Protein 2IG8 (pdb70)

B-factor: mean 27.74, std 10.47, range [8.01, 201.14]

Radius of gyration: 20.28 Å; Cα contacts (8 Å, |Δi|>4): 996; chains: 3; bounding box: 53×56×55 Å

InterPro domains:
  IPR006175 YjgF/YER057c/UK114 family [PF01042] (16-133)
  IPR006175 YjgF/YER057c/UK114 family [PTHR11803] (13-133)
  IPR035959 RutC-like superfamily [G3DSA:3.30.1330.40] (1-144)
  IPR035959 RutC-like superfamily [SSF55298] (16-134)

Solvent-accessible surface area: 16513 Å² total; per-residue (Å²): 203,30,82,21,137,39,7,111,5,111,82,26,96,21,120,135,110,16,3,98,1,16,0,0,19,9,31,93,40,0,0,0,3,12,12,18,0,36,89,42,2,80,115,15,38,137,205,70,70,74,42,88,4,43,32,2,0,60,48,0,0,33,31,0,82,22,0,0,90,46,10,70,13,84,25,3,1,0,13,0,1,7,1,9,0,38,120,41,88,15,56,85,10,0,9,129,0,5,83,94,37,3,77,82,31,65,14,36,1,0,9,4,12,1,27,3,55,10,9,34,54,124,44,5,20,0,7,0,1,1,10,0,56,42,25,2,28,1,64,88,30,116,198,23,54,3,100,41,5,152,8,107,82,18,76,26,103,137,117,14,3,92,0,16,0,0,14,8,36,81,30,0,2,0,2,12,12,18,0,40,90,35,1,84,113,12,39,142,182,72,62,79,45,88,3,42,33,2,0,62,48,0,0,34,32,0,79,29,0,0,94,44,8,71,13,84,32,2,0,0,16,0,0,9,1,8,0,38,120,42,90,16,58,83,21,0,15,142,0,6,76,97,39,3,86,80,22,50,2,17,1,0,9,6,14,1,25,2,51,10,10,36,56,120,46,6,26,0,7,0,1,1,12,0,63,45,19,6,44,0,37,106,13,66,169,166,26,70,3,108,39,5,153,8,111,85,20,71,34,104,128,116,16,1,92,0,15,0,0,16,2,34,85,28,0,1,0,3,12,15,13,0,46,86,44,1,75,110,20,32,136,189,72,68,75,36,88,2,44,33,2,0,62,48,0,0,33,28,1,82,36,0,0,94,44,7,68,11,82,24,2,1,0,17,0,1,9,0,8,0,36,121,42,84,17,53,85,12,0,15,134,0,7,74,93,38,3,75,83,27,72,15,24,1,0,10,3,15,1,28,3,52,12,8,34,56,125,46,4,22,0,8,0,2,1,11,0,54,46,24,5,38,1,58,108,33,118

Sequence (427 aa):
MTAVRRIRAAALPDLPDASWSNALLVGEELVMSGMTAHPATRQAAERGAALDAHAQALVVLGKVKALLEAAGGHVGNLYKLNVYVTRIADKDAIGRARQEFFAGQGTFPASTLVEVSGLVFPELLVEIDAWARLDIDLANCDMTAVRRIRAAALPDLPDASWSNALLVGEELVMSGMTAHPATRQAAERGAALDAHAQALVVLGKVKALLEAAGGHVGNLYKLNVYVTRIADKDAIGRARQEFFAGQGTFPASTLVEVSGLVFPELLVEIDAWARLDIDLANCDEMTAVRRIRAAALPDLPDASWSNALLVGEELVMSGMTAHPATRQAAERGAALDAHAQALVVLGKVKALLEAAGGHVGNLYKLNVYVTRIADKDAIGRARQEFFAGQGTFPASTLVEVSGLVFPELLVEIDAWARLDIDLANCD

Structure (mmCIF, N/CA/C/O backbone):
data_2IG8
#
_entry.id   2IG8
#
_cell.length_a   100.191
_cell.length_b   100.191
_cell.length_c   131.682
_cell.angle_alpha   90.00
_cell.angle_beta   90.00
_cell.angle_gamma   90.00
#
_symmetry.space_group_name_H-M   'P 41 2 2'
#
loop_
_entity.id
_entity.type
_entity.pdbx_description
1 polymer 'Hypothetical protein PA3499'
2 water water
#
loop_
_atom_site.group_PDB
_atom_site.id
_atom_site.type_symbol
_atom_site.label_atom_id
_atom_site.label_alt_id
_atom_site.label_comp_id
_atom_site.label_asym_id
_atom_site.label_entity_id
_atom_site.label_seq_id
_atom_site.pdbx_PDB_ins_code
_atom_site.Cartn_x
_atom_site.Cartn_y
_atom_site.Cartn_z
_atom_site.occupancy
_atom_site.B_iso_or_equiv
_atom_site.auth_seq_id
_atom_site.auth_comp_id
_atom_site.auth_asym_id
_atom_site.auth_atom_id
_atom_site.pdbx_PDB_model_num
ATOM 1 N N . MET A 1 1 ? 17.370 -20.557 10.979 1.00 38.54 1 MET A N 1
ATOM 2 C CA . MET A 1 1 ? 16.166 -19.722 10.703 1.00 37.94 1 MET A CA 1
ATOM 3 C C . MET A 1 1 ? 16.090 -18.488 11.623 1.00 37.40 1 MET A C 1
ATOM 4 O O . MET A 1 1 ? 16.179 -18.605 12.859 1.00 37.52 1 MET A O 1
ATOM 9 N N . THR A 1 2 ? 15.901 -17.318 11.008 1.00 35.62 2 THR A N 1
ATOM 10 C CA . THR A 1 2 ? 16.244 -16.045 11.641 1.00 34.85 2 THR A CA 1
ATOM 11 C C . THR A 1 2 ? 15.015 -15.165 11.827 1.00 33.72 2 THR A C 1
ATOM 12 O O . THR A 1 2 ? 14.174 -15.067 10.936 1.00 33.62 2 THR A O 1
ATOM 16 N N . ALA A 1 3 ? 14.908 -14.553 13.008 1.00 32.43 3 ALA A N 1
ATOM 17 C CA . ALA A 1 3 ? 13.762 -13.717 13.354 1.00 31.91 3 ALA A CA 1
ATOM 18 C C . ALA A 1 3 ? 13.917 -12.339 12.727 1.00 31.14 3 ALA A C 1
ATOM 19 O O . ALA A 1 3 ? 15.010 -11.797 12.676 1.00 29.35 3 ALA A O 1
ATOM 21 N N . VAL A 1 4 ? 12.815 -11.789 12.229 1.00 30.95 4 VAL A N 1
ATOM 22 C CA . VAL A 1 4 ? 12.784 -10.386 11.836 1.00 31.50 4 VAL A CA 1
ATOM 23 C C . VAL A 1 4 ? 11.608 -9.709 12.531 1.00 31.81 4 VAL A C 1
ATOM 24 O O . VAL A 1 4 ? 10.513 -10.288 12.656 1.00 32.03 4 VAL A O 1
ATOM 28 N N . ARG A 1 5 ? 11.871 -8.504 13.019 1.00 31.07 5 ARG A N 1
ATOM 29 C CA . ARG A 1 5 ? 10.877 -7.700 13.667 1.00 31.21 5 ARG A CA 1
ATOM 30 C C . ARG A 1 5 ? 10.891 -6.284 13.083 1.00 29.80 5 ARG A C 1
ATOM 31 O O . ARG A 1 5 ? 11.943 -5.667 12.959 1.00 29.18 5 ARG A O 1
ATOM 39 N N . ARG A 1 6 ? 9.705 -5.798 12.744 1.00 28.55 6 ARG A N 1
ATOM 40 C CA . ARG A 1 6 ? 9.508 -4.396 12.386 1.00 28.25 6 ARG A CA 1
ATOM 41 C C . ARG A 1 6 ? 9.776 -3.506 13.598 1.00 27.87 6 ARG A C 1
ATOM 42 O O . ARG A 1 6 ? 9.152 -3.669 14.637 1.00 27.69 6 ARG A O 1
ATOM 50 N N . ILE A 1 7 ? 10.686 -2.556 13.452 1.00 27.20 7 ILE A N 1
ATOM 51 C CA . ILE A 1 7 ? 10.999 -1.616 14.507 1.00 28.12 7 ILE A CA 1
ATOM 52 C C . ILE A 1 7 ? 10.448 -0.252 14.154 1.00 28.95 7 ILE A C 1
ATOM 53 O O . ILE A 1 7 ? 10.830 0.349 13.142 1.00 29.53 7 ILE A O 1
ATOM 58 N N . ARG A 1 8 ? 9.576 0.246 15.011 1.00 29.82 8 ARG A N 1
ATOM 59 C CA . ARG A 1 8 ? 8.970 1.550 14.811 1.00 31.03 8 ARG A CA 1
ATOM 60 C C . ARG A 1 8 ? 9.379 2.504 15.938 1.00 30.16 8 ARG A C 1
ATOM 61 O O . ARG A 1 8 ? 9.259 2.178 17.094 1.00 30.30 8 ARG A O 1
ATOM 69 N N . ALA A 1 9 ? 9.891 3.672 15.578 1.00 29.97 9 ALA A N 1
ATOM 70 C CA . ALA A 1 9 ? 10.211 4.701 16.557 1.00 29.68 9 ALA A CA 1
ATOM 71 C C . ALA A 1 9 ? 8.963 5.586 16.744 1.00 29.71 9 ALA A C 1
ATOM 72 O O . ALA A 1 9 ? 8.364 6.029 15.766 1.00 30.71 9 ALA A O 1
ATOM 74 N N . ALA A 1 10 ? 8.616 5.862 17.993 1.00 29.68 10 ALA A N 1
ATOM 75 C CA . ALA A 1 10 ? 7.496 6.758 18.340 1.00 29.56 10 ALA A CA 1
ATOM 76 C C . ALA A 1 10 ? 7.586 8.133 17.649 1.00 28.47 10 ALA A C 1
ATOM 77 O O . ALA A 1 10 ? 6.596 8.678 17.181 1.00 26.41 10 ALA A O 1
ATOM 79 N N . ALA A 1 11 ? 8.784 8.693 17.648 1.00 27.67 11 ALA A N 1
ATOM 80 C CA . ALA A 1 11 ? 9.049 10.002 17.069 1.00 28.45 11 ALA A CA 1
ATOM 81 C C . ALA A 1 11 ? 8.921 10.016 15.525 1.00 28.21 11 ALA A C 1
ATOM 82 O O . ALA A 1 11 ? 8.741 11.073 14.956 1.00 28.37 11 ALA A O 1
ATOM 84 N N . LEU A 1 12 ? 8.982 8.846 14.889 1.00 27.95 12 LEU A N 1
ATOM 85 C CA . LEU A 1 12 ? 9.094 8.705 13.421 1.00 29.25 12 LEU A CA 1
ATOM 86 C C . LEU A 1 12 ? 8.060 7.739 12.894 1.00 28.95 12 LEU A C 1
ATOM 87 O O . LEU A 1 12 ? 8.399 6.639 12.493 1.00 29.99 12 LEU A O 1
ATOM 92 N N . PRO A 1 13 ? 6.792 8.115 12.952 1.00 28.36 13 PRO A N 1
ATOM 93 C CA . PRO A 1 13 ? 5.772 7.141 12.535 1.00 28.88 13 PRO A CA 1
ATOM 94 C C . PRO A 1 13 ? 5.947 6.703 11.080 1.00 27.65 13 PRO A C 1
ATOM 95 O O . PRO A 1 13 ? 6.272 7.514 10.241 1.00 27.53 13 PRO A O 1
ATOM 99 N N . ASP A 1 14 ? 5.848 5.400 10.832 1.00 27.27 14 ASP A N 1
ATOM 100 C CA . ASP A 1 14 ? 5.952 4.852 9.490 1.00 26.81 14 ASP A CA 1
ATOM 101 C C . ASP A 1 14 ? 4.583 5.085 8.894 1.00 25.75 14 ASP A C 1
ATOM 102 O O . ASP A 1 14 ? 3.578 4.764 9.500 1.00 26.93 14 ASP A O 1
ATOM 107 N N . LEU A 1 15 ? 4.547 5.669 7.720 1.00 23.70 15 LEU A N 1
ATOM 108 C CA . LEU A 1 15 ? 3.292 5.956 7.089 1.00 22.99 15 LEU A CA 1
ATOM 109 C C . LEU A 1 15 ? 2.842 4.725 6.283 1.00 22.43 15 LEU A C 1
ATOM 110 O O . LEU A 1 15 ? 3.665 4.089 5.640 1.00 20.97 15 LEU A O 1
ATOM 115 N N . PRO A 1 16 ? 1.547 4.405 6.311 1.00 22.97 16 PRO A N 1
ATOM 116 C CA . PRO A 1 16 ? 1.010 3.184 5.693 1.00 23.48 16 PRO A CA 1
ATOM 117 C C . PRO A 1 16 ? 1.157 3.074 4.178 1.00 23.45 16 PRO A C 1
ATOM 118 O O . PRO A 1 16 ? 1.006 1.974 3.647 1.00 24.60 16 PRO A O 1
ATOM 122 N N . ASP A 1 17 ? 1.393 4.188 3.488 1.00 23.32 17 ASP A N 1
ATOM 123 C CA . ASP A 1 17 ? 1.566 4.182 2.025 1.00 23.71 17 ASP A CA 1
ATOM 124 C C . ASP A 1 17 ? 3.011 3.975 1.532 1.00 23.34 17 ASP A C 1
ATOM 125 O O . ASP A 1 17 ? 3.252 3.796 0.307 1.00 24.47 17 ASP A O 1
ATOM 130 N N . ALA A 1 18 ? 3.971 3.990 2.458 1.00 21.31 18 ALA A N 1
ATOM 131 C CA . ALA A 1 18 ? 5.393 3.900 2.129 1.00 21.69 18 ALA A CA 1
ATOM 132 C C . ALA A 1 18 ? 5.685 2.461 1.653 1.00 21.82 18 ALA A C 1
ATOM 133 O O . ALA A 1 18 ? 5.098 1.496 2.186 1.00 22.02 18 ALA A O 1
ATOM 135 N N . SER A 1 19 ? 6.572 2.312 0.661 1.00 21.68 19 SER A N 1
ATOM 136 C CA . SER A 1 19 ? 7.006 0.985 0.198 1.00 20.72 19 SER A CA 1
ATOM 137 C C . SER A 1 19 ? 8.390 0.690 0.737 1.00 21.09 19 SER A C 1
ATOM 138 O O . SER A 1 19 ? 9.248 0.122 0.043 1.00 19.78 19 SER A O 1
ATOM 141 N N . TRP A 1 20 ? 8.614 1.113 1.980 1.00 20.85 20 TRP A N 1
ATOM 142 C CA . TRP A 1 20 ? 9.814 0.800 2.720 1.00 20.75 20 TRP A CA 1
ATOM 143 C C . TRP A 1 20 ? 9.452 0.829 4.225 1.00 20.45 20 TRP A C 1
ATOM 144 O O . TRP A 1 20 ? 8.495 1.484 4.642 1.00 19.67 20 TRP A O 1
ATOM 155 N N . SER A 1 21 ? 10.244 0.101 5.004 1.00 20.33 21 SER A N 1
ATOM 156 C CA . SER A 1 21 ? 10.232 0.121 6.459 1.00 20.13 21 SER A CA 1
ATOM 157 C C . SER A 1 21 ? 11.399 0.973 6.974 1.00 20.06 21 SER A C 1
ATOM 158 O O . SER A 1 21 ? 12.552 0.787 6.571 1.00 18.67 21 SER A O 1
ATOM 161 N N . ASN A 1 22 ? 11.116 1.876 7.907 1.00 20.94 22 ASN A N 1
ATOM 162 C CA . ASN A 1 22 ? 12.176 2.640 8.560 1.00 20.92 22 ASN A CA 1
ATOM 163 C C . ASN A 1 22 ? 13.257 1.777 9.205 1.00 20.42 22 ASN A C 1
ATOM 164 O O . ASN A 1 22 ? 14.451 2.086 9.085 1.00 19.68 22 ASN A O 1
ATOM 169 N N . ALA A 1 23 ? 12.845 0.706 9.892 1.00 20.96 23 ALA A N 1
ATOM 170 C CA . ALA A 1 23 ? 13.779 -0.202 10.510 1.00 20.78 23 ALA A CA 1
ATOM 171 C C . ALA A 1 23 ? 13.205 -1.597 10.694 1.00 20.76 23 ALA A C 1
ATOM 172 O O . ALA A 1 23 ? 12.018 -1.770 10.997 1.00 21.39 23 ALA A O 1
ATOM 174 N N . LEU A 1 24 ? 14.074 -2.572 10.477 1.00 20.61 24 LEU A N 1
ATOM 175 C CA . LEU A 1 24 ? 13.813 -4.001 10.645 1.00 20.97 24 LEU A CA 1
ATOM 176 C C . LEU A 1 24 ? 14.971 -4.614 11.422 1.00 20.97 24 LEU A C 1
ATOM 177 O O . LEU A 1 24 ? 16.124 -4.443 11.045 1.00 21.26 24 LEU A O 1
ATOM 182 N N . LEU A 1 25 ? 14.663 -5.324 12.505 1.00 21.30 25 LEU A N 1
ATOM 183 C CA . LEU A 1 25 ? 15.680 -6.023 13.293 1.00 21.93 25 LEU A CA 1
ATOM 184 C C . LEU A 1 25 ? 15.724 -7.430 12.736 1.00 22.32 25 LEU A C 1
ATOM 185 O O . LEU A 1 25 ? 14.727 -8.162 12.823 1.00 22.35 25 LEU A O 1
ATOM 190 N N . VAL A 1 26 ? 16.857 -7.764 12.122 1.00 22.32 26 VAL A N 1
ATOM 191 C CA . VAL A 1 26 ? 17.046 -9.005 11.379 1.00 22.74 26 VAL A CA 1
ATOM 192 C C . VAL A 1 26 ? 18.125 -9.745 12.130 1.00 23.28 26 VAL A C 1
ATOM 193 O O . VAL A 1 26 ? 19.328 -9.473 11.962 1.00 22.37 26 VAL A O 1
ATOM 197 N N . GLY A 1 27 ? 17.701 -10.658 12.997 1.00 23.48 27 GLY A N 1
ATOM 198 C CA . GLY A 1 27 ? 18.619 -11.248 13.959 1.00 24.40 27 GLY A CA 1
ATOM 199 C C . GLY A 1 27 ? 19.142 -10.163 14.885 1.00 24.43 27 GLY A C 1
ATOM 200 O O . GLY A 1 27 ? 18.370 -9.463 15.522 1.00 24.02 27 GLY A O 1
ATOM 201 N N . GLU A 1 28 ? 20.459 -9.984 14.938 1.00 24.81 28 GLU A N 1
ATOM 202 C CA . GLU A 1 28 ? 21.008 -8.889 15.740 1.00 25.66 28 GLU A CA 1
ATOM 203 C C . GLU A 1 28 ? 21.297 -7.622 14.887 1.00 24.63 28 GLU A C 1
ATOM 204 O O . GLU A 1 28 ? 21.701 -6.597 15.416 1.00 24.24 28 GLU A O 1
ATOM 210 N N . GLU A 1 29 ? 21.059 -7.679 13.579 1.00 24.39 29 GLU A N 1
ATOM 211 C CA . GLU A 1 29 ? 21.286 -6.517 12.709 1.00 23.99 29 GLU A CA 1
ATOM 212 C C . GLU A 1 29 ? 20.084 -5.580 12.681 1.00 23.38 29 GLU A C 1
ATOM 213 O O . GLU A 1 29 ? 18.965 -6.016 12.398 1.00 23.94 29 GLU A O 1
ATOM 219 N N . LEU A 1 30 ? 20.301 -4.293 12.948 1.00 22.63 30 LEU A N 1
ATOM 220 C CA . LEU A 1 30 ? 19.233 -3.316 12.795 1.00 22.77 30 LEU A CA 1
ATOM 221 C C . LEU A 1 30 ? 19.407 -2.672 11.435 1.00 22.51 30 LEU A C 1
ATOM 222 O O . LEU A 1 30 ? 20.315 -1.858 11.226 1.00 23.24 30 LEU A O 1
ATOM 227 N N . VAL A 1 31 ? 18.553 -3.108 10.530 1.00 21.79 31 VAL A N 1
ATOM 228 C CA . VAL A 1 31 ? 18.522 -2.643 9.138 1.00 21.60 31 VAL A CA 1
ATOM 229 C C . VAL A 1 31 ? 17.646 -1.399 9.077 1.00 21.16 31 VAL A C 1
ATOM 230 O O . VAL A 1 31 ? 16.480 -1.436 9.478 1.00 21.26 31 VAL A O 1
ATOM 234 N N . MET A 1 32 ? 18.221 -0.293 8.603 1.00 20.76 32 MET A N 1
ATOM 235 C CA . MET A 1 32 ? 17.542 1.008 8.576 1.00 20.67 32 MET A CA 1
ATOM 236 C C . MET A 1 32 ? 17.408 1.573 7.160 1.00 21.22 32 MET A C 1
ATOM 237 O O . MET A 1 32 ? 18.283 1.36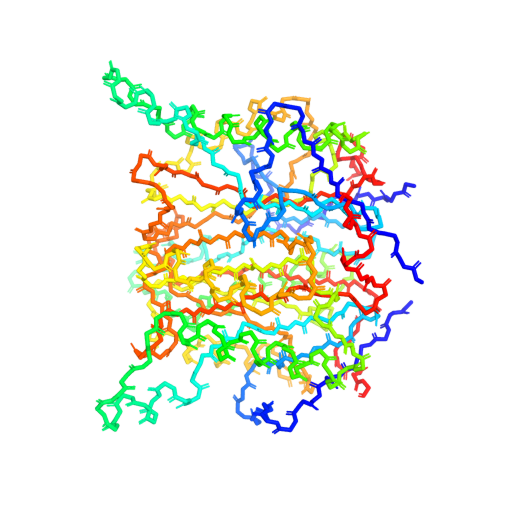0 6.320 1.00 22.93 32 MET A O 1
ATOM 242 N N . SER A 1 33 ? 16.306 2.270 6.905 1.00 21.31 33 SER A N 1
ATOM 243 C CA . SER A 1 33 ? 16.164 3.067 5.699 1.00 21.24 33 SER A CA 1
ATOM 244 C C . SER A 1 33 ? 17.009 4.321 5.861 1.00 21.51 33 SER A C 1
ATOM 245 O O . SER A 1 33 ? 17.380 4.710 6.983 1.00 20.25 33 SER A O 1
ATOM 248 N N . GLY A 1 34 ? 17.341 4.938 4.736 1.00 20.95 34 GLY A N 1
ATOM 249 C CA . GLY A 1 34 ? 18.057 6.204 4.747 1.00 20.66 34 GLY A CA 1
ATOM 250 C C . GLY A 1 34 ? 17.230 7.241 5.477 1.00 20.79 34 GLY A C 1
ATOM 251 O O . GLY A 1 34 ? 16.003 7.324 5.290 1.00 20.00 34 GLY A O 1
ATOM 252 N N . MET A 1 35 ? 17.888 8.007 6.337 1.00 20.24 35 MET A N 1
ATOM 253 C CA . MET A 1 35 ? 17.222 9.026 7.130 1.00 19.86 35 MET A CA 1
ATOM 254 C C . MET A 1 35 ? 17.601 10.421 6.627 1.00 19.78 35 MET A C 1
ATOM 255 O O . MET A 1 35 ? 18.739 10.656 6.211 1.00 19.51 35 MET A O 1
ATOM 260 N N . THR A 1 36 ? 16.609 11.320 6.653 1.00 20.25 36 THR A N 1
ATOM 261 C CA . THR A 1 36 ? 16.741 12.714 6.224 1.00 20.06 36 THR A CA 1
ATOM 262 C C . THR A 1 36 ? 16.164 13.651 7.287 1.00 20.13 36 THR A C 1
ATOM 263 O O . THR A 1 36 ? 15.489 13.200 8.231 1.00 20.17 36 THR A O 1
ATOM 267 N N . ALA A 1 37 ? 16.419 14.957 7.137 1.00 20.02 37 ALA A N 1
ATOM 268 C CA . ALA A 1 37 ? 15.854 15.973 8.035 1.00 19.80 37 ALA A CA 1
ATOM 269 C C . ALA A 1 37 ? 14.476 16.520 7.587 1.00 20.21 37 ALA A C 1
ATOM 270 O O . ALA A 1 37 ? 14.006 17.543 8.099 1.00 19.93 37 ALA A O 1
ATOM 272 N N . HIS A 1 38 ? 13.818 15.825 6.659 1.00 19.83 38 HIS A N 1
ATOM 273 C CA . HIS A 1 38 ? 12.453 16.175 6.259 1.00 19.56 38 HIS A CA 1
ATOM 274 C C . HIS A 1 38 ? 11.474 15.491 7.207 1.00 20.16 38 HIS A C 1
ATOM 275 O O . HIS A 1 38 ? 11.666 14.330 7.509 1.00 20.08 38 HIS A O 1
ATOM 282 N N . PRO A 1 39 ? 10.378 16.175 7.609 1.00 19.85 39 PRO A N 1
ATOM 283 C CA . PRO A 1 39 ? 9.912 17.479 7.177 1.00 19.49 39 PRO A CA 1
ATOM 284 C C . PRO A 1 39 ? 10.357 18.714 7.967 1.00 19.39 39 PRO A C 1
ATOM 285 O O . PRO A 1 39 ? 9.952 19.807 7.599 1.00 20.33 39 PRO A O 1
ATOM 289 N N . ALA A 1 40 ? 11.190 18.570 8.997 1.00 19.28 40 ALA A N 1
ATOM 290 C CA . ALA A 1 40 ? 11.763 19.746 9.676 1.00 19.27 40 ALA A CA 1
ATOM 291 C C . ALA A 1 40 ? 12.383 20.747 8.684 1.00 19.43 40 ALA A C 1
ATOM 292 O O . ALA A 1 40 ? 12.232 21.952 8.850 1.00 18.46 40 ALA A O 1
ATOM 294 N N . THR A 1 41 ? 13.069 20.230 7.667 1.00 19.83 41 THR A N 1
ATOM 295 C CA . THR A 1 41 ? 13.693 21.059 6.633 1.00 20.60 41 THR A CA 1
ATOM 296 C C . THR A 1 41 ? 12.698 21.881 5.811 1.00 21.28 41 THR A C 1
ATOM 297 O O . THR A 1 41 ? 12.984 23.034 5.479 1.00 21.34 41 THR A O 1
ATOM 301 N N . ARG A 1 42 ? 11.523 21.316 5.524 1.00 22.56 42 ARG A N 1
ATOM 302 C CA . ARG A 1 42 ? 10.480 22.038 4.785 1.00 22.47 42 ARG A CA 1
ATOM 303 C C . ARG A 1 42 ? 9.906 23.190 5.613 1.00 22.04 42 ARG A C 1
ATOM 304 O O . ARG A 1 42 ? 9.765 24.317 5.129 1.00 20.82 42 ARG A O 1
ATOM 312 N N . GLN A 1 43 ? 9.596 22.916 6.873 1.00 20.90 43 GLN A N 1
ATOM 313 C CA . GLN A 1 43 ? 9.077 23.942 7.743 1.00 20.94 43 GLN A CA 1
ATOM 314 C C . GLN A 1 43 ? 10.108 25.066 7.877 1.00 20.53 43 GLN A C 1
ATOM 315 O O . GLN A 1 43 ? 9.742 26.238 7.823 1.00 20.70 43 GLN A O 1
ATOM 321 N N . ALA A 1 44 ? 11.375 24.697 8.078 1.00 20.36 44 ALA A N 1
ATOM 322 C CA . ALA A 1 44 ? 12.450 25.675 8.289 1.00 21.10 44 ALA A CA 1
ATOM 323 C C . ALA A 1 44 ? 12.591 26.581 7.060 1.00 21.33 44 ALA A C 1
ATOM 324 O O . ALA A 1 44 ? 12.622 27.812 7.184 1.00 21.00 44 ALA A O 1
ATOM 326 N N . ALA A 1 45 ? 12.667 25.954 5.889 1.00 21.68 45 ALA A N 1
ATOM 327 C CA . ALA A 1 45 ? 12.760 26.681 4.617 1.00 22.68 45 ALA A CA 1
ATOM 328 C C . ALA A 1 45 ? 11.557 27.599 4.449 1.00 23.14 45 ALA A C 1
ATOM 329 O O . ALA A 1 45 ? 11.715 28.771 4.158 1.00 23.17 45 ALA A O 1
ATOM 331 N N . GLU A 1 46 ? 10.362 27.091 4.696 1.00 23.85 46 GLU A N 1
ATOM 332 C CA . GLU A 1 46 ? 9.153 27.910 4.559 1.00 24.47 46 GLU A CA 1
ATOM 333 C C . GLU A 1 46 ? 9.111 29.107 5.494 1.00 24.78 46 GLU A C 1
ATOM 334 O O . GLU A 1 46 ? 8.551 30.143 5.136 1.00 25.12 46 GLU A O 1
ATOM 340 N N . ARG A 1 47 ? 9.676 28.968 6.692 1.00 24.56 47 ARG A N 1
ATOM 341 C CA . ARG A 1 47 ? 9.698 30.063 7.650 1.00 24.56 47 ARG A CA 1
ATOM 342 C C . ARG A 1 47 ? 10.895 31.010 7.439 1.00 24.12 47 ARG A C 1
ATOM 343 O O . ARG A 1 47 ? 11.065 31.985 8.176 1.00 23.82 47 ARG A O 1
ATOM 351 N N . GLY A 1 48 ? 11.711 30.735 6.426 1.00 23.76 48 GLY A N 1
ATOM 352 C CA . GLY A 1 48 ? 12.795 31.635 6.045 1.00 23.50 48 GLY A CA 1
ATOM 353 C C . GLY A 1 48 ? 14.098 31.407 6.793 1.00 23.23 48 GLY A C 1
ATOM 354 O O . GLY A 1 48 ? 14.907 32.324 6.911 1.00 22.93 48 GLY A O 1
ATOM 355 N N . ALA A 1 49 ? 14.330 30.182 7.259 1.00 22.26 49 ALA A N 1
ATOM 356 C CA . ALA A 1 49 ? 15.544 29.851 8.001 1.00 21.89 49 ALA A CA 1
ATOM 357 C C . ALA A 1 49 ? 15.930 28.389 7.772 1.00 21.95 49 ALA A C 1
ATOM 358 O O . ALA A 1 49 ? 15.860 27.559 8.690 1.00 21.67 49 ALA A O 1
ATOM 360 N N . ALA A 1 50 ? 16.313 28.064 6.541 1.00 21.27 50 ALA A N 1
ATOM 361 C CA . ALA A 1 50 ? 16.577 26.681 6.172 1.00 21.33 50 ALA A CA 1
ATOM 362 C C . ALA A 1 50 ? 17.717 26.094 6.996 1.00 21.46 50 ALA A C 1
ATOM 363 O O . ALA A 1 50 ? 18.652 26.799 7.380 1.00 20.54 50 ALA A O 1
ATOM 365 N N . LEU A 1 51 ? 17.610 24.804 7.295 1.00 21.13 51 LEU A N 1
ATOM 366 C CA . LEU A 1 51 ? 18.614 24.090 8.068 1.00 21.39 51 LEU A CA 1
ATOM 367 C C . LEU A 1 51 ? 19.886 23.922 7.220 1.00 21.43 51 LEU A C 1
ATOM 368 O O . LEU A 1 51 ? 19.816 23.463 6.081 1.00 20.32 51 LEU A O 1
ATOM 373 N N . ASP A 1 52 ? 21.032 24.314 7.775 1.00 21.14 52 ASP A N 1
ATOM 374 C CA . ASP A 1 52 ? 22.318 24.069 7.115 1.00 21.67 52 ASP A CA 1
ATOM 375 C C . ASP A 1 52 ? 22.704 22.593 7.260 1.00 21.90 52 ASP A C 1
ATOM 376 O O . ASP A 1 52 ? 22.011 21.829 7.941 1.00 19.85 52 ASP A O 1
ATOM 381 N N . ALA A 1 53 ? 23.805 22.190 6.622 1.00 21.61 53 ALA A N 1
ATOM 382 C CA . ALA A 1 53 ? 24.156 20.771 6.577 1.00 21.92 53 ALA A CA 1
ATOM 383 C C . ALA A 1 53 ? 24.492 20.220 7.954 1.00 22.04 53 ALA A C 1
ATOM 384 O O . ALA A 1 53 ? 24.184 19.050 8.254 1.00 22.09 53 ALA A O 1
ATOM 386 N N . HIS A 1 54 ? 25.072 21.066 8.806 1.00 21.94 54 HIS A N 1
ATOM 387 C CA . HIS A 1 54 ? 25.336 20.698 10.191 1.00 21.81 54 HIS A CA 1
ATOM 388 C C . HIS A 1 54 ? 24.041 20.375 10.940 1.00 21.38 54 HIS A C 1
ATOM 389 O O . HIS A 1 54 ? 23.929 19.318 11.565 1.00 20.54 54 HIS A O 1
ATOM 396 N N . ALA A 1 55 ? 23.073 21.284 10.873 1.00 20.88 55 ALA A N 1
ATOM 397 C CA . ALA A 1 55 ? 21.793 21.088 11.545 1.00 21.05 55 ALA A CA 1
ATOM 398 C C . ALA A 1 55 ? 21.061 19.857 11.005 1.00 20.82 55 ALA A C 1
ATOM 399 O O . ALA A 1 55 ? 20.531 19.040 11.769 1.00 20.53 55 ALA A O 1
ATOM 401 N N . GLN A 1 56 ? 21.053 19.711 9.680 1.00 21.09 56 GLN A N 1
ATOM 402 C CA . GLN A 1 56 ? 20.411 18.571 9.042 1.00 20.67 56 GLN A CA 1
ATOM 403 C C . GLN A 1 56 ? 21.085 17.253 9.443 1.00 21.11 56 GLN A C 1
ATOM 404 O O . GLN A 1 56 ? 20.397 16.259 9.689 1.00 20.88 56 GLN A O 1
ATOM 410 N N . ALA A 1 57 ? 22.417 17.240 9.525 1.00 20.46 57 ALA A N 1
ATOM 411 C CA . ALA A 1 57 ? 23.138 16.025 9.919 1.00 20.69 57 ALA A CA 1
ATOM 412 C C . ALA A 1 57 ? 22.799 15.583 11.349 1.00 20.68 57 ALA A C 1
ATOM 413 O O . ALA A 1 57 ? 22.639 14.391 11.616 1.00 21.00 57 ALA A O 1
ATOM 415 N N . LEU A 1 58 ? 22.704 16.542 12.268 1.00 20.64 58 LEU A N 1
ATOM 416 C CA . LEU A 1 58 ? 22.265 16.254 13.638 1.00 20.79 58 LEU A CA 1
ATOM 417 C C . LEU A 1 58 ? 20.817 15.731 13.687 1.00 20.83 58 LEU A C 1
ATOM 418 O O . LEU A 1 58 ? 20.502 14.780 14.429 1.00 21.55 58 LEU A O 1
ATOM 423 N N . VAL A 1 59 ? 19.927 16.341 12.913 1.00 20.73 59 VAL A N 1
ATOM 424 C CA . VAL A 1 59 ? 18.536 15.834 12.828 1.00 20.68 59 VAL A CA 1
ATOM 425 C C . VAL A 1 59 ? 18.534 14.389 12.347 1.00 20.73 59 VAL A C 1
ATOM 426 O O . VAL A 1 59 ? 17.856 13.531 12.931 1.00 19.97 59 VAL A O 1
ATOM 430 N N . VAL A 1 60 ? 19.305 14.128 11.285 1.00 20.77 60 VAL A N 1
ATOM 431 C CA . VAL A 1 60 ? 19.423 12.796 10.717 1.00 21.12 60 VAL A CA 1
ATOM 432 C C . VAL A 1 60 ? 19.957 11.773 11.707 1.00 21.21 60 VAL A C 1
ATOM 433 O O . VAL A 1 60 ? 19.367 10.708 11.891 1.00 21.97 60 VAL A O 1
ATOM 437 N N . LEU A 1 61 ? 21.077 12.089 12.344 1.00 21.96 61 LEU A N 1
ATOM 438 C CA . LEU A 1 61 ? 21.647 11.186 13.343 1.00 21.96 61 LEU A CA 1
ATOM 439 C C . LEU A 1 61 ? 20.690 10.988 14.536 1.00 21.30 61 LEU A C 1
ATOM 440 O O . LEU A 1 61 ? 20.640 9.906 15.118 1.00 20.98 61 LEU A O 1
ATOM 445 N N . GLY A 1 62 ? 19.921 12.015 14.874 1.00 21.18 62 GLY A N 1
ATOM 446 C CA . GLY A 1 62 ? 18.889 11.883 15.934 1.00 21.69 62 GLY A CA 1
ATOM 447 C C . GLY A 1 62 ? 17.817 10.844 15.592 1.00 21.21 62 GLY A C 1
ATOM 448 O O . GLY A 1 62 ? 17.321 10.096 16.472 1.00 21.27 62 GLY A O 1
ATOM 449 N N . LYS A 1 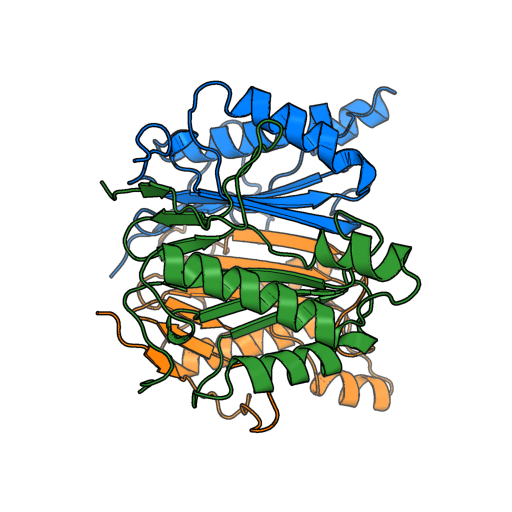63 ? 17.449 10.793 14.316 1.00 21.51 63 LYS A N 1
ATOM 450 C CA . LYS A 1 63 ? 16.476 9.814 13.843 1.00 21.12 63 LYS A CA 1
ATOM 451 C C . LYS A 1 63 ? 17.080 8.416 13.897 1.00 21.46 63 LYS A C 1
ATOM 452 O O . LYS A 1 63 ? 16.392 7.472 14.280 1.00 21.71 63 LYS A O 1
ATOM 458 N N . VAL A 1 64 ? 18.359 8.282 13.511 1.00 21.71 64 VAL A N 1
ATOM 459 C CA . VAL A 1 64 ? 19.039 6.977 13.573 1.00 21.67 64 VAL A CA 1
ATOM 460 C C . VAL A 1 64 ? 19.028 6.494 15.040 1.00 22.07 64 VAL A C 1
ATOM 461 O O . VAL A 1 64 ? 18.648 5.345 15.336 1.00 22.63 64 VAL A O 1
ATOM 465 N N . LYS A 1 65 ? 19.370 7.404 15.941 1.00 21.50 65 LYS A N 1
ATOM 466 C CA . LYS A 1 65 ? 19.345 7.133 17.398 1.00 21.90 65 LYS A CA 1
ATOM 467 C C . LYS A 1 65 ? 17.954 6.698 17.881 1.00 21.41 65 LYS A C 1
ATOM 468 O O . LYS A 1 65 ? 17.809 5.749 18.658 1.00 21.18 65 LYS A O 1
ATOM 474 N N . ALA A 1 66 ? 16.919 7.373 17.403 1.00 21.65 66 ALA A N 1
ATOM 475 C CA . ALA A 1 66 ? 15.534 7.005 17.766 1.00 21.18 66 ALA A CA 1
ATOM 476 C C . ALA A 1 66 ? 15.204 5.561 17.333 1.00 21.05 66 ALA A C 1
ATOM 477 O O . ALA A 1 66 ? 14.611 4.795 18.089 1.00 19.38 66 ALA A O 1
ATOM 479 N N . LEU A 1 67 ? 15.597 5.180 16.123 1.00 20.63 67 LEU A N 1
ATOM 480 C CA . LEU A 1 67 ? 15.374 3.803 15.660 1.00 21.08 67 LEU A CA 1
ATOM 481 C C . LEU A 1 67 ? 16.132 2.771 16.491 1.00 21.29 67 LEU A C 1
ATOM 482 O O . LEU A 1 67 ? 15.586 1.726 16.832 1.00 21.55 67 LEU A O 1
ATOM 487 N N . LEU A 1 68 ? 17.399 3.064 16.793 1.00 21.52 68 LEU A N 1
ATOM 488 C CA . LEU A 1 68 ? 18.234 2.180 17.603 1.00 22.27 68 LEU A CA 1
ATOM 489 C C . LEU A 1 68 ? 17.590 1.950 18.960 1.00 22.44 68 LEU A C 1
ATOM 490 O O . LEU A 1 68 ? 17.445 0.812 19.419 1.00 21.90 68 LEU A O 1
ATOM 495 N N . GLU A 1 69 ? 17.188 3.044 19.592 1.00 22.29 69 GLU A N 1
ATOM 496 C CA . GLU A 1 69 ? 16.568 2.969 20.907 1.00 23.65 69 GLU A CA 1
ATOM 497 C C . GLU A 1 69 ? 15.253 2.218 20.884 1.00 23.44 69 GLU A C 1
ATOM 498 O O . GLU A 1 69 ? 14.926 1.494 21.835 1.00 23.26 69 GLU A O 1
ATOM 504 N N . ALA A 1 70 ? 14.510 2.368 19.797 1.00 22.57 70 ALA A N 1
ATOM 505 C CA . ALA A 1 70 ? 13.229 1.690 19.656 1.00 23.10 70 ALA A CA 1
ATOM 506 C C . ALA A 1 70 ? 13.476 0.173 19.589 1.00 23.47 70 ALA A C 1
ATOM 507 O O . ALA A 1 70 ? 12.616 -0.617 19.957 1.00 23.50 70 ALA A O 1
ATOM 509 N N . ALA A 1 71 ? 14.673 -0.219 19.142 1.00 23.14 71 ALA A N 1
ATOM 510 C CA . ALA A 1 71 ? 15.088 -1.624 19.086 1.00 23.56 71 ALA A CA 1
ATOM 511 C C . ALA A 1 71 ? 15.756 -2.107 20.388 1.00 24.06 71 ALA A C 1
ATOM 512 O O . ALA A 1 71 ? 16.142 -3.266 20.499 1.00 24.95 71 ALA A O 1
ATOM 514 N N . GLY A 1 72 ? 15.869 -1.218 21.368 1.00 23.77 72 GLY A N 1
ATOM 515 C CA . GLY A 1 72 ? 16.533 -1.510 22.625 1.00 23.76 72 GLY A CA 1
ATOM 516 C C . GLY A 1 72 ? 18.023 -1.273 22.537 1.00 23.46 72 GLY A C 1
ATOM 517 O O . GLY A 1 72 ? 18.755 -1.645 23.439 1.00 23.61 72 GLY A O 1
ATOM 518 N N . GLY A 1 73 ? 18.472 -0.632 21.469 1.00 23.04 73 GLY A N 1
ATOM 519 C CA . GLY A 1 73 ? 19.881 -0.379 21.244 1.00 23.10 73 GLY A CA 1
ATOM 520 C C . GLY A 1 73 ? 20.324 1.017 21.640 1.00 22.81 73 GLY A C 1
ATOM 521 O O . GLY A 1 73 ? 19.629 1.733 22.358 1.00 22.18 73 GLY A O 1
ATOM 522 N N . HIS A 1 74 ? 21.497 1.387 21.146 1.00 22.72 74 HIS A N 1
ATOM 523 C CA . HIS A 1 74 ? 22.149 2.652 21.454 1.00 23.17 74 HIS A CA 1
ATOM 524 C C . HIS A 1 74 ? 23.166 2.961 20.351 1.00 23.19 74 HIS A C 1
ATOM 525 O O . HIS A 1 74 ? 23.448 2.109 19.502 1.00 21.84 74 HIS A O 1
ATOM 532 N N . VAL A 1 75 ? 23.734 4.164 20.419 1.00 23.36 75 VAL A N 1
ATOM 533 C CA . VAL A 1 75 ? 24.558 4.749 19.362 1.00 24.16 75 VAL A CA 1
ATOM 534 C C . VAL A 1 75 ? 25.866 3.960 19.120 1.00 23.72 75 VAL A C 1
ATOM 535 O O . VAL A 1 75 ? 26.407 3.936 18.011 1.00 23.81 75 VAL A O 1
ATOM 539 N N . GLY A 1 76 ? 26.340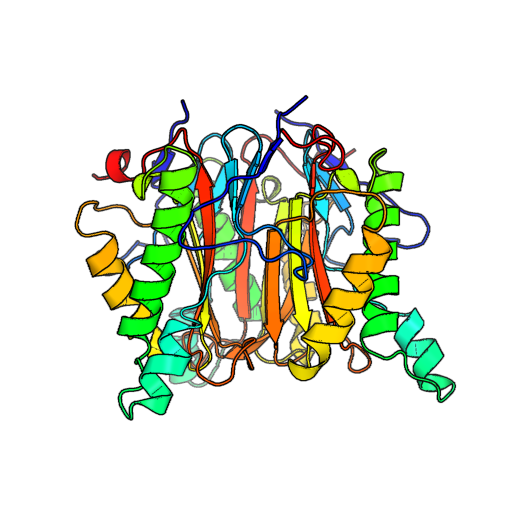 3.305 20.169 1.00 23.10 76 GLY A N 1
ATOM 540 C CA . GLY A 1 76 ? 27.452 2.362 20.104 1.00 23.37 76 GLY A CA 1
ATOM 541 C C . GLY A 1 76 ? 27.280 1.130 19.223 1.00 22.69 76 GLY A C 1
ATOM 542 O O . GLY A 1 76 ? 28.268 0.464 18.910 1.00 22.32 76 GLY A O 1
ATOM 543 N N . ASN A 1 77 ? 26.041 0.815 18.849 1.00 22.26 77 ASN A N 1
ATOM 544 C CA . ASN A 1 77 ? 25.744 -0.302 17.937 1.00 22.36 77 ASN A CA 1
ATOM 545 C C . ASN A 1 77 ? 26.059 0.001 16.474 1.00 21.77 77 ASN A C 1
ATOM 546 O O . ASN A 1 77 ? 26.120 -0.911 15.641 1.00 20.74 77 ASN A O 1
ATOM 551 N N . LEU A 1 78 ? 26.222 1.281 16.154 1.00 21.73 78 LEU A N 1
ATOM 552 C CA . LEU A 1 78 ? 26.522 1.699 14.781 1.00 21.69 78 LEU A CA 1
ATOM 553 C C . LEU A 1 78 ? 27.938 1.286 14.370 1.00 21.53 78 LEU A C 1
ATOM 554 O O . LEU A 1 78 ? 28.885 1.539 15.089 1.00 22.52 78 LEU A O 1
ATOM 559 N N . TYR A 1 79 ? 28.076 0.667 13.190 1.00 21.90 79 TYR A N 1
ATOM 560 C CA . TYR A 1 79 ? 29.401 0.310 12.665 1.00 22.03 79 TYR A CA 1
ATOM 561 C C . TYR A 1 79 ? 29.705 0.947 11.306 1.00 22.13 79 TYR A C 1
ATOM 562 O O . TYR A 1 79 ? 30.859 1.032 10.926 1.00 20.79 79 TYR A O 1
ATOM 571 N N . LYS A 1 80 ? 28.689 1.399 10.577 1.00 22.15 80 LYS A N 1
ATOM 572 C CA . LYS A 1 80 ? 28.942 2.071 9.302 1.00 22.88 80 LYS A CA 1
ATOM 573 C C . LYS A 1 80 ? 27.883 3.119 9.007 1.00 23.00 80 LYS A C 1
ATOM 574 O O . LYS A 1 80 ? 26.687 2.912 9.299 1.00 23.03 80 LYS A O 1
ATOM 580 N N . LEU A 1 81 ? 28.347 4.259 8.488 1.00 22.83 81 LEU A N 1
ATOM 581 C CA . LEU A 1 81 ? 27.489 5.336 8.013 1.00 22.91 81 LEU A CA 1
ATOM 582 C C . LEU A 1 81 ? 27.804 5.655 6.545 1.00 23.11 81 LEU A C 1
ATOM 583 O O . LEU A 1 81 ? 28.889 6.099 6.223 1.00 23.31 81 LEU A O 1
ATOM 588 N N . ASN A 1 82 ? 26.835 5.427 5.670 1.00 22.58 82 ASN A N 1
ATOM 589 C CA . ASN A 1 82 ? 26.904 5.892 4.274 1.00 23.05 82 ASN A CA 1
ATOM 590 C C . ASN A 1 82 ? 26.204 7.240 4.175 1.00 22.51 82 ASN A C 1
ATOM 591 O O . ASN A 1 82 ? 24.978 7.334 4.418 1.00 23.50 82 ASN A O 1
ATOM 596 N N . VAL A 1 83 ? 26.974 8.276 3.857 1.00 21.39 83 VAL A N 1
ATOM 597 C CA . VAL A 1 83 ? 26.492 9.655 3.804 1.00 21.34 83 VAL A CA 1
ATOM 598 C C . VAL A 1 83 ? 26.431 10.131 2.364 1.00 22.10 83 VAL A C 1
ATOM 599 O O . VAL A 1 83 ? 27.418 10.048 1.627 1.00 23.80 83 VAL A O 1
ATOM 603 N N . TYR A 1 84 ? 25.267 10.639 1.974 1.00 22.55 84 TYR A N 1
ATOM 604 C CA . TYR A 1 84 ? 25.045 11.200 0.649 1.00 22.62 84 TYR A CA 1
ATOM 605 C C . TYR A 1 84 ? 24.738 12.678 0.803 1.00 22.12 84 TYR A C 1
ATOM 606 O O . TYR A 1 84 ? 23.773 13.044 1.455 1.00 21.44 84 TYR A O 1
ATOM 615 N N . VAL A 1 85 ? 25.545 13.522 0.179 1.00 21.34 85 VAL A N 1
ATOM 616 C CA . VAL A 1 85 ? 25.391 14.966 0.313 1.00 21.74 85 VAL A CA 1
ATOM 617 C C . VAL A 1 85 ? 25.113 15.545 -1.062 1.00 21.27 85 VAL A C 1
ATOM 618 O O . VAL A 1 85 ? 25.461 14.941 -2.061 1.00 20.41 85 VAL A O 1
ATOM 622 N N . THR A 1 86 ? 24.467 16.701 -1.110 1.00 21.96 86 THR A N 1
ATOM 623 C CA . THR A 1 86 ? 24.217 17.381 -2.376 1.00 22.78 86 THR A CA 1
ATOM 624 C C . THR A 1 86 ? 25.321 18.381 -2.695 1.00 23.37 86 THR A C 1
ATOM 625 O O . THR A 1 86 ? 25.430 18.827 -3.837 1.00 21.51 86 THR A O 1
ATOM 629 N N . ARG A 1 87 ? 26.115 18.741 -1.679 1.00 23.63 87 ARG A N 1
ATOM 630 C CA . ARG A 1 87 ? 27.265 19.629 -1.854 1.00 24.61 87 ARG A CA 1
ATOM 631 C C . ARG A 1 87 ? 28.458 19.081 -1.101 1.00 24.02 87 ARG A C 1
ATOM 632 O O . ARG A 1 87 ? 28.463 19.046 0.140 1.00 23.20 87 ARG A O 1
ATOM 640 N N . ILE A 1 88 ? 29.485 18.677 -1.834 1.00 23.67 88 ILE A N 1
ATOM 641 C CA . ILE A 1 88 ? 30.651 18.081 -1.193 1.00 24.12 88 ILE A CA 1
ATOM 642 C C . ILE A 1 88 ? 31.343 19.033 -0.193 1.00 24.18 88 ILE A C 1
ATOM 643 O O . ILE A 1 88 ? 31.943 18.571 0.782 1.00 24.89 88 ILE A O 1
ATOM 648 N N . ALA A 1 89 ? 31.226 20.345 -0.404 1.00 23.98 89 ALA A N 1
ATOM 649 C CA . ALA A 1 89 ? 31.746 21.327 0.537 1.00 24.71 89 ALA A CA 1
ATOM 650 C C . ALA A 1 89 ? 31.170 21.187 1.950 1.00 24.81 89 ALA A C 1
ATOM 651 O O . ALA A 1 89 ? 31.732 21.719 2.904 1.00 25.25 89 ALA A O 1
ATOM 653 N N . ASP A 1 90 ? 30.047 20.495 2.085 1.00 24.69 90 ASP A N 1
ATOM 654 C CA . ASP 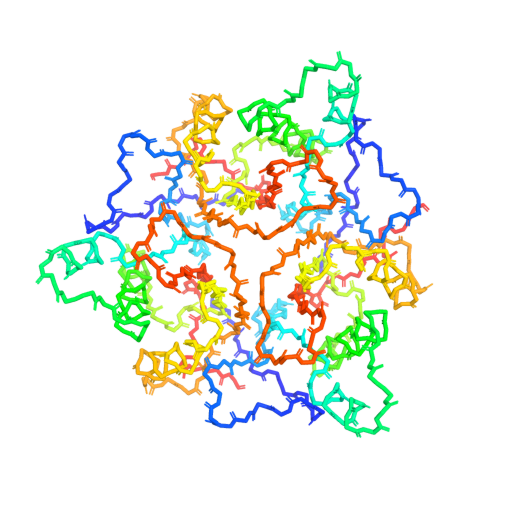A 1 90 ? 29.432 20.282 3.396 1.00 25.17 90 ASP A CA 1
ATOM 655 C C . ASP A 1 90 ? 30.052 19.140 4.206 1.00 25.63 90 ASP A C 1
ATOM 656 O O . ASP A 1 90 ? 29.641 18.905 5.345 1.00 26.49 90 ASP A O 1
ATOM 661 N N . LYS A 1 91 ? 31.025 18.426 3.640 1.00 26.05 91 LYS A N 1
ATOM 662 C CA . LYS A 1 91 ? 31.628 17.272 4.327 1.00 26.48 91 LYS A CA 1
ATOM 663 C C . LYS A 1 91 ? 32.163 17.591 5.727 1.00 26.24 91 LYS A C 1
ATOM 664 O O . LYS A 1 91 ? 32.099 16.746 6.627 1.00 25.33 91 LYS A O 1
ATOM 670 N N . ASP A 1 92 ? 32.692 18.799 5.905 1.00 26.48 92 ASP A N 1
ATOM 671 C CA . ASP A 1 92 ? 33.246 19.208 7.203 1.00 26.87 92 ASP A CA 1
ATOM 672 C C . ASP A 1 92 ? 32.150 19.501 8.236 1.00 26.43 92 ASP A C 1
ATOM 673 O O . ASP A 1 92 ? 32.282 19.112 9.396 1.00 26.47 92 ASP A O 1
ATOM 678 N N . ALA A 1 93 ? 31.095 20.202 7.817 1.00 26.05 93 ALA A N 1
ATOM 679 C CA . ALA A 1 93 ? 29.848 20.338 8.612 1.00 26.22 93 ALA A CA 1
ATOM 680 C C . ALA A 1 93 ? 29.323 18.992 9.123 1.00 25.87 93 ALA A C 1
ATOM 681 O O . ALA A 1 93 ? 28.965 18.862 10.290 1.00 26.01 93 ALA A O 1
ATOM 683 N N . ILE A 1 94 ? 29.295 17.997 8.245 1.00 25.56 94 ILE A N 1
ATOM 684 C CA . ILE A 1 94 ? 28.824 16.650 8.603 1.00 25.60 94 ILE A CA 1
ATOM 685 C C . ILE A 1 94 ? 29.783 16.054 9.638 1.00 24.90 94 ILE A C 1
ATOM 686 O O . ILE A 1 94 ? 29.364 15.431 10.612 1.00 24.47 94 ILE A O 1
ATOM 691 N N . GLY A 1 95 ? 31.078 16.255 9.422 1.00 24.55 95 GLY A N 1
ATOM 692 C CA . GLY A 1 95 ? 32.088 15.822 10.378 1.00 24.69 95 GLY A CA 1
ATOM 693 C C . GLY A 1 95 ? 31.905 16.444 11.761 1.00 24.40 95 GLY A C 1
ATOM 694 O O . GLY A 1 95 ? 31.942 15.740 12.773 1.00 23.32 95 GLY A O 1
ATOM 695 N N . ARG A 1 96 ? 31.706 17.759 11.797 1.00 24.47 96 ARG A N 1
ATOM 696 C CA . ARG A 1 96 ? 31.400 18.468 13.054 1.00 25.33 96 ARG A CA 1
ATOM 697 C C . ARG A 1 96 ? 30.205 17.813 13.770 1.00 24.33 96 ARG A C 1
ATOM 698 O O . ARG A 1 96 ? 30.233 17.576 14.979 1.00 23.86 96 ARG A O 1
ATOM 706 N N . ALA A 1 97 ? 29.151 17.534 13.013 1.00 23.82 97 ALA A N 1
ATOM 707 C CA . ALA A 1 97 ? 27.963 16.867 13.527 1.00 23.89 97 ALA A CA 1
ATOM 708 C C . ALA A 1 97 ? 28.274 15.489 14.123 1.00 23.64 97 ALA A C 1
ATOM 709 O O . ALA A 1 97 ? 27.767 15.144 15.195 1.00 22.69 97 ALA A O 1
ATOM 711 N N . ARG A 1 98 ? 29.115 14.707 13.438 1.00 23.87 98 ARG A N 1
ATOM 712 C CA . ARG A 1 98 ? 29.472 13.376 13.934 1.00 24.51 98 ARG A CA 1
ATOM 713 C C . ARG A 1 98 ? 30.285 13.465 15.223 1.00 24.70 98 ARG A C 1
ATOM 714 O O . ARG A 1 98 ? 30.096 12.665 16.132 1.00 23.88 98 ARG A O 1
ATOM 722 N N . GLN A 1 99 ? 31.217 14.413 15.269 1.00 25.34 99 GLN A N 1
ATOM 723 C CA . GLN A 1 99 ? 32.043 14.629 16.468 1.00 26.23 99 GLN A CA 1
ATOM 724 C C . GLN A 1 99 ? 31.163 14.896 17.694 1.00 26.08 99 GLN A C 1
ATOM 725 O O . GLN A 1 99 ? 31.406 14.369 18.792 1.00 25.81 99 GLN A O 1
ATOM 731 N N . GLU A 1 100 ? 30.130 15.704 17.493 1.00 26.51 100 GLU A N 1
ATOM 732 C CA . GLU A 1 100 ? 29.154 15.986 18.541 1.00 27.13 100 GLU A CA 1
ATOM 733 C C . GLU A 1 100 ? 28.328 14.779 18.918 1.00 26.67 100 GLU A C 1
ATOM 734 O O . GLU A 1 100 ? 28.183 14.453 20.100 1.00 25.62 100 GLU A O 1
ATOM 740 N N . PHE A 1 101 ? 27.773 14.125 17.910 1.00 25.89 101 PHE A N 1
ATOM 741 C CA . PHE A 1 101 ? 26.879 13.002 18.117 1.00 26.04 101 PHE A CA 1
ATOM 742 C C . PHE A 1 101 ? 27.589 11.857 18.835 1.00 25.50 101 PHE A C 1
ATOM 743 O O . PHE A 1 101 ? 27.005 11.189 19.678 1.00 25.09 101 PHE A O 1
ATOM 751 N N . PHE A 1 102 ? 28.847 11.632 18.489 1.00 24.90 102 PHE A N 1
ATOM 752 C CA . PHE A 1 102 ? 29.610 10.535 19.061 1.00 25.86 102 PHE A CA 1
ATOM 753 C C . PHE A 1 102 ? 30.552 11.024 20.176 1.00 26.02 102 PHE A C 1
ATOM 754 O O . PHE A 1 102 ? 31.525 10.344 20.505 1.00 26.46 102 PHE A O 1
ATOM 762 N N . ALA A 1 103 ? 30.268 12.200 20.739 1.00 27.00 103 ALA A N 1
ATOM 763 C CA . ALA A 1 103 ? 31.065 12.773 21.845 1.00 27.55 103 ALA A CA 1
ATOM 764 C C . ALA A 1 103 ? 31.371 11.766 22.937 1.00 28.27 103 ALA A C 1
ATOM 765 O O . ALA A 1 103 ? 32.459 11.831 23.512 1.00 29.08 103 ALA A O 1
ATOM 767 N N . GLY A 1 104 ? 30.421 10.872 23.263 1.00 28.90 104 GLY A N 1
ATOM 768 C CA . GLY A 1 104 ? 30.745 9.645 24.034 1.00 29.32 104 GLY A CA 1
ATOM 769 C C . GLY A 1 104 ? 32.243 9.483 23.836 1.00 29.79 104 GLY A C 1
ATOM 770 O O . GLY A 1 104 ? 33.027 9.801 24.719 1.00 30.20 104 GLY A O 1
ATOM 771 N N . GLN A 1 105 ? 32.684 8.909 22.726 1.00 29.73 105 GLN A N 1
ATOM 772 C CA . GLN A 1 105 ? 32.569 7.511 22.376 1.00 29.29 105 GLN A CA 1
ATOM 773 C C . GLN A 1 105 ? 33.992 7.487 21.814 1.00 29.48 105 GLN A C 1
ATOM 774 O O . GLN A 1 105 ? 34.430 8.488 21.217 1.00 30.11 105 GLN A O 1
ATOM 780 N N . GLY A 1 106 ? 34.753 6.426 22.035 1.00 29.14 106 GLY A N 1
ATOM 781 C CA . GLY A 1 106 ? 36.163 6.442 21.603 1.00 28.67 106 GLY A CA 1
ATOM 782 C C . GLY A 1 106 ? 36.345 6.313 20.104 1.00 28.40 106 GLY A C 1
ATOM 783 O O . GLY A 1 106 ? 37.184 6.980 19.486 1.00 30.18 106 GLY A O 1
ATOM 784 N N . THR A 1 107 ? 35.551 5.437 19.521 1.00 26.30 107 THR A N 1
ATOM 785 C CA . THR A 1 107 ? 35.791 4.929 18.203 1.00 24.89 107 THR A CA 1
ATOM 786 C C . THR A 1 107 ? 34.593 5.277 17.352 1.00 24.39 107 THR A C 1
ATOM 787 O O . THR A 1 107 ? 33.473 5.137 17.819 1.00 22.76 107 THR A O 1
ATOM 791 N N . PHE A 1 108 ? 34.836 5.759 16.134 1.00 23.96 108 PHE A N 1
ATOM 792 C CA . PHE A 1 108 ? 33.759 6.137 15.211 1.00 23.66 108 PHE A CA 1
ATOM 793 C C . PHE A 1 108 ? 33.411 4.971 14.289 1.00 23.22 108 PHE A C 1
ATOM 794 O O . PHE A 1 108 ? 34.270 4.142 13.972 1.00 23.49 108 PHE A O 1
ATOM 802 N N . PRO A 1 109 ? 32.160 4.913 13.833 1.00 22.67 109 PRO A N 1
ATOM 803 C CA . PRO A 1 109 ? 31.819 3.972 12.774 1.00 22.18 109 PRO A CA 1
ATOM 804 C C . PRO A 1 109 ? 32.639 4.221 11.495 1.00 21.83 109 PRO A C 1
ATOM 805 O O . PRO A 1 109 ? 33.190 5.308 11.302 1.00 20.61 109 PRO A O 1
ATOM 809 N N . ALA A 1 110 ? 32.722 3.202 10.650 1.00 21.59 110 ALA A N 1
ATOM 810 C CA . ALA A 1 110 ? 33.253 3.386 9.306 1.00 22.19 110 ALA A CA 1
ATOM 811 C C . ALA A 1 110 ? 32.314 4.305 8.532 1.00 21.77 110 ALA A C 1
ATOM 812 O O . ALA A 1 110 ? 31.148 4.505 8.902 1.00 22.09 110 ALA A O 1
ATOM 814 N N . SER A 1 111 ? 32.828 4.875 7.457 1.00 22.03 111 SER A N 1
ATOM 815 C CA . SER A 1 111 ? 32.049 5.811 6.672 1.00 22.79 111 SER A CA 1
ATOM 816 C C . SER A 1 111 ? 32.430 5.874 5.207 1.00 22.23 111 SER A C 1
ATOM 817 O O . SER A 1 111 ? 33.605 5.809 4.862 1.00 20.58 111 SER A O 1
ATOM 820 N N . THR A 1 112 ? 31.424 6.082 4.367 1.00 22.27 112 THR A N 1
ATOM 821 C CA . THR A 1 112 ? 31.615 6.545 2.998 1.00 22.98 112 THR A CA 1
ATOM 822 C C . THR A 1 112 ? 30.723 7.769 2.771 1.00 22.79 112 THR A C 1
ATOM 823 O O . THR A 1 112 ? 29.520 7.742 3.106 1.00 24.46 112 THR A O 1
ATOM 827 N N . LEU A 1 113 ? 31.306 8.829 2.215 1.00 21.87 113 LEU A N 1
ATOM 828 C CA . LEU A 1 113 ? 30.603 10.072 1.919 1.00 21.87 113 LEU A CA 1
ATOM 829 C C . LEU A 1 113 ? 30.846 10.477 0.476 1.00 21.97 113 LEU A C 1
ATOM 830 O O . LEU A 1 113 ? 32.001 10.676 0.058 1.00 21.24 113 LEU A O 1
ATOM 835 N N . VAL A 1 114 ? 29.757 10.588 -0.281 1.00 21.45 114 VAL A N 1
ATOM 836 C CA . VAL A 1 114 ? 29.811 11.007 -1.668 1.00 21.88 114 VAL A CA 1
ATOM 837 C C . VAL A 1 114 ? 28.764 12.081 -1.947 1.00 22.29 114 VAL A C 1
ATOM 838 O O . VAL A 1 114 ? 27.775 12.208 -1.209 1.00 22.26 114 VAL A O 1
ATOM 842 N N . GLU A 1 115 ? 29.009 12.864 -3.000 1.00 22.06 115 GLU A N 1
ATOM 843 C CA . GLU A 1 115 ? 28.078 13.876 -3.451 1.00 22.32 115 GLU A CA 1
ATOM 844 C C . GLU A 1 115 ? 27.179 13.291 -4.531 1.00 22.35 115 GLU A C 1
ATOM 845 O O . GLU A 1 115 ? 27.642 12.853 -5.591 1.00 23.06 115 GLU A O 1
ATOM 851 N N . VAL A 1 116 ? 25.886 13.284 -4.248 1.00 22.28 116 VAL A N 1
ATOM 852 C CA . VAL A 1 116 ? 24.886 12.840 -5.197 1.00 22.62 116 VAL A CA 1
ATOM 853 C C . VAL A 1 116 ? 24.286 14.045 -5.909 1.00 22.80 116 VAL A C 1
ATOM 854 O O . VAL A 1 116 ? 24.460 15.189 -5.495 1.00 22.48 116 VAL A O 1
ATOM 858 N N . SER A 1 117 ? 23.624 13.754 -7.021 1.00 22.25 117 SER A N 1
ATOM 859 C CA . SER A 1 117 ? 23.004 14.738 -7.862 1.00 23.15 117 SER A CA 1
ATOM 860 C C . SER A 1 117 ? 21.671 15.248 -7.283 1.00 22.88 117 SER A C 1
ATOM 861 O O . SER A 1 117 ? 21.216 16.363 -7.575 1.00 22.79 117 SER A O 1
ATOM 864 N N . GLY A 1 118 ? 21.032 14.429 -6.463 1.00 22.16 118 GLY A N 1
ATOM 865 C CA . GLY A 1 118 ? 19.763 14.825 -5.883 1.00 22.00 118 GLY A CA 1
ATOM 866 C C . GLY A 1 118 ? 19.311 13.923 -4.754 1.00 22.09 118 GLY A C 1
ATOM 867 O O . GLY A 1 118 ? 19.660 12.736 -4.717 1.00 20.59 118 GLY A O 1
ATOM 868 N N . LEU A 1 119 ? 18.529 14.519 -3.847 1.00 21.69 119 LEU A N 1
ATOM 869 C CA . LEU A 1 119 ? 17.861 13.826 -2.756 1.00 21.62 119 LEU A CA 1
ATOM 870 C C . LEU A 1 119 ? 16.347 13.983 -2.906 1.00 22.12 119 LEU A C 1
ATOM 871 O O . LEU A 1 119 ? 15.882 14.848 -3.648 1.00 21.54 119 LEU A O 1
ATOM 876 N N . VAL A 1 120 ? 15.594 13.167 -2.170 1.00 21.96 120 VAL A N 1
ATOM 877 C CA . VAL A 1 120 ? 14.138 13.001 -2.394 1.00 22.33 120 VAL A CA 1
ATOM 878 C C . VAL A 1 120 ? 13.279 14.262 -2.197 1.00 23.02 120 VAL A C 1
ATOM 879 O O . VAL A 1 120 ? 12.148 14.305 -2.698 1.00 23.77 120 VAL A O 1
ATOM 883 N N . PHE A 1 121 ? 13.785 15.254 -1.451 1.00 23.38 121 PHE A N 1
ATOM 884 C CA . PHE A 1 121 ? 13.157 16.577 -1.362 1.00 23.44 121 PHE A CA 1
ATOM 885 C C . PHE A 1 121 ? 14.203 17.658 -1.586 1.00 23.31 121 PHE A C 1
ATOM 886 O O . PHE A 1 121 ? 15.351 17.504 -1.190 1.00 23.24 121 PHE A O 1
ATOM 894 N N . PRO A 1 122 ? 13.808 18.760 -2.230 1.00 23.69 122 PRO A N 1
ATOM 895 C CA . PRO A 1 122 ? 14.731 19.799 -2.656 1.00 23.71 122 PRO A CA 1
ATOM 896 C C . PRO A 1 122 ? 15.405 20.587 -1.533 1.00 23.40 122 PRO A C 1
ATOM 897 O O . PRO A 1 122 ? 16.430 21.217 -1.774 1.00 23.56 122 PRO A O 1
ATOM 901 N N . GLU A 1 123 ? 14.851 20.552 -0.316 1.00 22.97 123 GLU A N 1
ATOM 902 C CA . GLU A 1 123 ? 15.458 21.267 0.815 1.00 22.86 123 GLU A CA 1
ATOM 903 C C . GLU A 1 123 ? 16.590 20.476 1.452 1.00 22.26 123 GLU A C 1
ATOM 904 O O . GLU A 1 123 ? 17.300 21.006 2.301 1.00 22.24 123 GLU A O 1
ATOM 910 N N . LEU A 1 124 ? 16.734 19.201 1.077 1.00 21.52 124 LEU A N 1
ATOM 911 C CA . LEU A 1 124 ? 17.682 18.305 1.733 1.00 21.53 124 LEU A CA 1
ATOM 912 C C . LEU A 1 124 ? 19.130 18.520 1.281 1.00 21.71 124 LEU A C 1
ATOM 913 O O . LEU A 1 124 ? 19.406 18.706 0.090 1.00 21.68 124 LEU A O 1
ATOM 918 N N . LEU A 1 125 ? 20.042 18.453 2.244 1.00 21.09 125 LEU A N 1
ATOM 919 C CA . LEU A 1 125 ? 21.467 18.555 1.984 1.00 21.68 125 LEU A CA 1
ATOM 920 C C . LEU A 1 125 ? 22.196 17.265 2.262 1.00 21.83 125 LEU A C 1
ATOM 921 O O . LEU A 1 125 ? 23.352 17.110 1.846 1.00 21.06 125 LEU A O 1
ATOM 926 N N . VAL A 1 126 ? 21.537 16.345 2.963 1.00 21.93 126 VAL A N 1
ATOM 927 C CA . VAL A 1 126 ? 22.170 15.098 3.381 1.00 22.24 126 VAL A CA 1
ATOM 928 C C . VAL A 1 126 ? 21.139 13.995 3.675 1.00 22.78 126 VAL A C 1
ATOM 929 O O . VAL A 1 126 ? 20.000 14.252 4.086 1.00 22.54 126 VAL A O 1
ATOM 933 N N . GLU A 1 127 ? 21.547 12.763 3.395 1.00 23.17 127 GLU A N 1
ATOM 934 C CA . GLU A 1 127 ? 20.819 11.573 3.778 1.00 23.10 127 GLU A CA 1
ATOM 935 C C . GLU A 1 127 ? 21.846 10.570 4.269 1.00 22.91 127 GLU A C 1
ATOM 936 O O . GLU A 1 127 ? 22.927 10.472 3.685 1.00 24.49 127 GLU A O 1
ATOM 942 N N . ILE A 1 128 ? 21.568 9.884 5.377 1.00 23.00 128 ILE A N 1
ATOM 943 C CA . ILE A 1 128 ? 22.482 8.859 5.886 1.00 23.20 128 ILE A CA 1
ATOM 944 C C . ILE A 1 128 ? 21.807 7.481 5.954 1.00 23.61 128 ILE A C 1
ATOM 945 O O . ILE A 1 128 ? 20.744 7.306 6.581 1.00 23.30 128 ILE A O 1
ATOM 950 N N . ASP A 1 129 ? 22.483 6.521 5.332 1.00 24.59 129 ASP A N 1
ATOM 951 C CA . ASP A 1 129 ? 22.156 5.099 5.403 1.00 24.68 129 ASP A CA 1
ATOM 952 C C . ASP A 1 129 ? 23.063 4.490 6.476 1.00 24.23 129 ASP A C 1
ATOM 953 O O . ASP A 1 129 ? 24.296 4.373 6.300 1.00 23.98 129 ASP A O 1
ATOM 958 N N . ALA A 1 130 ? 22.439 4.122 7.593 1.00 23.01 130 ALA A N 1
ATOM 959 C CA . ALA A 1 130 ? 23.163 3.733 8.795 1.00 23.47 130 ALA A CA 1
ATOM 960 C C . ALA A 1 130 ? 23.080 2.225 9.010 1.00 23.35 130 ALA A C 1
ATOM 961 O O . ALA A 1 130 ? 22.034 1.611 8.771 1.00 22.53 130 ALA A O 1
ATOM 963 N N . TRP A 1 131 ? 24.198 1.650 9.468 1.00 23.15 131 TRP A N 1
ATOM 964 C CA . TRP A 1 131 ? 24.305 0.220 9.675 1.00 24.13 131 TRP A CA 1
ATOM 965 C C . TRP A 1 131 ? 24.691 -0.022 11.129 1.00 24.22 131 TRP A C 1
ATOM 966 O O . TRP A 1 131 ? 25.666 0.560 11.619 1.00 23.71 131 TRP A O 1
ATOM 977 N N . ALA A 1 132 ? 23.939 -0.901 11.784 1.00 23.69 132 ALA A N 1
ATOM 978 C CA . ALA A 1 132 ? 24.106 -1.168 13.192 1.00 24.28 132 ALA A CA 1
ATOM 979 C C . ALA A 1 132 ? 23.785 -2.616 13.570 1.00 24.32 132 ALA A C 1
ATOM 980 O O . ALA A 1 132 ? 23.007 -3.310 12.897 1.00 23.54 132 ALA A O 1
ATOM 982 N N . ARG A 1 133 ? 24.395 -3.039 14.670 1.00 24.83 133 ARG A N 1
ATOM 983 C CA . ARG A 1 133 ? 24.246 -4.373 15.239 1.00 25.65 133 ARG A CA 1
ATOM 984 C C . ARG A 1 133 ? 24.049 -4.266 16.737 1.00 25.39 133 ARG A C 1
ATOM 985 O O . ARG A 1 133 ? 24.845 -3.616 17.394 1.00 25.41 133 ARG A O 1
ATOM 993 N N . LEU A 1 134 ? 23.032 -4.930 17.289 1.00 25.17 134 LEU A N 1
ATOM 994 C CA . LEU A 1 134 ? 22.741 -4.811 18.718 1.00 25.50 134 LEU A CA 1
ATOM 995 C C . LEU A 1 134 ? 23.715 -5.569 19.636 1.00 25.29 134 LEU A C 1
ATOM 996 O O . LEU A 1 134 ? 23.703 -5.356 20.842 1.00 24.17 134 LEU A O 1
ATOM 1001 N N . ASP A 1 135 ? 24.577 -6.414 19.074 1.00 25.43 135 ASP A N 1
ATOM 1002 C CA . ASP A 1 135 ? 25.496 -7.206 19.886 1.00 25.99 135 ASP A CA 1
ATOM 1003 C C . ASP A 1 135 ? 26.917 -6.615 19.994 1.00 25.52 135 ASP A C 1
ATOM 1004 O O . ASP A 1 135 ? 27.797 -7.246 20.547 1.00 26.34 135 ASP A O 1
ATOM 1009 N N . ILE A 1 136 ? 27.131 -5.414 19.467 1.00 24.86 136 ILE A N 1
ATOM 1010 C CA . ILE A 1 136 ? 28.406 -4.739 19.600 1.00 24.98 136 ILE A CA 1
ATOM 1011 C C . ILE A 1 136 ? 28.218 -3.405 20.296 1.00 24.59 136 ILE A C 1
ATOM 1012 O O . ILE A 1 136 ? 27.110 -2.872 20.357 1.00 23.28 136 ILE A O 1
ATOM 1017 N N . ASP A 1 137 ? 29.323 -2.878 20.807 1.00 24.06 137 ASP A N 1
ATOM 1018 C CA . ASP A 1 137 ? 29.392 -1.529 21.328 1.00 24.71 137 ASP A CA 1
ATOM 1019 C C . ASP A 1 137 ? 30.766 -0.965 21.001 1.00 25.15 137 ASP A C 1
ATOM 1020 O O . ASP A 1 137 ? 31.777 -1.427 21.567 1.00 24.72 137 ASP A O 1
ATOM 1025 N N . LEU A 1 138 ? 30.806 0.036 20.114 1.00 25.38 138 LEU A N 1
ATOM 1026 C CA . LEU A 1 138 ? 32.068 0.643 19.693 1.00 26.39 138 LEU A CA 1
ATOM 1027 C C . LEU A 1 138 ? 32.741 1.369 20.842 1.00 27.53 138 LEU A C 1
ATOM 1028 O O . LEU A 1 138 ? 33.930 1.646 20.764 1.00 26.76 138 LEU A O 1
ATOM 1033 N N . ALA A 1 139 ? 31.984 1.683 21.895 1.00 29.10 139 ALA A N 1
ATOM 1034 C CA . ALA A 1 139 ? 32.585 2.197 23.141 1.00 30.55 139 ALA A CA 1
ATOM 1035 C C . ALA A 1 139 ? 33.561 1.194 23.805 1.00 31.72 139 ALA A C 1
ATOM 1036 O O . ALA A 1 139 ? 34.414 1.589 24.608 1.00 32.21 139 ALA A O 1
ATOM 1038 N N . ASN A 1 140 ? 33.417 -0.090 23.457 1.00 33.10 140 ASN A N 1
ATOM 1039 C CA . ASN A 1 140 ? 34.286 -1.184 23.902 1.00 33.73 140 ASN A CA 1
ATOM 1040 C C . ASN A 1 140 ? 35.230 -1.684 22.817 1.00 35.58 140 ASN A C 1
ATOM 1041 O O . ASN A 1 140 ? 35.627 -2.855 22.798 1.00 35.92 140 ASN A O 1
ATOM 1046 N N . CYS A 1 141 ? 35.593 -0.805 21.904 1.00 36.96 141 CYS A N 1
ATOM 1047 C CA . CYS A 1 141 ? 36.491 -1.207 20.866 1.00 37.87 141 CYS A CA 1
ATOM 1048 C C . CYS A 1 141 ? 37.873 -1.471 21.471 1.00 37.93 141 CYS A C 1
ATOM 1049 O O . CYS A 1 141 ? 38.353 -0.689 22.292 1.00 37.55 141 CYS A O 1
ATOM 1052 N N . ASP A 1 142 ? 38.475 -2.595 21.096 1.00 38.65 142 ASP A N 1
ATOM 1053 C CA . ASP A 1 142 ? 39.872 -2.896 21.439 1.00 39.25 142 ASP A CA 1
ATOM 1054 C C . ASP A 1 142 ? 40.825 -2.049 20.589 1.00 39.60 142 ASP A C 1
ATOM 1055 O O . ASP A 1 142 ? 40.544 -1.773 19.415 1.00 39.17 142 ASP A O 1
ATOM 1060 N N . MET B 1 1 ? 34.115 -21.242 9.625 1.00 42.99 1 MET B N 1
ATOM 1061 C CA . MET B 1 1 ? 34.245 -21.082 8.148 1.00 42.63 1 MET B CA 1
ATOM 1062 C C . MET B 1 1 ? 32.873 -21.042 7.494 1.00 41.90 1 MET B C 1
ATOM 1063 O O . MET B 1 1 ? 31.990 -21.848 7.814 1.00 42.19 1 MET B O 1
ATOM 1068 N N . THR B 1 2 ? 32.703 -20.103 6.572 1.00 40.29 2 THR B N 1
ATOM 1069 C CA . THR B 1 2 ? 31.431 -19.908 5.910 1.00 39.57 2 THR B CA 1
ATOM 1070 C C . THR B 1 2 ? 31.588 -20.302 4.444 1.00 38.68 2 THR B C 1
ATOM 1071 O O . THR B 1 2 ? 32.547 -19.904 3.773 1.00 38.01 2 THR B O 1
ATOM 1075 N N . ALA B 1 3 ? 30.658 -21.123 3.970 1.00 37.98 3 ALA B N 1
ATOM 1076 C CA . ALA B 1 3 ? 30.679 -21.572 2.590 1.00 37.67 3 ALA B CA 1
ATOM 1077 C C . ALA B 1 3 ? 30.217 -20.436 1.702 1.00 36.91 3 ALA B C 1
ATOM 1078 O O . ALA B 1 3 ? 29.293 -19.698 2.065 1.00 36.47 3 ALA B O 1
ATOM 1080 N N . VAL B 1 4 ? 30.875 -20.275 0.558 1.00 36.21 4 VAL B N 1
ATOM 1081 C CA . VAL B 1 4 ? 30.355 -19.400 -0.490 1.00 36.33 4 VAL B CA 1
ATOM 1082 C C . VAL B 1 4 ? 30.144 -20.203 -1.762 1.00 35.86 4 VAL B C 1
ATOM 1083 O O . VAL B 1 4 ? 31.012 -20.993 -2.154 1.00 35.59 4 VAL B O 1
ATOM 1087 N N . ARG B 1 5 ? 28.967 -20.035 -2.373 1.00 35.59 5 ARG B N 1
ATOM 1088 C CA . ARG B 1 5 ? 28.723 -20.609 -3.684 1.00 35.90 5 ARG B CA 1
ATOM 1089 C C . ARG B 1 5 ? 28.156 -19.585 -4.634 1.00 34.89 5 ARG B C 1
ATOM 1090 O O . ARG B 1 5 ? 27.262 -18.791 -4.306 1.00 34.14 5 ARG B O 1
ATOM 1098 N N . ARG B 1 6 ? 28.710 -19.612 -5.830 1.00 34.35 6 ARG B N 1
ATOM 1099 C CA . ARG B 1 6 ? 28.291 -18.723 -6.868 1.00 34.29 6 ARG B CA 1
ATOM 1100 C C . ARG B 1 6 ? 26.924 -19.165 -7.350 1.00 33.98 6 ARG B C 1
ATOM 1101 O O . ARG B 1 6 ? 26.712 -20.338 -7.640 1.00 33.74 6 ARG B O 1
ATOM 1109 N N . ILE B 1 7 ? 25.993 -18.225 -7.412 1.00 33.49 7 ILE B N 1
ATOM 1110 C CA . ILE B 1 7 ? 24.625 -18.538 -7.801 1.00 33.74 7 ILE B CA 1
ATOM 1111 C C . ILE B 1 7 ? 24.449 -18.077 -9.216 1.00 34.02 7 ILE B C 1
ATOM 1112 O O . ILE B 1 7 ? 24.658 -16.907 -9.514 1.00 34.04 7 ILE B O 1
ATOM 1117 N N . ARG B 1 8 ? 24.079 -19.004 -10.086 1.00 34.70 8 ARG B N 1
ATOM 1118 C CA . ARG B 1 8 ? 23.841 -18.685 -11.490 1.00 35.48 8 ARG B CA 1
ATOM 1119 C C . ARG B 1 8 ? 22.378 -18.823 -11.885 1.00 35.37 8 ARG B C 1
ATOM 1120 O O . ARG B 1 8 ? 21.834 -19.932 -11.895 1.00 35.52 8 ARG B O 1
ATOM 1128 N N . ALA B 1 9 ? 21.762 -17.691 -12.214 1.00 35.49 9 ALA B N 1
ATOM 1129 C CA . ALA B 1 9 ? 20.432 -17.656 -12.807 1.00 35.92 9 ALA B CA 1
ATOM 1130 C C . ALA B 1 9 ? 20.570 -17.668 -14.349 1.00 36.04 9 ALA B C 1
ATOM 1131 O O . ALA B 1 9 ? 21.323 -16.871 -14.916 1.00 36.22 9 ALA B O 1
ATOM 1133 N N . ALA B 1 10 ? 19.846 -18.557 -15.020 1.00 36.71 10 ALA B N 1
ATOM 1134 C CA . ALA B 1 10 ? 19.958 -18.715 -16.490 1.00 37.21 10 ALA B CA 1
ATOM 1135 C C . ALA B 1 10 ? 19.714 -17.424 -17.268 1.00 37.60 10 ALA B C 1
ATOM 1136 O O . ALA B 1 10 ? 20.434 -17.122 -18.236 1.00 37.78 10 ALA B O 1
ATOM 1138 N N . ALA B 1 11 ? 18.703 -16.672 -16.832 1.00 38.09 11 ALA B N 1
ATOM 1139 C CA . ALA B 1 11 ? 18.323 -15.413 -17.478 1.00 38.35 11 ALA B CA 1
ATOM 1140 C C . ALA B 1 11 ? 19.350 -14.299 -17.245 1.00 38.91 11 ALA B C 1
ATOM 1141 O O . ALA B 1 11 ? 19.266 -13.236 -17.882 1.00 39.59 11 ALA B O 1
ATOM 1143 N N . LEU B 1 12 ? 20.308 -14.546 -16.347 1.00 38.47 12 LEU B N 1
ATOM 1144 C CA . LEU B 1 12 ? 21.289 -13.552 -15.968 1.00 38.63 12 LEU B CA 1
ATOM 1145 C C . LEU B 1 12 ? 22.667 -14.148 -16.028 1.00 39.44 12 LEU B C 1
ATOM 1146 O O . LEU B 1 12 ? 23.314 -14.333 -14.995 1.00 39.28 12 LEU B O 1
ATOM 1151 N N . PRO B 1 13 ? 23.138 -14.433 -17.250 1.00 40.18 13 PRO B N 1
ATOM 1152 C CA . PRO B 1 13 ? 24.419 -15.088 -17.339 1.00 40.33 13 PRO B CA 1
ATOM 1153 C C . PRO B 1 13 ? 25.509 -14.184 -16.816 1.00 40.45 13 PRO B C 1
ATOM 1154 O O . PRO B 1 13 ? 25.549 -12.996 -17.132 1.00 40.04 13 PRO B O 1
ATOM 1158 N N . ASP B 1 14 ? 26.383 -14.740 -15.998 1.00 40.64 14 ASP B N 1
ATOM 1159 C CA . ASP B 1 14 ? 27.640 -14.089 -15.758 1.00 40.81 14 ASP B CA 1
ATOM 1160 C C . ASP B 1 14 ? 28.425 -14.295 -17.039 1.00 41.18 14 ASP B C 1
ATOM 1161 O O . ASP B 1 14 ? 28.566 -15.422 -17.511 1.00 42.09 14 ASP B O 1
ATOM 1166 N N . LEU B 1 15 ? 28.878 -13.204 -17.639 1.00 40.90 15 LEU B N 1
ATOM 1167 C CA . LEU B 1 15 ? 29.612 -13.303 -18.871 1.00 40.50 15 LEU B CA 1
ATOM 1168 C C . LEU B 1 15 ? 31.103 -13.214 -18.513 1.00 40.67 15 LEU B C 1
ATOM 1169 O O . LEU B 1 15 ? 31.513 -12.277 -17.821 1.00 40.99 15 LEU B O 1
ATOM 1174 N N . PRO B 1 16 ? 31.912 -14.205 -18.963 1.00 40.27 16 PRO B N 1
ATOM 1175 C CA . PRO B 1 16 ? 33.334 -14.340 -18.589 1.00 39.30 16 PRO B CA 1
ATOM 1176 C C . PRO B 1 16 ? 34.244 -13.096 -18.731 1.00 38.77 16 PRO B C 1
ATOM 1177 O O . PRO B 1 16 ? 35.390 -13.126 -18.243 1.00 39.88 16 PRO B O 1
ATOM 1181 N N . ASP B 1 17 ? 33.785 -12.054 -19.425 1.00 37.03 17 ASP B N 1
ATOM 1182 C CA . ASP B 1 17 ? 34.481 -10.753 -19.431 1.00 35.72 17 ASP B CA 1
ATOM 1183 C C . ASP B 1 17 ? 34.217 -9.870 -18.187 1.00 34.48 17 ASP B C 1
ATOM 1184 O O . ASP B 1 17 ? 34.910 -8.868 -17.963 1.00 34.45 17 ASP B O 1
ATOM 1189 N N . ALA B 1 18 ? 33.189 -10.208 -17.413 1.00 32.33 18 ALA B N 1
ATOM 1190 C CA . ALA B 1 18 ? 32.782 -9.384 -16.279 1.00 30.45 18 ALA B CA 1
ATOM 1191 C C . ALA B 1 18 ? 33.779 -9.551 -15.124 1.00 29.24 18 ALA B C 1
ATOM 1192 O O . ALA B 1 18 ? 34.315 -10.638 -14.918 1.00 29.78 18 ALA B O 1
ATOM 1194 N N . SER B 1 19 ? 34.027 -8.470 -14.385 1.00 27.61 19 SER B N 1
ATOM 1195 C CA . SER B 1 19 ? 34.843 -8.517 -13.158 1.00 26.72 19 SER B CA 1
ATOM 1196 C C . SER B 1 19 ? 33.970 -8.419 -11.883 1.00 25.66 19 SER B C 1
ATOM 1197 O O . SER B 1 19 ? 34.367 -7.824 -10.871 1.00 25.26 19 SER B O 1
ATOM 1200 N N . TRP B 1 20 ? 32.793 -9.038 -11.951 1.00 24.51 20 TRP B N 1
ATOM 1201 C CA . TRP B 1 20 ? 31.898 -9.186 -10.813 1.00 24.13 20 TRP B CA 1
ATOM 1202 C C . TRP B 1 20 ? 31.072 -10.457 -10.984 1.00 23.16 20 TRP B C 1
ATOM 1203 O O . TRP B 1 20 ? 30.958 -10.996 -12.095 1.00 22.34 20 TRP B O 1
ATOM 1214 N N . SER B 1 21 ? 30.505 -10.921 -9.875 1.00 22.34 21 SER B N 1
ATOM 1215 C CA . SER B 1 21 ? 29.552 -12.018 -9.858 1.00 22.31 21 SER B CA 1
ATOM 1216 C C . SER B 1 21 ? 28.160 -11.449 -9.628 1.00 21.58 21 SER B C 1
ATOM 1217 O O . SER B 1 21 ? 27.963 -10.609 -8.733 1.00 21.68 21 SER B O 1
ATOM 1220 N N . ASN B 1 22 ? 27.191 -11.901 -10.416 1.00 21.05 22 ASN B N 1
ATOM 1221 C CA . ASN B 1 22 ? 25.808 -11.419 -10.249 1.00 21.72 22 ASN B CA 1
ATOM 1222 C C . ASN B 1 22 ? 25.272 -11.749 -8.868 1.00 21.17 22 ASN B C 1
ATOM 1223 O O . ASN B 1 22 ? 24.647 -10.901 -8.227 1.00 20.89 22 ASN B O 1
ATOM 1228 N N . ALA B 1 23 ? 25.520 -12.973 -8.404 1.00 20.90 23 ALA B N 1
ATOM 1229 C CA . ALA B 1 23 ? 25.081 -13.369 -7.066 1.00 21.62 23 ALA B CA 1
ATOM 1230 C C . ALA B 1 23 ? 26.012 -14.393 -6.397 1.00 21.47 23 ALA B C 1
ATOM 1231 O O . ALA B 1 23 ? 26.502 -15.335 -7.038 1.00 22.51 23 ALA B O 1
ATOM 1233 N N . LEU B 1 24 ? 26.261 -14.187 -5.106 1.00 21.77 24 LEU B N 1
ATOM 1234 C CA . LEU B 1 24 ? 27.080 -15.089 -4.298 1.00 22.26 24 LEU B CA 1
ATOM 1235 C C . LEU B 1 24 ? 26.299 -15.371 -3.039 1.00 22.24 24 LEU B C 1
ATOM 1236 O O . LEU B 1 24 ? 25.911 -14.428 -2.339 1.00 21.66 24 LEU B O 1
ATOM 1241 N N . LEU B 1 25 ? 26.085 -16.658 -2.757 1.00 22.57 25 LEU B N 1
ATOM 1242 C CA . LEU B 1 25 ? 25.425 -17.091 -1.530 1.00 23.10 25 LEU B CA 1
ATOM 1243 C C . LEU B 1 25 ? 26.530 -17.312 -0.509 1.00 23.23 25 LEU B C 1
ATOM 1244 O O . LEU B 1 25 ? 27.422 -18.139 -0.697 1.00 23.94 25 LEU B O 1
ATOM 1249 N N . VAL B 1 26 ? 26.499 -16.512 0.542 1.00 23.62 26 VAL B N 1
ATOM 1250 C CA . VAL B 1 26 ? 27.547 -16.482 1.548 1.00 23.42 26 VAL B CA 1
ATOM 1251 C C . VAL B 1 26 ? 26.869 -16.849 2.849 1.00 23.89 26 VAL B C 1
ATOM 1252 O O . VAL B 1 26 ? 26.249 -16.003 3.490 1.00 23.79 26 VAL B O 1
ATOM 1256 N N . GLY B 1 27 ? 26.956 -18.124 3.220 1.00 24.00 27 GLY B N 1
ATOM 1257 C CA . GLY B 1 27 ? 26.120 -18.656 4.291 1.00 24.26 27 GLY B CA 1
ATOM 1258 C C . GLY B 1 27 ? 24.658 -18.594 3.873 1.00 24.39 27 GLY B C 1
ATOM 1259 O O . GLY B 1 27 ? 24.267 -19.194 2.877 1.00 24.39 27 GLY B O 1
ATOM 1260 N N . GLU B 1 28 ? 23.855 -17.864 4.641 1.00 25.02 28 GLU B N 1
ATOM 1261 C CA . GLU B 1 28 ? 22.440 -17.634 4.332 1.00 24.88 28 GLU B CA 1
ATOM 1262 C C . GLU B 1 28 ? 22.236 -16.331 3.551 1.00 24.43 28 GLU B C 1
ATOM 1263 O O . GLU B 1 28 ? 21.149 -16.062 3.063 1.00 24.05 28 GLU B O 1
ATOM 1269 N N . GLU B 1 29 ? 23.282 -15.521 3.457 1.00 24.56 29 GLU B N 1
ATOM 1270 C CA . GLU B 1 29 ? 23.199 -14.209 2.819 1.00 23.91 29 GLU B CA 1
ATOM 1271 C C . GLU B 1 29 ? 23.343 -14.322 1.307 1.00 23.00 29 GLU B C 1
ATOM 1272 O O . GLU B 1 29 ? 24.352 -14.835 0.833 1.00 22.62 29 GLU B O 1
ATOM 1278 N N . LEU B 1 30 ? 22.355 -13.844 0.548 1.00 22.53 30 LEU B N 1
ATOM 1279 C CA . LEU B 1 30 ? 22.491 -13.751 -0.922 1.00 22.10 30 LEU B CA 1
ATOM 1280 C C . LEU B 1 30 ? 23.012 -12.378 -1.302 1.00 21.52 30 LEU B C 1
ATOM 1281 O O . LEU B 1 30 ? 22.288 -11.389 -1.270 1.00 22.78 30 LEU B O 1
ATOM 1286 N N . VAL B 1 31 ? 24.290 -12.328 -1.608 1.00 20.62 31 VAL B N 1
ATOM 1287 C CA . VAL B 1 31 ? 24.959 -11.102 -1.989 1.00 20.56 31 VAL B CA 1
ATOM 1288 C C . VAL B 1 31 ? 24.775 -10.953 -3.485 1.00 19.89 31 VAL B C 1
ATOM 1289 O O . VAL B 1 31 ? 25.085 -11.872 -4.244 1.00 20.91 31 VAL B O 1
ATOM 1293 N N . MET B 1 32 ? 24.280 -9.799 -3.905 1.00 19.33 32 MET B N 1
ATOM 1294 C CA . MET B 1 32 ? 23.932 -9.574 -5.285 1.00 18.99 32 MET B CA 1
ATOM 1295 C C . MET B 1 32 ? 24.571 -8.310 -5.802 1.00 19.56 32 MET B C 1
ATOM 1296 O O . MET B 1 32 ? 24.665 -7.312 -5.083 1.00 20.67 32 MET B O 1
ATOM 1301 N N . SER B 1 33 ? 24.955 -8.336 -7.070 1.00 19.62 33 SER B N 1
ATOM 1302 C CA . SER B 1 33 ? 25.348 -7.137 -7.771 1.00 19.34 33 SER B CA 1
ATOM 1303 C C . SER B 1 33 ? 24.153 -6.253 -8.029 1.00 19.99 33 SER B C 1
ATOM 1304 O O . SER B 1 33 ? 23.005 -6.702 -8.026 1.00 18.49 33 SER B O 1
ATOM 1307 N N . GLY B 1 34 ? 24.434 -4.988 -8.301 1.00 20.93 34 GLY B N 1
ATOM 1308 C CA . GLY B 1 34 ? 23.405 -4.053 -8.691 1.00 21.23 34 GLY B CA 1
ATOM 1309 C C . GLY B 1 34 ? 22.758 -4.519 -9.976 1.00 21.05 34 GLY B C 1
ATOM 1310 O O . GLY B 1 34 ? 23.447 -4.945 -10.918 1.00 22.11 34 GLY B O 1
ATOM 1311 N N . MET B 1 35 ? 21.437 -4.472 -9.997 1.00 21.18 35 MET B N 1
ATOM 1312 C CA . MET B 1 35 ? 20.661 -4.921 -11.142 1.00 20.91 35 MET B CA 1
ATOM 1313 C C . MET B 1 35 ? 20.012 -3.753 -11.891 1.00 20.78 35 MET B C 1
ATOM 1314 O O . MET B 1 35 ? 19.577 -2.766 -11.293 1.00 20.04 35 MET B O 1
ATOM 1319 N N . THR B 1 36 ? 19.977 -3.875 -13.220 1.00 20.52 36 THR B N 1
ATOM 1320 C CA . THR B 1 36 ? 19.411 -2.866 -14.091 1.00 20.11 36 THR B CA 1
ATOM 1321 C C . THR B 1 36 ? 18.492 -3.550 -15.116 1.00 20.29 36 THR B C 1
ATOM 1322 O O . THR B 1 36 ? 18.489 -4.793 -15.247 1.00 19.25 36 THR B O 1
ATOM 1326 N N . ALA B 1 37 ? 17.744 -2.732 -15.860 1.00 18.86 37 ALA B N 1
ATOM 1327 C CA . ALA B 1 37 ? 16.818 -3.243 -16.849 1.00 18.84 37 ALA B CA 1
ATOM 1328 C C . ALA B 1 37 ? 17.461 -3.434 -18.248 1.00 18.01 37 ALA B C 1
ATOM 1329 O O . ALA B 1 37 ? 16.776 -3.713 -19.206 1.00 18.25 37 ALA B O 1
ATOM 1331 N N . HIS B 1 38 ? 18.778 -3.316 -18.345 1.00 18.42 38 HIS B N 1
ATOM 1332 C CA . HIS B 1 38 ? 19.515 -3.620 -19.578 1.00 18.93 38 HIS B CA 1
ATOM 1333 C C . HIS B 1 38 ? 19.702 -5.151 -19.663 1.00 19.15 38 HIS B C 1
ATOM 1334 O O . HIS B 1 38 ? 20.029 -5.779 -18.668 1.00 19.65 38 HIS B O 1
ATOM 1341 N N . PRO B 1 39 ? 19.595 -5.742 -20.856 1.00 18.85 39 PRO B N 1
ATOM 1342 C CA . PRO B 1 39 ? 19.387 -5.167 -22.202 1.00 18.05 39 PRO B CA 1
ATOM 1343 C C . PRO B 1 39 ? 17.967 -4.916 -22.680 1.00 17.34 39 PRO B C 1
ATOM 1344 O O . PRO B 1 39 ? 17.809 -4.392 -23.782 1.00 17.62 39 PRO B O 1
ATOM 1348 N N . ALA B 1 40 ? 16.951 -5.230 -21.865 1.00 17.41 40 ALA B N 1
ATOM 1349 C CA . ALA B 1 40 ? 15.558 -4.995 -22.230 1.00 17.52 40 ALA B CA 1
ATOM 1350 C C . ALA B 1 40 ? 15.332 -3.518 -22.601 1.00 18.18 40 ALA B C 1
ATOM 1351 O O . ALA B 1 40 ? 14.591 -3.222 -23.546 1.00 18.35 40 ALA B O 1
ATOM 1353 N N . THR B 1 41 ? 15.984 -2.619 -21.854 1.00 17.92 41 THR B N 1
ATOM 1354 C CA . THR B 1 41 ? 15.904 -1.169 -22.078 1.00 17.63 41 THR B CA 1
ATOM 1355 C C . THR B 1 41 ? 16.453 -0.778 -23.444 1.00 18.25 41 THR B C 1
ATOM 1356 O O . THR B 1 41 ? 15.926 0.131 -24.076 1.00 18.09 41 THR B O 1
ATOM 1360 N N . ARG B 1 42 ? 17.521 -1.442 -23.890 1.00 18.23 42 ARG B N 1
ATOM 1361 C CA . ARG B 1 42 ? 18.079 -1.136 -25.218 1.00 19.33 42 ARG B CA 1
ATOM 1362 C C . ARG B 1 42 ? 17.149 -1.579 -26.330 1.00 19.88 42 ARG B C 1
ATOM 1363 O O . ARG B 1 42 ? 16.881 -0.828 -27.296 1.00 20.92 42 ARG B O 1
ATOM 1371 N N . GLN B 1 43 ? 16.636 -2.800 -26.215 1.00 21.14 43 GLN B N 1
ATOM 1372 C CA . GLN B 1 43 ? 15.629 -3.300 -27.159 1.00 20.68 43 GLN B CA 1
ATOM 1373 C C . GLN B 1 43 ? 14.394 -2.354 -27.226 1.00 19.63 43 GLN B C 1
ATOM 1374 O O . GLN B 1 43 ? 13.948 -1.954 -28.321 1.00 19.14 43 GLN B O 1
ATOM 1380 N N . ALA B 1 44 ? 13.887 -1.961 -26.054 1.00 18.16 44 ALA B N 1
ATOM 1381 C CA . ALA B 1 44 ? 12.708 -1.118 -25.944 1.00 18.87 44 ALA B CA 1
ATOM 1382 C C . ALA B 1 44 ? 12.935 0.264 -26.599 1.00 17.89 44 ALA B C 1
ATOM 1383 O O . ALA B 1 44 ? 12.131 0.716 -27.401 1.00 16.27 44 ALA B O 1
ATOM 1385 N N . ALA B 1 45 ? 14.065 0.889 -26.301 1.00 18.59 45 ALA B N 1
ATOM 1386 C CA . ALA B 1 45 ? 14.368 2.224 -26.840 1.00 19.39 45 ALA B CA 1
ATOM 1387 C C . ALA B 1 45 ? 14.533 2.207 -28.364 1.00 19.66 45 ALA B C 1
ATOM 1388 O O . ALA B 1 45 ? 13.980 3.053 -29.073 1.00 18.69 45 ALA B O 1
ATOM 1390 N N . GLU B 1 46 ? 15.250 1.217 -28.872 1.00 20.51 46 GLU B N 1
ATOM 1391 C CA . GLU B 1 46 ? 15.421 1.022 -30.332 1.00 20.90 46 GLU B CA 1
ATOM 1392 C C . GLU B 1 46 ? 14.114 0.877 -31.069 1.00 20.00 46 GLU B C 1
ATOM 1393 O O . GLU B 1 46 ? 13.938 1.400 -32.173 1.00 19.78 46 GLU B O 1
ATOM 1399 N N . ARG B 1 47 ? 13.197 0.164 -30.432 1.00 18.72 47 ARG B N 1
ATOM 1400 C CA . ARG B 1 47 ? 11.867 -0.078 -30.914 1.00 19.40 47 ARG B CA 1
ATOM 1401 C C . ARG B 1 47 ? 10.976 1.147 -30.905 1.00 19.03 47 ARG B C 1
ATOM 1402 O O . ARG B 1 47 ? 9.933 1.103 -31.460 1.00 21.17 47 ARG B O 1
ATOM 1410 N N . GLY B 1 48 ? 11.407 2.247 -30.298 1.00 18.69 48 GLY B N 1
ATOM 1411 C CA . GLY B 1 48 ? 10.559 3.426 -30.118 1.00 18.55 48 GLY B CA 1
ATOM 1412 C C . GLY B 1 48 ? 9.550 3.241 -28.993 1.00 18.33 48 GLY B C 1
ATOM 1413 O O . GLY B 1 48 ? 8.451 3.799 -29.032 1.00 18.49 48 GLY B O 1
ATOM 1414 N N . ALA B 1 49 ? 9.930 2.459 -27.986 1.00 18.63 49 ALA B N 1
ATOM 1415 C CA . ALA B 1 49 ? 9.054 2.139 -26.871 1.00 18.68 49 ALA B CA 1
ATOM 1416 C C . ALA B 1 49 ? 9.877 2.084 -25.569 1.00 18.72 49 ALA B C 1
ATOM 1417 O O . ALA B 1 49 ? 9.755 1.133 -24.793 1.00 17.80 49 ALA B O 1
ATOM 1419 N N . ALA B 1 50 ? 10.704 3.105 -25.350 1.00 18.05 50 ALA B N 1
ATOM 1420 C CA . ALA B 1 50 ? 11.600 3.184 -24.179 1.00 18.41 50 ALA B CA 1
ATOM 1421 C C . ALA B 1 50 ? 10.811 2.921 -22.903 1.00 18.57 50 ALA B C 1
ATOM 1422 O O . ALA B 1 50 ? 9.669 3.352 -22.784 1.00 17.78 50 ALA B O 1
ATOM 1424 N N . LEU B 1 51 ? 11.404 2.150 -21.999 1.00 18.03 51 LEU B N 1
ATOM 1425 C CA . LEU B 1 51 ? 10.767 1.820 -20.719 1.00 18.62 51 LEU B CA 1
ATOM 1426 C C . LEU B 1 51 ? 10.922 2.966 -19.756 1.00 18.56 51 LEU B C 1
ATOM 1427 O O . LEU B 1 51 ? 12.046 3.449 -19.502 1.00 17.90 51 LEU B O 1
ATOM 1432 N N . ASP B 1 52 ? 9.789 3.354 -19.169 1.00 18.88 52 ASP B N 1
ATOM 1433 C CA . ASP B 1 52 ? 9.798 4.379 -18.125 1.00 19.20 52 ASP B CA 1
ATOM 1434 C C . ASP B 1 52 ? 10.303 3.823 -16.797 1.00 18.87 52 ASP B C 1
ATOM 1435 O O . ASP B 1 52 ? 10.623 2.623 -16.689 1.00 17.17 52 ASP B O 1
ATOM 1440 N N . ALA B 1 53 ? 10.356 4.678 -15.775 1.00 18.72 53 ALA B N 1
ATOM 1441 C CA . ALA B 1 53 ? 11.007 4.301 -14.509 1.00 19.09 53 ALA B CA 1
ATOM 1442 C C . ALA B 1 53 ? 10.282 3.161 -13.797 1.00 18.79 53 ALA B C 1
ATOM 1443 O O . ALA B 1 53 ? 10.919 2.273 -13.242 1.00 19.07 53 ALA B O 1
ATOM 1445 N N . HIS B 1 54 ? 8.945 3.205 -13.808 1.00 20.24 54 HIS B N 1
ATOM 1446 C CA . HIS B 1 54 ? 8.128 2.170 -13.220 1.00 20.30 54 HIS B CA 1
ATOM 1447 C C . HIS B 1 54 ? 8.387 0.822 -13.921 1.00 18.90 54 HIS B C 1
ATOM 1448 O O . HIS B 1 54 ? 8.622 -0.173 -13.252 1.00 18.49 54 HIS B O 1
ATOM 1455 N N . ALA B 1 55 ? 8.333 0.811 -15.253 1.00 17.61 55 ALA B N 1
ATOM 1456 C CA . ALA B 1 55 ? 8.600 -0.410 -16.010 1.00 17.88 55 ALA B CA 1
ATOM 1457 C C . ALA B 1 55 ? 10.040 -0.938 -15.759 1.00 18.18 55 ALA B C 1
ATOM 1458 O O . ALA B 1 55 ? 10.243 -2.164 -15.543 1.00 18.38 55 ALA B O 1
ATOM 1460 N N . GLN B 1 56 ? 11.020 -0.036 -15.764 1.00 18.27 56 GLN B N 1
ATOM 1461 C CA . GLN B 1 56 ? 12.387 -0.425 -15.506 1.00 18.16 56 GLN B CA 1
ATOM 1462 C C . GLN B 1 56 ? 12.526 -1.013 -14.095 1.00 18.50 56 GLN B C 1
ATOM 1463 O O . GLN B 1 56 ? 13.197 -2.027 -13.916 1.00 18.11 56 GLN B O 1
ATOM 1469 N N . ALA B 1 57 ? 11.918 -0.371 -13.105 1.00 18.17 57 ALA B N 1
ATOM 1470 C CA . ALA B 1 57 ? 12.068 -0.850 -11.722 1.00 18.60 57 ALA B CA 1
ATOM 1471 C C . ALA B 1 57 ? 11.484 -2.261 -11.586 1.00 18.92 57 ALA B C 1
ATOM 1472 O O . ALA B 1 57 ? 12.064 -3.111 -10.935 1.00 19.09 57 ALA B O 1
ATOM 1474 N N . LEU B 1 58 ? 10.386 -2.524 -12.265 1.00 18.70 58 LEU B N 1
ATOM 1475 C CA . LEU B 1 58 ? 9.802 -3.870 -12.265 1.00 18.91 58 LEU B CA 1
ATOM 1476 C C . LEU B 1 58 ? 10.680 -4.934 -12.937 1.00 18.52 58 LEU B C 1
ATOM 1477 O O . LEU B 1 58 ? 10.744 -6.082 -12.471 1.00 18.31 58 LEU B O 1
ATOM 1482 N N . VAL B 1 59 ? 11.304 -4.593 -14.066 1.00 18.32 59 VAL B N 1
ATOM 1483 C CA . VAL B 1 59 ? 12.267 -5.484 -14.692 1.00 18.76 59 VAL B CA 1
ATOM 1484 C C . VAL B 1 59 ? 13.421 -5.775 -13.738 1.00 18.45 59 VAL B C 1
ATOM 1485 O O . VAL B 1 59 ? 13.821 -6.934 -13.600 1.00 18.09 59 VAL B O 1
ATOM 1489 N N . VAL B 1 60 ? 13.931 -4.732 -13.076 1.00 18.73 60 VAL B N 1
ATOM 1490 C CA . VAL B 1 60 ? 15.018 -4.860 -12.117 1.00 18.94 60 VAL B CA 1
ATOM 1491 C C . VAL B 1 60 ? 14.619 -5.776 -10.970 1.00 19.25 60 VAL B C 1
ATOM 1492 O O . VAL B 1 60 ? 15.341 -6.726 -10.673 1.00 19.38 60 VAL B O 1
ATOM 1496 N N . LEU B 1 61 ? 13.457 -5.511 -10.353 1.00 19.71 61 LEU B N 1
ATOM 1497 C CA . LEU B 1 61 ? 12.962 -6.371 -9.278 1.00 19.90 61 LEU B CA 1
ATOM 1498 C C . LEU B 1 61 ? 12.738 -7.828 -9.745 1.00 20.09 61 LEU B C 1
ATOM 1499 O O . LEU B 1 61 ? 13.054 -8.757 -9.015 1.00 19.05 61 LEU B O 1
ATOM 1504 N N . GLY B 1 62 ? 12.257 -8.030 -10.979 1.00 20.65 62 GLY B N 1
ATOM 1505 C CA . GLY B 1 62 ? 12.202 -9.380 -11.588 1.00 20.72 62 GLY B CA 1
ATOM 1506 C C . GLY B 1 62 ? 13.551 -10.075 -11.679 1.00 20.95 62 GLY B C 1
ATOM 1507 O O . GLY B 1 62 ? 13.644 -11.288 -11.479 1.00 20.51 62 GLY B O 1
ATOM 1508 N N . LYS B 1 63 ? 14.606 -9.323 -11.990 1.00 20.66 63 LYS B N 1
ATOM 1509 C CA . LYS B 1 63 ? 15.958 -9.881 -12.002 1.00 21.20 63 LYS B CA 1
ATOM 1510 C C . LYS B 1 63 ? 16.408 -10.325 -10.592 1.00 21.55 63 LYS B C 1
ATOM 1511 O O . LYS B 1 63 ? 16.903 -11.439 -10.412 1.00 21.66 63 LYS B O 1
ATOM 1517 N N . VAL B 1 64 ? 16.198 -9.450 -9.614 1.00 21.17 64 VAL B N 1
ATOM 1518 C CA . VAL B 1 64 ? 16.451 -9.795 -8.212 1.00 20.61 64 VAL B CA 1
ATOM 1519 C C . VAL B 1 64 ? 15.720 -11.090 -7.832 1.00 20.84 64 VAL B C 1
ATOM 1520 O O . VAL B 1 64 ? 16.309 -11.992 -7.239 1.00 21.80 64 VAL B O 1
ATOM 1524 N N . LYS B 1 65 ? 14.447 -11.196 -8.198 1.00 21.21 65 LYS B N 1
ATOM 1525 C CA . LYS B 1 65 ? 13.681 -12.412 -7.931 1.00 21.23 65 LYS B CA 1
ATOM 1526 C C . LYS B 1 65 ? 14.247 -13.662 -8.604 1.00 20.85 65 LYS B C 1
ATOM 1527 O O . LYS B 1 65 ? 14.224 -14.753 -8.016 1.00 18.98 65 LYS B O 1
ATOM 1533 N N . ALA B 1 66 ? 14.733 -13.503 -9.837 1.00 20.28 66 ALA B N 1
ATOM 1534 C CA . ALA B 1 66 ? 15.391 -14.580 -10.555 1.00 21.11 66 ALA B CA 1
ATOM 1535 C C . ALA B 1 66 ? 16.627 -15.058 -9.805 1.00 20.71 66 ALA B C 1
ATOM 1536 O O . ALA B 1 66 ? 16.829 -16.267 -9.653 1.00 20.72 66 ALA B O 1
ATOM 1538 N N . LEU B 1 67 ? 17.423 -14.125 -9.292 1.00 20.66 67 LEU B N 1
ATOM 1539 C CA . LEU B 1 67 ? 18.601 -14.489 -8.504 1.00 20.97 67 LEU B CA 1
ATOM 1540 C C . LEU B 1 67 ? 18.193 -15.211 -7.216 1.00 21.10 67 LEU B C 1
ATOM 1541 O O . LEU B 1 67 ? 18.758 -16.262 -6.882 1.00 21.01 67 LEU B O 1
ATOM 1546 N N . LEU B 1 68 ? 17.201 -14.658 -6.515 1.00 21.53 68 LEU B N 1
ATOM 1547 C CA . LEU B 1 68 ? 16.685 -15.273 -5.284 1.00 21.86 68 LEU B CA 1
ATOM 1548 C C . LEU B 1 68 ? 16.225 -16.703 -5.526 1.00 21.94 68 LEU B C 1
ATOM 1549 O O . LEU B 1 68 ? 16.564 -17.610 -4.762 1.00 21.39 68 LEU B O 1
ATOM 1554 N N . GLU B 1 69 ? 15.435 -16.888 -6.577 1.00 22.86 69 GLU B N 1
ATOM 1555 C CA . GLU B 1 69 ? 14.954 -18.215 -6.972 1.00 23.92 69 GLU B CA 1
ATOM 1556 C C . GLU B 1 69 ? 16.068 -19.170 -7.370 1.00 23.81 69 GLU B C 1
ATOM 1557 O O . GLU B 1 69 ? 16.016 -20.349 -7.026 1.00 23.45 69 GLU B O 1
ATOM 1563 N N . ALA B 1 70 ? 17.093 -18.6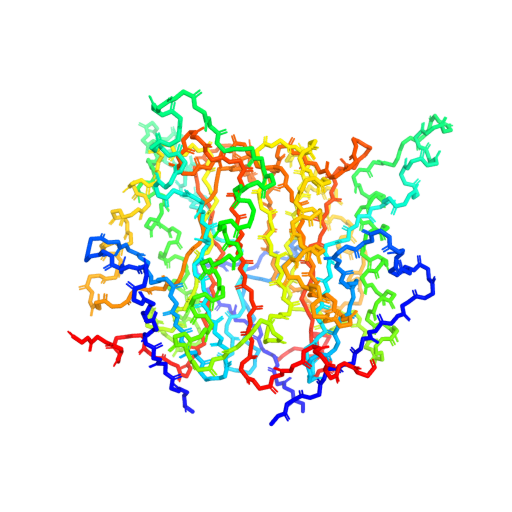64 -8.044 1.00 23.09 70 ALA B N 1
ATOM 1564 C CA . ALA B 1 70 ? 18.230 -19.488 -8.401 1.00 23.12 70 ALA B CA 1
ATOM 1565 C C . ALA B 1 70 ? 18.926 -20.034 -7.148 1.00 22.91 70 ALA B C 1
ATOM 1566 O O . ALA B 1 70 ? 19.503 -21.117 -7.183 1.00 22.23 70 ALA B O 1
ATOM 1568 N N . ALA B 1 71 ? 18.843 -19.294 -6.048 1.00 22.86 71 ALA B N 1
ATOM 1569 C CA . ALA B 1 71 ? 19.429 -19.707 -4.762 1.00 23.46 71 ALA B CA 1
ATOM 1570 C C . ALA B 1 71 ? 18.440 -20.475 -3.866 1.00 23.91 71 ALA B C 1
ATOM 1571 O O . ALA B 1 71 ? 18.782 -20.831 -2.740 1.00 24.55 71 ALA B O 1
ATOM 1573 N N . GLY B 1 72 ? 17.225 -20.723 -4.355 1.00 24.14 72 GLY B N 1
ATOM 1574 C CA . GLY B 1 72 ? 16.190 -21.403 -3.576 1.00 23.95 72 GLY B CA 1
ATOM 1575 C C . GLY B 1 72 ? 15.420 -20.499 -2.629 1.00 24.12 72 GLY B C 1
ATOM 1576 O O . GLY B 1 72 ? 14.783 -20.984 -1.700 1.00 24.66 72 GLY B O 1
ATOM 1577 N N . GLY B 1 73 ? 15.479 -19.187 -2.853 1.00 23.28 73 GLY B N 1
ATOM 1578 C CA . GLY B 1 73 ? 14.774 -18.216 -2.035 1.00 23.21 73 GLY B CA 1
ATOM 1579 C C . GLY B 1 73 ? 13.520 -17.652 -2.682 1.00 23.17 73 GLY B C 1
ATOM 1580 O O . GLY B 1 73 ? 12.982 -18.230 -3.623 1.00 23.03 73 GLY B O 1
ATOM 1581 N N . HIS B 1 74 ? 13.058 -16.519 -2.159 1.00 22.62 74 HIS B N 1
ATOM 1582 C CA . HIS B 1 74 ? 11.848 -15.863 -2.618 1.00 22.59 74 HIS B CA 1
ATOM 1583 C C . HIS B 1 74 ? 11.898 -14.389 -2.172 1.00 22.27 74 HIS B C 1
ATOM 1584 O O . HIS B 1 74 ? 12.797 -13.994 -1.424 1.00 21.81 74 HIS B O 1
ATOM 1591 N N . VAL B 1 75 ? 10.922 -13.591 -2.588 1.00 21.86 75 VAL B N 1
ATOM 1592 C CA . VAL B 1 75 ? 11.017 -12.132 -2.400 1.00 22.13 75 VAL B CA 1
ATOM 1593 C C . VAL B 1 75 ? 10.924 -11.689 -0.937 1.00 21.41 75 VAL B C 1
ATOM 1594 O O . VAL B 1 75 ? 11.406 -10.628 -0.584 1.00 21.73 75 VAL B O 1
ATOM 1598 N N . GLY B 1 76 ? 10.315 -12.523 -0.100 1.00 21.49 76 GLY B N 1
ATOM 1599 C CA . GLY B 1 76 ? 10.296 -12.315 1.342 1.00 20.86 76 GLY B CA 1
ATOM 1600 C C . GLY B 1 76 ? 11.658 -12.288 2.007 1.00 20.64 76 GLY B C 1
ATOM 1601 O O . GLY B 1 76 ? 11.778 -11.827 3.152 1.00 20.95 76 GLY B O 1
ATOM 1602 N N . ASN B 1 77 ? 12.676 -12.812 1.316 1.00 20.44 77 ASN B N 1
ATOM 1603 C CA . ASN B 1 77 ? 14.056 -12.824 1.801 1.00 20.05 77 ASN B CA 1
ATOM 1604 C C . ASN B 1 77 ? 14.745 -11.455 1.755 1.00 19.97 77 ASN B C 1
ATOM 1605 O O . ASN B 1 77 ? 15.752 -11.251 2.418 1.00 18.76 77 ASN B O 1
ATOM 1610 N N . LEU B 1 78 ? 14.211 -10.539 0.944 1.00 20.60 78 LEU B N 1
ATOM 1611 C CA . LEU B 1 78 ? 14.772 -9.199 0.774 1.00 20.44 78 LEU B CA 1
ATOM 1612 C C . LEU B 1 78 ? 14.548 -8.370 2.040 1.00 20.78 78 LEU B C 1
ATOM 1613 O O . LEU B 1 78 ? 13.423 -8.337 2.548 1.00 21.35 78 LEU B O 1
ATOM 1618 N N . TYR B 1 79 ? 15.606 -7.747 2.555 1.00 20.47 79 TYR B N 1
ATOM 1619 C CA . TYR B 1 79 ? 15.487 -6.865 3.718 1.00 20.94 79 TYR B CA 1
ATOM 1620 C C . TYR B 1 79 ? 15.975 -5.435 3.466 1.00 20.68 79 TYR B C 1
ATOM 1621 O O . TYR B 1 79 ? 15.715 -4.558 4.263 1.00 19.23 79 TYR B O 1
ATOM 1630 N N . LYS B 1 80 ? 16.646 -5.178 2.346 1.00 21.31 80 LYS B N 1
ATOM 1631 C CA . LYS B 1 80 ? 17.053 -3.802 2.021 1.00 21.71 80 LYS B CA 1
ATOM 1632 C C . LYS B 1 80 ? 17.164 -3.651 0.509 1.00 21.69 80 LYS B C 1
ATOM 1633 O O . LYS B 1 80 ? 17.621 -4.573 -0.178 1.00 22.32 80 LYS B O 1
ATOM 1639 N N . LEU B 1 81 ? 16.719 -2.504 0.007 1.00 21.20 81 LEU B N 1
ATOM 1640 C CA . LEU B 1 81 ? 16.860 -2.145 -1.403 1.00 21.92 81 LEU B CA 1
ATOM 1641 C C . LEU B 1 81 ? 17.431 -0.736 -1.479 1.00 22.33 81 LEU B C 1
ATOM 1642 O O . LEU B 1 81 ? 16.774 0.234 -1.060 1.00 23.99 81 LEU B O 1
ATOM 1647 N N . ASN B 1 82 ? 18.661 -0.612 -1.958 1.00 22.19 82 ASN B N 1
ATOM 1648 C CA . ASN B 1 82 ? 19.198 0.707 -2.234 1.00 21.70 82 ASN B CA 1
ATOM 1649 C C . ASN B 1 82 ? 19.024 1.041 -3.703 1.00 21.47 82 ASN B C 1
ATOM 1650 O O . ASN B 1 82 ? 19.441 0.280 -4.581 1.00 21.06 82 ASN B O 1
ATOM 1655 N N . VAL B 1 83 ? 18.401 2.182 -3.952 1.00 20.13 83 VAL B N 1
ATOM 1656 C CA . VAL B 1 83 ? 17.886 2.498 -5.275 1.00 20.25 83 VAL B CA 1
ATOM 1657 C C . VAL B 1 83 ? 18.592 3.746 -5.768 1.00 20.51 83 VAL B C 1
ATOM 1658 O O . VAL B 1 83 ? 18.660 4.767 -5.053 1.00 19.84 83 VAL B O 1
ATOM 1662 N N . TYR B 1 84 ? 19.162 3.640 -6.958 1.00 20.39 84 TYR B N 1
ATOM 1663 C CA . TYR B 1 84 ? 19.855 4.750 -7.586 1.00 21.28 84 TYR B CA 1
ATOM 1664 C C . TYR B 1 84 ? 19.082 5.097 -8.836 1.00 21.72 84 TYR B C 1
ATOM 1665 O O . TYR B 1 84 ? 18.965 4.261 -9.736 1.00 21.21 84 TYR B O 1
ATOM 1674 N N . VAL B 1 85 ? 18.581 6.330 -8.893 1.00 21.10 85 VAL B N 1
ATOM 1675 C CA . VAL B 1 85 ? 17.806 6.826 -10.020 1.00 20.31 85 VAL B CA 1
ATOM 1676 C C . VAL B 1 85 ? 18.552 7.952 -10.713 1.00 20.08 85 VAL B C 1
ATOM 1677 O O . VAL B 1 85 ? 19.335 8.683 -10.099 1.00 18.39 85 VAL B O 1
ATOM 1681 N N . THR B 1 86 ? 18.335 8.105 -12.016 1.00 18.63 86 THR B N 1
ATOM 1682 C CA . THR B 1 86 ? 18.918 9.229 -12.717 1.00 18.94 86 THR B CA 1
ATOM 1683 C C . THR B 1 86 ? 18.092 10.507 -12.594 1.00 18.08 86 THR B C 1
ATOM 1684 O O . THR B 1 86 ? 18.606 11.589 -12.846 1.00 17.62 86 THR B O 1
ATOM 1688 N N . ARG B 1 87 ? 16.820 10.366 -12.220 1.00 18.17 87 ARG B N 1
ATOM 1689 C CA . ARG B 1 87 ? 15.890 11.478 -12.071 1.00 18.46 87 ARG B CA 1
ATOM 1690 C C . ARG B 1 87 ? 15.137 11.304 -10.763 1.00 18.05 87 ARG B C 1
ATOM 1691 O O . ARG B 1 87 ? 14.296 10.391 -10.622 1.00 16.95 87 ARG B O 1
ATOM 1699 N N . ILE B 1 88 ? 15.377 12.198 -9.808 1.00 17.91 88 ILE B N 1
ATOM 1700 C CA . ILE B 1 88 ? 14.726 12.092 -8.512 1.00 18.90 88 ILE B CA 1
ATOM 1701 C C . ILE B 1 88 ? 13.198 12.159 -8.606 1.00 19.79 88 ILE B C 1
ATOM 1702 O O . ILE B 1 88 ? 12.514 11.565 -7.775 1.00 19.39 88 ILE B O 1
ATOM 1707 N N . ALA B 1 89 ? 12.688 12.825 -9.641 1.00 20.69 89 ALA B N 1
ATOM 1708 C CA . ALA B 1 89 ? 11.251 12.881 -9.914 1.00 21.02 89 ALA B CA 1
ATOM 1709 C C . ALA B 1 89 ? 10.653 11.497 -10.079 1.00 21.78 89 ALA B C 1
ATOM 1710 O O . ALA B 1 89 ? 9.470 11.351 -9.907 1.00 23.66 89 ALA B O 1
ATOM 1712 N N . ASP B 1 90 ? 11.466 10.500 -10.399 1.00 21.10 90 ASP B N 1
ATOM 1713 C CA . ASP B 1 90 ? 10.979 9.128 -10.626 1.00 21.35 90 ASP B CA 1
ATOM 1714 C C . ASP B 1 90 ? 10.780 8.330 -9.332 1.00 20.90 90 ASP B C 1
ATOM 1715 O O . ASP B 1 90 ? 10.414 7.154 -9.371 1.00 20.72 90 ASP B O 1
ATOM 1720 N N . LYS B 1 91 ? 11.039 8.946 -8.179 1.00 21.29 91 LYS B N 1
ATOM 1721 C CA . LYS B 1 91 ? 10.945 8.227 -6.898 1.00 21.39 91 LYS B CA 1
ATOM 1722 C C . LYS B 1 91 ? 9.585 7.588 -6.702 1.00 20.93 91 LYS B C 1
ATOM 1723 O O . LYS B 1 91 ? 9.503 6.469 -6.211 1.00 19.66 91 LYS B O 1
ATOM 1729 N N . ASP B 1 92 ? 8.519 8.271 -7.111 1.00 20.09 92 ASP B N 1
ATOM 1730 C CA . ASP B 1 92 ? 7.191 7.709 -6.889 1.00 21.16 92 ASP B CA 1
ATOM 1731 C C . ASP B 1 92 ? 6.880 6.536 -7.835 1.00 20.19 92 ASP B C 1
ATOM 1732 O O . ASP B 1 92 ? 6.007 5.731 -7.546 1.00 19.85 92 ASP B O 1
ATOM 1737 N N . ALA B 1 93 ? 7.552 6.509 -8.978 1.00 19.63 93 ALA B N 1
ATOM 1738 C CA . ALA B 1 93 ? 7.424 5.432 -9.953 1.00 19.48 93 ALA B CA 1
ATOM 1739 C C . ALA B 1 93 ? 8.072 4.177 -9.378 1.00 19.33 93 ALA B C 1
ATOM 1740 O O . ALA B 1 93 ? 7.559 3.081 -9.571 1.00 20.27 93 ALA B O 1
ATOM 1742 N N . ILE B 1 94 ? 9.223 4.329 -8.719 1.00 20.09 94 ILE B N 1
ATOM 1743 C CA . ILE B 1 94 ? 9.838 3.222 -8.002 1.00 20.56 94 ILE B CA 1
ATOM 1744 C C . ILE B 1 94 ? 8.884 2.745 -6.876 1.00 20.54 94 ILE B C 1
ATOM 1745 O O . ILE B 1 94 ? 8.675 1.528 -6.686 1.00 20.02 94 ILE B O 1
ATOM 1750 N N . GLY B 1 95 ? 8.278 3.679 -6.153 1.00 20.89 95 GLY B N 1
ATOM 1751 C CA . GLY B 1 95 ? 7.241 3.323 -5.161 1.00 20.73 95 GLY B CA 1
ATOM 1752 C C . GLY B 1 95 ? 6.117 2.443 -5.722 1.00 21.41 95 GLY B C 1
ATOM 1753 O O . GLY B 1 95 ? 5.773 1.398 -5.151 1.00 20.13 95 GLY B O 1
ATOM 1754 N N . ARG B 1 96 ? 5.602 2.814 -6.885 1.00 21.38 96 ARG B N 1
ATOM 1755 C CA . ARG B 1 96 ? 4.541 2.068 -7.530 1.00 21.72 96 ARG B CA 1
ATOM 1756 C C . ARG B 1 96 ? 4.990 0.664 -7.878 1.00 21.25 96 ARG B C 1
ATOM 1757 O O . ARG B 1 96 ? 4.267 -0.265 -7.619 1.00 19.73 96 ARG B O 1
ATOM 1765 N N . ALA B 1 97 ? 6.205 0.545 -8.420 1.00 20.46 97 ALA B N 1
ATOM 1766 C CA . ALA B 1 97 ? 6.816 -0.750 -8.741 1.00 21.39 97 ALA B CA 1
ATOM 1767 C C . ALA B 1 97 ? 6.899 -1.657 -7.502 1.00 21.45 97 ALA B C 1
ATOM 1768 O O . ALA B 1 97 ? 6.507 -2.826 -7.532 1.00 19.51 97 ALA B O 1
ATOM 1770 N N . ARG B 1 98 ? 7.373 -1.084 -6.395 1.00 20.87 98 ARG B N 1
ATOM 1771 C CA . ARG B 1 98 ? 7.445 -1.809 -5.154 1.00 21.00 98 ARG B CA 1
ATOM 1772 C C . ARG B 1 98 ? 6.076 -2.250 -4.638 1.00 20.84 98 ARG B C 1
ATOM 1773 O O . ARG B 1 98 ? 5.929 -3.403 -4.174 1.00 20.59 98 ARG B O 1
ATOM 1781 N N . GLN B 1 99 ? 5.076 -1.387 -4.721 1.00 20.46 99 GLN B N 1
ATOM 1782 C CA . GLN B 1 99 ? 3.736 -1.779 -4.257 1.00 21.17 99 GLN B CA 1
ATOM 1783 C C . GLN B 1 99 ? 3.257 -2.995 -5.049 1.00 21.79 99 GLN B C 1
ATOM 1784 O O . GLN B 1 99 ? 2.671 -3.924 -4.494 1.00 22.00 99 GLN B O 1
ATOM 1790 N N . GLU B 1 100 ? 3.532 -3.014 -6.350 1.00 21.59 100 GLU B N 1
ATOM 1791 C CA . GLU B 1 100 ? 3.072 -4.123 -7.178 1.00 22.44 100 GLU B CA 1
ATOM 1792 C C . GLU B 1 100 ? 3.872 -5.393 -6.941 1.00 21.61 100 GLU B C 1
ATOM 1793 O O . GLU B 1 100 ? 3.300 -6.464 -6.797 1.00 22.42 100 GLU B O 1
ATOM 1799 N N . PHE B 1 101 ? 5.196 -5.266 -6.864 1.00 21.71 101 PHE B N 1
ATOM 1800 C CA . PHE B 1 101 ? 6.106 -6.393 -6.663 1.00 22.15 101 PHE B CA 1
ATOM 1801 C C . PHE B 1 101 ? 5.887 -7.063 -5.312 1.00 21.94 101 PHE B C 1
ATOM 1802 O O . PHE B 1 101 ? 5.940 -8.289 -5.197 1.00 22.82 101 PHE B O 1
ATOM 1810 N N . PHE B 1 102 ? 5.624 -6.249 -4.299 1.00 20.25 102 PHE B N 1
ATOM 1811 C CA . PHE B 1 102 ? 5.348 -6.740 -2.969 1.00 19.99 102 PHE B CA 1
ATOM 1812 C C . PHE B 1 102 ? 3.847 -6.797 -2.662 1.00 19.85 102 PHE B C 1
ATOM 1813 O O . PHE B 1 102 ? 3.446 -6.665 -1.502 1.00 20.81 102 PHE B O 1
ATOM 1821 N N . ALA B 1 103 ? 3.018 -7.026 -3.677 1.00 19.23 103 ALA B N 1
ATOM 1822 C CA . ALA B 1 103 ? 1.553 -7.110 -3.467 1.00 19.57 103 ALA B CA 1
ATOM 1823 C C . ALA B 1 103 ? 1.148 -8.182 -2.445 1.00 19.42 103 ALA B C 1
ATOM 1824 O O . ALA B 1 103 ? 0.076 -8.083 -1.852 1.00 21.29 103 ALA B O 1
ATOM 1826 N N . GLY B 1 104 ? 1.974 -9.212 -2.285 1.00 19.80 104 GLY B N 1
ATOM 1827 C CA . GLY B 1 104 ? 1.698 -10.313 -1.376 1.00 19.55 104 GLY B CA 1
ATOM 1828 C C . GLY B 1 104 ? 2.112 -10.128 0.063 1.00 19.78 104 GLY B C 1
ATOM 1829 O O . GLY B 1 104 ? 1.936 -11.041 0.851 1.00 19.60 104 GLY B O 1
ATOM 1830 N N . GLN B 1 105 ? 2.677 -8.977 0.438 1.00 19.27 105 GLN B N 1
ATOM 1831 C CA . GLN B 1 105 ? 3.116 -8.807 1.823 1.00 20.28 105 GLN B CA 1
ATOM 1832 C C . GLN B 1 105 ? 2.943 -7.377 2.255 1.00 20.22 105 GLN B C 1
ATOM 1833 O O . GLN B 1 105 ? 2.926 -6.479 1.428 1.00 18.36 105 GLN B O 1
ATOM 1839 N N . GLY B 1 106 ? 2.808 -7.172 3.570 1.00 21.38 106 GLY B N 1
ATOM 1840 C CA . GLY B 1 106 ? 2.592 -5.814 4.111 1.00 21.40 106 GLY B CA 1
ATOM 1841 C C . GLY B 1 106 ? 3.853 -5.086 4.516 1.00 22.09 106 GLY B C 1
ATOM 1842 O O . GLY B 1 106 ? 3.903 -3.859 4.493 1.00 23.82 106 GLY B O 1
ATOM 1843 N N . THR B 1 107 ? 4.893 -5.839 4.837 1.00 21.05 107 THR B N 1
ATOM 1844 C CA . THR B 1 107 ? 6.147 -5.275 5.317 1.00 20.91 107 THR B CA 1
ATOM 1845 C C . THR B 1 107 ? 7.154 -5.215 4.190 1.00 21.50 107 THR B C 1
ATOM 1846 O O . THR B 1 107 ? 7.461 -6.229 3.577 1.00 22.49 107 THR B O 1
ATOM 1850 N N . PHE B 1 108 ? 7.652 -4.010 3.914 1.00 20.80 108 PHE B N 1
ATOM 1851 C CA . PHE B 1 108 ? 8.605 -3.775 2.856 1.00 20.03 108 PHE B CA 1
ATOM 1852 C C . PHE B 1 108 ? 10.049 -3.782 3.375 1.00 20.29 108 PHE B C 1
ATOM 1853 O O . PHE B 1 108 ? 10.313 -3.471 4.556 1.00 20.55 108 PHE B O 1
ATOM 1861 N N . PRO B 1 109 ? 11.005 -4.095 2.489 1.00 20.27 109 PRO B N 1
ATOM 1862 C CA . PRO B 1 109 ? 12.399 -3.897 2.860 1.00 20.55 109 PRO B CA 1
ATOM 1863 C C . PRO B 1 109 ? 12.722 -2.448 3.252 1.00 20.87 109 PRO B C 1
ATOM 1864 O O . PRO B 1 109 ? 12.054 -1.513 2.805 1.00 20.36 109 PRO B O 1
ATOM 1868 N N . ALA B 1 110 ? 13.780 -2.267 4.032 1.00 20.14 110 ALA B N 1
ATOM 1869 C CA . ALA B 1 110 ? 14.338 -0.937 4.242 1.00 20.56 110 ALA B CA 1
ATOM 1870 C C . ALA B 1 110 ? 14.856 -0.429 2.889 1.00 21.21 110 ALA B C 1
ATOM 1871 O O . ALA B 1 110 ? 15.051 -1.206 1.964 1.00 20.59 110 ALA B O 1
ATOM 1873 N N . SER B 1 111 ? 15.009 0.887 2.767 1.00 22.12 111 SER B N 1
ATOM 1874 C CA . SER B 1 111 ? 15.441 1.484 1.497 1.00 22.59 111 SER B CA 1
ATOM 1875 C C . SER B 1 111 ? 16.135 2.808 1.650 1.00 22.07 111 SER B C 1
ATOM 1876 O O . SER B 1 111 ? 15.847 3.571 2.570 1.00 22.10 111 SER B O 1
ATOM 1879 N N . THR B 1 112 ? 17.074 3.059 0.749 1.00 22.32 112 THR B N 1
ATOM 1880 C CA . THR B 1 112 ? 17.607 4.388 0.519 1.00 22.33 112 THR B CA 1
ATOM 1881 C C . THR B 1 112 ? 17.522 4.632 -0.979 1.00 21.77 112 THR B C 1
ATOM 1882 O O . THR B 1 112 ? 17.885 3.761 -1.764 1.00 22.20 112 THR B O 1
ATOM 1886 N N . LEU B 1 113 ? 17.036 5.803 -1.368 1.00 20.95 113 LEU B N 1
ATOM 1887 C CA . LEU B 1 113 ? 16.846 6.137 -2.793 1.00 20.86 113 LEU B CA 1
ATOM 1888 C C . LEU B 1 113 ? 17.487 7.501 -3.009 1.00 20.36 113 LEU B C 1
ATOM 1889 O O . LEU B 1 113 ? 17.125 8.461 -2.324 1.00 19.59 113 LEU B O 1
ATOM 1894 N N . VAL B 1 114 ? 18.456 7.571 -3.923 1.00 20.25 114 VAL B N 1
ATOM 1895 C CA . VAL B 1 114 ? 19.160 8.806 -4.211 1.00 20.06 114 VAL B CA 1
ATOM 1896 C C . VAL B 1 114 ? 19.299 8.974 -5.722 1.00 19.98 114 VAL B C 1
ATOM 1897 O O . VAL B 1 114 ? 19.233 8.002 -6.488 1.00 20.06 114 VAL B O 1
ATOM 1901 N N . GLU B 1 115 ? 19.455 10.214 -6.153 1.00 19.82 115 GLU B N 1
ATOM 1902 C CA . GLU B 1 115 ? 19.699 10.456 -7.577 1.00 20.63 115 GLU B CA 1
ATOM 1903 C C . GLU B 1 115 ? 21.197 10.493 -7.855 1.00 20.43 115 GLU B C 1
ATOM 1904 O O . GLU B 1 115 ? 21.923 11.310 -7.303 1.00 21.52 115 GLU B O 1
ATOM 1910 N N . VAL B 1 116 ? 21.639 9.607 -8.730 1.00 20.18 116 VAL B N 1
ATOM 1911 C CA . VAL B 1 116 ? 23.021 9.596 -9.189 1.00 20.76 116 VAL B CA 1
ATOM 1912 C C . VAL B 1 116 ? 23.115 10.390 -10.494 1.00 21.29 116 VAL B C 1
ATOM 1913 O O . VAL B 1 116 ? 22.101 10.723 -11.142 1.00 21.82 116 VAL B O 1
ATOM 1917 N N . SER B 1 117 ? 24.327 10.701 -10.902 1.00 22.11 117 SER B N 1
ATOM 1918 C CA . SER B 1 117 ? 24.488 11.499 -12.099 1.00 22.50 117 SER B CA 1
ATOM 1919 C C . SER B 1 117 ? 24.620 10.608 -13.328 1.00 22.66 117 SER B C 1
ATOM 1920 O O . SER B 1 117 ? 24.505 11.092 -14.446 1.00 22.58 117 SER B O 1
ATOM 1923 N N . GLY B 1 118 ? 24.784 9.300 -13.138 1.00 21.48 118 GLY B N 1
ATOM 1924 C CA . GLY B 1 118 ? 24.872 8.399 -14.286 1.00 21.41 118 GLY B CA 1
ATOM 1925 C C . GLY B 1 118 ? 24.849 6.928 -13.917 1.00 21.04 118 GLY B C 1
ATOM 1926 O O . GLY B 1 118 ? 25.286 6.536 -12.835 1.00 20.68 118 GLY B O 1
ATOM 1927 N N . LEU B 1 119 ? 24.331 6.123 -14.837 1.00 20.42 119 LEU B N 1
ATOM 1928 C CA . LEU B 1 119 ? 24.369 4.667 -14.743 1.00 20.18 119 LEU B CA 1
ATOM 1929 C C . LEU B 1 119 ? 25.097 4.099 -15.941 1.00 20.52 119 LEU B C 1
ATOM 1930 O O . LEU B 1 119 ? 25.367 4.812 -16.910 1.00 20.60 119 LEU B O 1
ATOM 1935 N N . VAL B 1 120 ? 25.417 2.809 -15.889 1.00 20.79 120 VAL B N 1
ATOM 1936 C CA . VAL B 1 120 ? 26.300 2.201 -16.874 1.00 21.17 120 VAL B CA 1
ATOM 1937 C C . VAL B 1 120 ? 25.838 2.147 -18.327 1.00 21.23 120 VAL B C 1
ATOM 1938 O O . VAL B 1 120 ? 26.678 1.991 -19.186 1.00 21.39 120 VAL B O 1
ATOM 1942 N N . PHE B 1 121 ? 24.540 2.247 -18.602 1.00 21.48 121 PHE B N 1
ATOM 1943 C CA . PHE B 1 121 ? 24.036 2.398 -19.970 1.00 21.61 121 PHE B CA 1
ATOM 1944 C C . PHE B 1 121 ? 23.116 3.601 -20.045 1.00 21.51 121 PHE B C 1
ATOM 1945 O O . PHE B 1 121 ? 22.389 3.921 -19.065 1.00 21.81 121 PHE B O 1
ATOM 1953 N N . PRO B 1 122 ? 23.150 4.301 -21.188 1.00 21.45 122 PRO B N 1
ATOM 1954 C CA . PRO B 1 122 ? 22.448 5.563 -21.296 1.00 21.55 122 PRO B CA 1
ATOM 1955 C C . PRO B 1 122 ? 20.924 5.438 -21.235 1.00 20.75 122 PRO B C 1
ATOM 1956 O O . PRO B 1 122 ? 20.263 6.393 -20.849 1.00 20.50 122 PRO B O 1
ATOM 1960 N N . GLU B 1 123 ? 20.380 4.260 -21.541 1.00 20.24 123 GLU B N 1
ATOM 1961 C CA . GLU B 1 123 ? 18.917 4.061 -21.505 1.00 20.06 123 GLU B CA 1
ATOM 1962 C C . GLU B 1 123 ? 18.372 3.867 -20.084 1.00 19.81 123 GLU B C 1
ATOM 1963 O O . GLU B 1 123 ? 17.145 3.919 -19.872 1.00 20.23 123 GLU B O 1
ATOM 1969 N N . LEU B 1 124 ? 19.266 3.627 -19.119 1.00 19.62 124 LEU B N 1
ATOM 1970 C CA . LEU B 1 124 ? 18.874 3.302 -17.748 1.00 19.60 124 LEU B CA 1
ATOM 1971 C C . LEU B 1 124 ? 18.364 4.516 -16.959 1.00 19.65 124 LEU B C 1
ATOM 1972 O O . LEU B 1 124 ? 18.934 5.625 -17.028 1.00 19.04 124 LEU B O 1
ATOM 1977 N N . LEU B 1 125 ? 17.288 4.290 -16.213 1.00 19.25 125 LEU B N 1
ATOM 1978 C CA . LEU B 1 125 ? 16.729 5.250 -15.264 1.00 19.28 125 LEU B CA 1
ATOM 1979 C C . LEU B 1 125 ? 16.917 4.805 -13.805 1.00 19.50 125 LEU B C 1
ATOM 1980 O O . LEU B 1 125 ? 16.736 5.610 -12.905 1.00 19.07 125 LEU B O 1
ATOM 1985 N N . VAL B 1 126 ? 17.247 3.527 -13.584 1.00 19.90 126 VAL B N 1
ATOM 1986 C CA . VAL B 1 126 ? 17.336 2.977 -12.226 1.00 19.74 126 VAL B CA 1
ATOM 1987 C C . VAL B 1 126 ? 18.256 1.763 -12.140 1.00 20.54 126 VAL B C 1
ATOM 1988 O O . VAL B 1 126 ? 18.391 0.970 -13.084 1.00 19.37 126 VAL B O 1
ATOM 1992 N N . GLU B 1 127 ? 18.928 1.652 -10.995 1.00 20.45 127 GLU B N 1
ATOM 1993 C CA . GLU B 1 127 ? 19.684 0.477 -10.629 1.00 20.81 127 GLU B CA 1
ATOM 1994 C C . GLU B 1 127 ? 19.368 0.203 -9.155 1.00 21.49 127 GLU B C 1
ATOM 1995 O O . GLU B 1 127 ? 19.247 1.137 -8.363 1.00 21.66 127 GLU B O 1
ATOM 2001 N N . ILE B 1 128 ? 19.190 -1.068 -8.820 1.00 21.10 128 ILE B N 1
ATOM 2002 C CA . ILE B 1 128 ? 18.896 -1.438 -7.452 1.00 22.33 128 ILE B CA 1
ATOM 2003 C C . ILE B 1 128 ? 19.901 -2.441 -6.922 1.00 22.70 128 ILE B C 1
ATOM 2004 O O . ILE B 1 128 ? 20.193 -3.465 -7.567 1.00 22.85 128 ILE B O 1
ATOM 2009 N N . ASP B 1 129 ? 20.439 -2.118 -5.746 1.00 24.29 129 ASP B N 1
ATOM 2010 C CA . ASP B 1 129 ? 21.312 -2.990 -4.994 1.00 23.93 129 ASP B CA 1
ATOM 2011 C C . ASP B 1 129 ? 20.480 -3.640 -3.897 1.00 23.21 129 ASP B C 1
ATOM 2012 O O . ASP B 1 129 ? 20.009 -2.941 -2.978 1.00 23.43 129 ASP B O 1
ATOM 2017 N N . ALA B 1 130 ? 20.248 -4.947 -4.019 1.00 22.40 130 ALA B N 1
ATOM 2018 C CA . ALA B 1 130 ? 19.302 -5.687 -3.160 1.00 22.30 130 ALA B CA 1
ATOM 2019 C C . ALA B 1 130 ? 20.077 -6.547 -2.151 1.00 21.99 130 ALA B C 1
ATOM 2020 O O . ALA B 1 130 ? 21.084 -7.183 -2.492 1.00 20.19 130 ALA B O 1
ATOM 2022 N N . TRP B 1 131 ? 19.598 -6.545 -0.913 1.00 22.39 131 TRP B N 1
ATOM 2023 C CA . TRP B 1 131 ? 20.159 -7.373 0.151 1.00 22.85 131 TRP B CA 1
ATOM 2024 C C . TRP B 1 131 ? 19.087 -8.353 0.601 1.00 22.85 131 TRP B C 1
ATOM 2025 O O . TRP B 1 131 ? 17.922 -7.953 0.829 1.00 20.79 131 TRP B O 1
ATOM 2036 N N . ALA B 1 132 ? 19.475 -9.625 0.709 1.00 22.20 132 ALA B N 1
ATOM 2037 C CA . ALA B 1 132 ? 18.575 -10.698 1.126 1.00 22.22 132 ALA B CA 1
ATOM 2038 C C . ALA B 1 132 ? 19.293 -11.782 1.936 1.00 21.91 132 ALA B C 1
ATOM 2039 O O . ALA B 1 132 ? 20.517 -11.950 1.838 1.00 20.77 132 ALA B O 1
ATOM 2041 N N . ARG B 1 133 ? 18.501 -12.476 2.758 1.00 22.74 133 ARG B N 1
ATOM 2042 C CA . ARG B 1 133 ? 18.894 -13.658 3.522 1.00 23.31 133 ARG B CA 1
ATOM 2043 C C . ARG B 1 133 ? 17.864 -14.756 3.294 1.00 23.13 133 ARG B C 1
ATOM 2044 O O . ARG B 1 133 ? 16.667 -14.497 3.409 1.00 22.00 133 ARG B O 1
ATOM 2052 N N . LEU B 1 134 ? 18.317 -15.982 3.050 1.00 23.02 134 LEU B N 1
ATOM 2053 C CA . LEU B 1 134 ? 17.413 -17.096 2.766 1.00 23.52 134 LEU B CA 1
ATOM 2054 C C . LEU B 1 134 ? 16.636 -17.617 3.992 1.00 23.94 134 LEU B C 1
ATOM 2055 O O . LEU B 1 134 ? 15.691 -18.397 3.840 1.00 24.12 134 LEU B O 1
ATOM 2060 N N . ASP B 1 135 ? 17.017 -17.174 5.188 1.00 23.68 135 ASP B N 1
ATOM 2061 C CA . ASP B 1 135 ? 16.435 -17.684 6.429 1.00 23.89 135 ASP B CA 1
ATOM 2062 C C . ASP B 1 135 ? 15.460 -16.713 7.105 1.00 24.13 135 ASP B C 1
ATOM 2063 O O . ASP B 1 135 ? 15.168 -16.864 8.292 1.00 24.20 135 ASP B O 1
ATOM 2068 N N . ILE B 1 136 ? 14.971 -15.715 6.357 1.00 23.91 136 ILE B N 1
ATOM 2069 C CA . ILE B 1 136 ? 13.959 -14.786 6.848 1.00 24.18 136 ILE B CA 1
ATOM 2070 C C . ILE B 1 136 ? 12.793 -14.687 5.868 1.00 24.36 136 ILE B C 1
ATOM 2071 O O . ILE B 1 136 ? 12.935 -15.013 4.688 1.00 24.85 136 ILE B O 1
ATOM 2076 N N . ASP B 1 137 ? 11.643 -14.234 6.358 1.00 24.84 137 ASP B N 1
ATOM 2077 C CA . ASP B 1 137 ? 10.512 -13.881 5.478 1.00 24.97 137 ASP B CA 1
ATOM 2078 C C . ASP B 1 137 ? 9.816 -12.665 6.036 1.00 25.21 137 ASP B C 1
ATOM 2079 O O . ASP B 1 137 ? 9.150 -12.757 7.058 1.00 24.81 137 ASP B O 1
ATOM 2084 N N . LEU B 1 138 ? 9.955 -11.520 5.365 1.00 25.84 138 LEU B N 1
ATOM 2085 C CA . LEU B 1 138 ? 9.407 -10.266 5.891 1.00 26.62 138 LEU B CA 1
ATOM 2086 C C . LEU B 1 138 ? 7.888 -10.276 6.094 1.00 27.35 138 LEU B C 1
ATOM 2087 O O . LEU B 1 138 ? 7.356 -9.508 6.921 1.00 27.52 138 LEU B O 1
ATOM 2092 N N . ALA B 1 139 ? 7.189 -11.113 5.347 1.00 27.85 139 ALA B N 1
ATOM 2093 C CA . ALA B 1 139 ? 5.740 -11.261 5.519 1.00 29.32 139 ALA B CA 1
ATOM 2094 C C . ALA B 1 139 ? 5.362 -11.658 6.968 1.00 30.32 139 ALA B C 1
ATOM 2095 O O . ALA B 1 139 ? 4.259 -11.343 7.456 1.00 29.88 139 ALA B O 1
ATOM 2097 N N . ASN B 1 140 ? 6.284 -12.318 7.662 1.00 31.45 140 ASN B N 1
ATOM 2098 C CA . ASN B 1 140 ? 6.083 -12.659 9.075 1.00 33.18 140 ASN B CA 1
ATOM 2099 C C . ASN B 1 140 ? 5.984 -11.443 10.008 1.00 34.40 140 ASN B C 1
ATOM 2100 O O . ASN B 1 140 ? 5.465 -11.561 11.126 1.00 34.66 140 ASN B O 1
ATOM 2105 N N . CYS B 1 141 ? 6.461 -10.283 9.557 1.00 35.40 141 CYS B N 1
ATOM 2106 C CA . CYS B 1 141 ? 6.373 -9.050 10.351 1.00 36.74 141 CYS B CA 1
ATOM 2107 C C . CYS B 1 141 ? 5.012 -8.394 10.302 1.00 37.36 141 CYS B C 1
ATOM 2108 O O . CYS B 1 141 ? 4.725 -7.522 11.131 1.00 38.39 141 CYS B O 1
ATOM 2111 N N . ASP B 1 142 ? 4.179 -8.779 9.336 1.00 37.37 142 ASP B N 1
ATOM 2112 C CA . ASP B 1 142 ? 2.956 -8.029 9.067 1.00 37.93 142 ASP B CA 1
ATOM 2113 C C . ASP B 1 142 ? 2.107 -8.008 10.342 1.00 38.81 142 ASP B C 1
ATOM 2114 O O . ASP B 1 142 ? 1.939 -9.035 10.975 1.00 38.72 142 ASP B O 1
ATOM 2119 N N . GLU B 1 143 ? 1.592 -6.832 10.699 1.00 39.98 143 GLU B N 1
ATOM 2120 C CA . GLU B 1 143 ? 0.799 -6.659 11.918 1.00 41.02 143 GLU B CA 1
ATOM 2121 C C . GLU B 1 143 ? -0.440 -5.808 11.671 1.00 41.53 143 GLU B C 1
ATOM 2122 O O . GLU B 1 143 ? -1.069 -5.907 10.614 1.00 41.61 143 GLU B O 1
ATOM 2128 N N . MET C 1 1 ? 27.317 -11.098 22.809 1.00 40.80 1 MET C N 1
ATOM 2129 C CA . MET C 1 1 ? 28.156 -9.935 22.416 1.00 40.26 1 MET C CA 1
ATOM 2130 C C . MET C 1 1 ? 29.254 -10.348 21.456 1.00 39.11 1 MET C C 1
ATOM 2131 O O . MET C 1 1 ? 29.864 -11.416 21.593 1.00 39.31 1 MET C O 1
ATOM 2136 N N . THR C 1 2 ? 29.507 -9.459 20.505 1.00 37.38 2 THR C N 1
ATOM 2137 C CA . THR C 1 2 ? 30.497 -9.662 19.474 1.00 36.18 2 THR C CA 1
ATOM 2138 C C . THR C 1 2 ? 31.569 -8.604 19.639 1.00 34.90 2 THR C C 1
ATOM 2139 O O . THR C 1 2 ? 31.277 -7.426 19.887 1.00 33.04 2 THR C O 1
ATOM 2143 N N . ALA C 1 3 ? 32.821 -9.060 19.534 1.00 33.98 3 ALA C N 1
ATOM 2144 C CA . ALA C 1 3 ? 33.989 -8.218 19.738 1.00 33.54 3 ALA C CA 1
ATOM 2145 C C . ALA C 1 3 ? 34.154 -7.293 18.559 1.00 32.63 3 ALA C C 1
ATOM 2146 O O . ALA C 1 3 ? 33.920 -7.700 17.413 1.00 33.47 3 ALA C O 1
ATOM 2148 N N . VAL C 1 4 ? 34.509 -6.042 18.828 1.00 31.69 4 VAL C N 1
ATOM 2149 C CA . VAL C 1 4 ? 34.917 -5.135 17.765 1.00 31.57 4 VAL C CA 1
ATOM 2150 C C . VAL C 1 4 ? 36.360 -4.736 18.057 1.00 31.32 4 VAL C C 1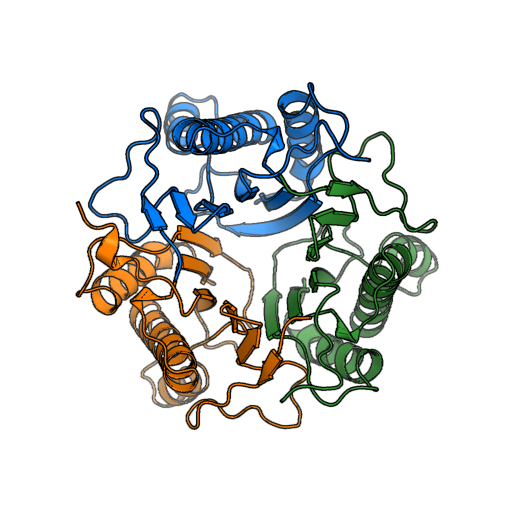
ATOM 2151 O O . VAL C 1 4 ? 36.698 -4.336 19.176 1.00 30.06 4 VAL C O 1
ATOM 2155 N N . ARG C 1 5 ? 37.215 -4.913 17.060 1.00 31.06 5 ARG C N 1
ATOM 2156 C CA . ARG C 1 5 ? 38.620 -4.527 17.176 1.00 31.69 5 ARG C CA 1
ATOM 2157 C C . ARG C 1 5 ? 38.864 -3.519 16.084 1.00 31.69 5 ARG C C 1
ATOM 2158 O O . ARG C 1 5 ? 38.466 -3.741 14.924 1.00 30.63 5 ARG C O 1
ATOM 2166 N N . ARG C 1 6 ? 39.466 -2.389 16.431 1.00 32.05 6 ARG C N 1
ATOM 2167 C CA . ARG C 1 6 ? 39.784 -1.441 15.382 1.00 32.77 6 ARG C CA 1
ATOM 2168 C C . ARG C 1 6 ? 41.043 -1.877 14.678 1.00 32.78 6 ARG C C 1
ATOM 2169 O O . ARG C 1 6 ? 42.041 -2.145 15.318 1.00 32.48 6 ARG C O 1
ATOM 2177 N N . ILE C 1 7 ? 40.978 -1.950 13.353 1.00 32.89 7 ILE C N 1
ATOM 2178 C CA . ILE C 1 7 ? 42.096 -2.402 12.552 1.00 33.51 7 ILE C CA 1
ATOM 2179 C C . ILE C 1 7 ? 42.882 -1.188 12.068 1.00 34.17 7 ILE C C 1
ATOM 2180 O O . ILE C 1 7 ? 42.310 -0.220 11.580 1.00 34.82 7 ILE C O 1
ATOM 2185 N N . ARG C 1 8 ? 44.199 -1.241 12.207 1.00 34.69 8 ARG C N 1
ATOM 2186 C CA . ARG C 1 8 ? 45.044 -0.139 11.770 1.00 35.11 8 ARG C CA 1
ATOM 2187 C C . ARG C 1 8 ? 46.114 -0.569 10.792 1.00 34.79 8 ARG C C 1
ATOM 2188 O O . ARG C 1 8 ? 47.002 -1.334 11.145 1.00 35.62 8 ARG C O 1
ATOM 2196 N N . ALA C 1 9 ? 45.996 -0.076 9.561 1.00 34.39 9 ALA C N 1
ATOM 2197 C CA . ALA C 1 9 ? 47.046 -0.172 8.566 1.00 34.27 9 ALA C CA 1
ATOM 2198 C C . ALA C 1 9 ? 47.947 1.065 8.723 1.00 33.84 9 ALA C C 1
ATOM 2199 O O . ALA C 1 9 ? 47.453 2.195 8.793 1.00 33.50 9 ALA C O 1
ATOM 2201 N N . ALA C 1 10 ? 49.258 0.856 8.811 1.00 33.62 10 ALA C N 1
ATOM 2202 C CA . ALA C 1 10 ? 50.192 1.964 9.087 1.00 33.50 10 ALA C CA 1
ATOM 2203 C C . ALA C 1 10 ? 50.076 3.122 8.073 1.00 33.20 10 ALA C C 1
ATOM 2204 O O . ALA C 1 10 ? 50.163 4.322 8.457 1.00 32.86 10 ALA C O 1
ATOM 2206 N N . ALA C 1 11 ? 49.833 2.766 6.803 1.00 33.05 11 ALA C N 1
ATOM 2207 C CA . ALA C 1 11 ? 49.705 3.753 5.737 1.00 33.38 11 ALA C CA 1
ATOM 2208 C C . ALA C 1 11 ? 48.373 4.518 5.752 1.00 34.05 11 ALA C C 1
ATOM 2209 O O . ALA C 1 11 ? 48.202 5.448 4.956 1.00 34.74 11 ALA C O 1
ATOM 2211 N N . LEU C 1 12 ? 47.442 4.133 6.630 1.00 33.75 12 LEU C N 1
ATOM 2212 C CA . LEU C 1 12 ? 46.086 4.704 6.644 1.00 34.29 12 LEU C CA 1
ATOM 2213 C C . LEU C 1 12 ? 45.603 5.037 8.074 1.00 34.65 12 LEU C C 1
ATOM 2214 O O . LEU C 1 12 ? 44.611 4.463 8.559 1.00 35.16 12 LEU C O 1
ATOM 2219 N N . PRO C 1 13 ? 46.281 5.995 8.742 1.00 35.02 13 PRO C N 1
ATOM 2220 C CA . PRO C 1 13 ? 45.960 6.325 10.128 1.00 35.26 13 PRO C CA 1
ATOM 2221 C C . PRO C 1 13 ? 44.671 7.106 10.221 1.00 35.72 13 PRO C C 1
ATOM 2222 O O . PRO C 1 13 ? 44.348 7.897 9.326 1.00 35.47 13 PRO C O 1
ATOM 2226 N N . ASP C 1 14 ? 43.931 6.877 11.292 1.00 36.03 14 ASP C N 1
ATOM 2227 C CA . ASP C 1 14 ? 42.773 7.703 11.557 1.00 36.25 14 ASP C CA 1
ATOM 2228 C C . ASP C 1 14 ? 43.251 8.949 12.298 1.00 36.80 14 ASP C C 1
ATOM 2229 O O . ASP C 1 14 ? 43.630 8.917 13.473 1.00 37.05 14 ASP C O 1
ATOM 2234 N N . LEU C 1 15 ? 43.281 10.034 11.533 1.00 37.01 15 LEU C N 1
ATOM 2235 C CA . LEU C 1 15 ? 43.843 11.288 11.959 1.00 37.05 15 LEU C CA 1
ATOM 2236 C C . LEU C 1 15 ? 42.872 12.063 12.849 1.00 37.07 15 LEU C C 1
ATOM 2237 O O . LEU C 1 15 ? 41.670 11.804 12.819 1.00 37.62 15 LEU C O 1
ATOM 2242 N N . PRO C 1 16 ? 43.395 12.995 13.667 1.00 37.10 16 PRO C N 1
ATOM 2243 C CA . PRO C 1 16 ? 42.649 13.564 14.807 1.00 36.89 16 PRO C CA 1
ATOM 2244 C C . PRO C 1 16 ? 41.316 14.210 14.456 1.00 36.60 16 PRO C C 1
ATOM 2245 O O . PRO C 1 16 ? 40.339 14.050 15.182 1.00 37.23 16 PRO C O 1
ATOM 2249 N N . ASP C 1 17 ? 41.303 14.961 13.366 1.00 36.34 17 ASP C N 1
ATOM 2250 C CA . ASP C 1 17 ? 40.065 15.552 12.822 1.00 35.95 17 ASP C CA 1
ATOM 2251 C C . ASP C 1 17 ? 39.001 14.552 12.322 1.00 35.17 17 ASP C C 1
ATOM 2252 O O . ASP C 1 17 ? 37.844 14.943 12.119 1.00 35.80 17 ASP C O 1
ATOM 2257 N N . ALA C 1 18 ? 39.356 13.282 12.112 1.00 33.77 18 ALA C N 1
ATOM 2258 C CA . ALA C 1 18 ? 38.442 12.346 11.407 1.00 32.20 18 ALA C CA 1
ATOM 2259 C C . ALA C 1 18 ? 37.295 11.805 12.281 1.00 30.94 18 ALA C C 1
ATOM 2260 O O . ALA C 1 18 ? 37.505 11.331 13.394 1.00 30.12 18 ALA C O 1
ATOM 2262 N N . SER C 1 19 ? 36.073 11.860 11.759 1.00 29.58 19 SER C N 1
ATOM 2263 C CA . SER C 1 19 ? 34.930 11.305 12.463 1.00 28.54 19 SER C CA 1
ATOM 2264 C C . SER C 1 19 ? 34.514 9.945 11.863 1.00 27.66 19 SER C C 1
ATOM 2265 O O . SER C 1 19 ? 33.318 9.648 11.718 1.00 26.07 19 SER C O 1
ATOM 2268 N N . TRP C 1 20 ? 35.513 9.132 11.507 1.00 26.35 20 TRP C N 1
ATOM 2269 C CA . TRP C 1 20 ? 35.278 7.763 11.033 1.00 25.73 20 TRP C CA 1
ATOM 2270 C C . TRP C 1 20 ? 36.469 6.859 11.311 1.00 24.63 20 TRP C C 1
ATOM 2271 O O . TRP C 1 20 ? 37.588 7.332 11.476 1.00 23.83 20 TRP C O 1
ATOM 2282 N N . SER C 1 21 ? 36.214 5.556 11.336 1.00 23.33 21 SER C N 1
ATOM 2283 C CA . SER C 1 21 ? 37.264 4.550 11.424 1.00 22.58 21 SER C CA 1
ATOM 2284 C C . SER C 1 21 ? 37.482 3.943 10.044 1.00 21.64 21 SER C C 1
ATOM 2285 O O . SER C 1 21 ? 36.533 3.565 9.369 1.00 20.42 21 SER C O 1
ATOM 2288 N N . ASN C 1 22 ? 38.735 3.819 9.638 1.00 20.87 22 ASN C N 1
ATOM 2289 C CA . ASN C 1 22 ? 39.054 3.234 8.333 1.00 20.92 22 ASN C CA 1
ATOM 2290 C C . ASN C 1 22 ? 38.651 1.762 8.258 1.00 20.69 22 ASN C C 1
ATOM 2291 O O . ASN C 1 22 ? 38.154 1.300 7.213 1.00 20.39 22 ASN C O 1
ATOM 2296 N N . ALA C 1 23 ? 38.813 1.043 9.370 1.00 20.53 23 ALA C N 1
ATOM 2297 C CA . ALA C 1 23 ? 38.516 -0.390 9.408 1.00 20.71 23 ALA C CA 1
ATOM 2298 C C . ALA C 1 23 ? 38.183 -0.864 10.815 1.00 20.56 23 ALA C C 1
ATOM 2299 O O . ALA C 1 23 ? 38.900 -0.565 11.763 1.00 20.36 23 ALA C O 1
ATOM 2301 N N . LEU C 1 24 ? 37.104 -1.629 10.937 1.00 20.80 24 LEU C N 1
ATOM 2302 C CA . LEU C 1 24 ? 36.688 -2.200 12.213 1.00 21.27 24 LEU C CA 1
ATOM 2303 C C . LEU C 1 24 ? 36.385 -3.670 11.976 1.00 21.75 24 LEU C C 1
ATOM 2304 O O . LEU C 1 24 ? 35.611 -4.006 11.065 1.00 23.50 24 LEU C O 1
ATOM 2309 N N . LEU C 1 25 ? 36.993 -4.547 12.758 1.00 21.86 25 LEU C N 1
ATOM 2310 C CA . LEU C 1 25 ? 36.706 -5.967 12.656 1.00 22.36 25 LEU C CA 1
ATOM 2311 C C . LEU C 1 25 ? 35.598 -6.266 13.640 1.00 23.14 25 LEU C C 1
ATOM 2312 O O . LEU C 1 25 ? 35.795 -6.168 14.850 1.00 22.59 25 LEU C O 1
ATOM 2317 N N . VAL C 1 26 ? 34.430 -6.599 13.102 1.00 23.54 26 VAL C N 1
ATOM 2318 C CA . VAL C 1 26 ? 33.235 -6.831 13.893 1.00 24.22 26 VAL C CA 1
ATOM 2319 C C . VAL C 1 26 ? 32.944 -8.317 13.711 1.00 24.89 26 VAL C C 1
ATOM 2320 O O . VAL C 1 26 ? 32.397 -8.733 12.674 1.00 25.44 26 VAL C O 1
ATOM 2324 N N . GLY C 1 27 ? 33.350 -9.117 14.690 1.00 24.90 27 GLY C N 1
ATOM 2325 C CA . GLY C 1 27 ? 33.342 -10.575 14.550 1.00 25.30 27 GLY C CA 1
ATOM 2326 C C . GLY C 1 27 ? 34.246 -11.025 13.405 1.00 25.90 27 GLY C C 1
ATOM 2327 O O . GLY C 1 27 ? 35.459 -10.809 13.455 1.00 24.85 27 GLY C O 1
ATOM 2328 N N . GLU C 1 28 ? 33.650 -11.629 12.367 1.00 25.91 28 GLU C N 1
ATOM 2329 C CA . GLU C 1 28 ? 34.394 -12.060 11.187 1.00 25.96 28 GLU C CA 1
ATOM 2330 C C . GLU C 1 28 ? 34.310 -11.009 10.084 1.00 25.21 28 GLU C C 1
ATOM 2331 O O . GLU C 1 28 ? 35.049 -11.082 9.094 1.00 25.09 28 GLU C O 1
ATOM 2337 N N . GLU C 1 29 ? 33.439 -10.025 10.273 1.00 24.22 29 GLU C N 1
ATOM 2338 C CA . GLU C 1 29 ? 33.166 -9.019 9.262 1.00 24.05 29 GLU C CA 1
ATOM 2339 C C . GLU C 1 29 ? 34.192 -7.898 9.353 1.00 23.33 29 GLU C C 1
ATOM 2340 O O . GLU C 1 29 ? 34.339 -7.301 10.402 1.00 22.78 29 GLU C O 1
ATOM 2346 N N . LEU C 1 30 ? 34.909 -7.615 8.260 1.00 22.29 30 LEU C N 1
ATOM 2347 C CA . LEU C 1 30 ? 35.822 -6.466 8.240 1.00 22.33 30 LEU C CA 1
ATOM 2348 C C . LEU C 1 30 ? 35.103 -5.310 7.606 1.00 21.06 30 LEU C C 1
ATOM 2349 O O . LEU C 1 30 ? 34.927 -5.269 6.394 1.00 21.77 30 LEU C O 1
ATOM 2354 N N . VAL C 1 31 ? 34.683 -4.377 8.442 1.00 21.98 31 VAL C N 1
ATOM 2355 C CA . VAL C 1 31 ? 33.890 -3.221 8.014 1.00 21.92 31 VAL C CA 1
ATOM 2356 C C . VAL C 1 31 ? 34.905 -2.161 7.621 1.00 21.93 31 VAL C C 1
ATOM 2357 O O . VAL C 1 31 ? 35.820 -1.887 8.384 1.00 21.64 31 VAL C O 1
ATOM 2361 N N . MET C 1 32 ? 34.757 -1.572 6.441 1.00 20.91 32 MET C N 1
ATOM 2362 C CA . MET C 1 32 ? 35.759 -0.638 5.939 1.00 20.74 32 MET C CA 1
ATOM 2363 C C . MET C 1 32 ? 35.127 0.681 5.524 1.00 20.88 32 MET C C 1
ATOM 2364 O O . MET C 1 32 ? 34.018 0.687 5.017 1.00 21.93 32 MET C O 1
ATOM 2369 N N . SER C 1 33 ? 35.841 1.793 5.716 1.00 20.61 33 SER C N 1
ATOM 2370 C CA . SER C 1 33 ? 35.406 3.067 5.150 1.00 20.73 33 SER C CA 1
ATOM 2371 C C . SER C 1 33 ? 35.701 3.031 3.646 1.00 21.36 33 SER C C 1
ATOM 2372 O O . SER C 1 33 ? 36.525 2.238 3.202 1.00 21.91 33 SER C O 1
ATOM 2375 N N . GLY C 1 34 ? 35.019 3.887 2.894 1.00 21.49 34 GLY C N 1
ATOM 2376 C CA . GLY C 1 34 ? 35.283 4.082 1.479 1.00 21.35 34 GLY C CA 1
ATOM 2377 C C . GLY C 1 34 ? 36.703 4.521 1.257 1.00 21.50 34 GLY C C 1
ATOM 2378 O O . GLY C 1 34 ? 37.239 5.346 2.017 1.00 21.33 34 GLY C O 1
ATOM 2379 N N . MET C 1 35 ? 37.338 3.945 0.249 1.00 21.10 35 MET C N 1
ATOM 2380 C CA . MET C 1 35 ? 38.733 4.209 0.007 1.00 21.10 35 MET C CA 1
ATOM 2381 C C . MET C 1 35 ? 38.906 4.944 -1.310 1.00 21.02 35 MET C C 1
ATOM 2382 O O . MET C 1 35 ? 38.158 4.727 -2.282 1.00 19.15 35 MET C O 1
ATOM 2387 N N . THR C 1 36 ? 39.900 5.826 -1.300 1.00 21.05 36 THR C N 1
ATOM 2388 C CA . THR C 1 36 ? 40.236 6.653 -2.439 1.00 21.75 36 THR C CA 1
ATOM 2389 C C . THR C 1 36 ? 41.745 6.638 -2.642 1.00 22.15 36 THR C C 1
ATOM 2390 O O . THR C 1 36 ? 42.510 6.210 -1.769 1.00 23.12 36 THR C O 1
ATOM 2394 N N . ALA C 1 37 ? 42.152 7.172 -3.776 1.00 22.23 37 ALA C N 1
ATOM 2395 C CA . ALA C 1 37 ? 43.564 7.223 -4.168 1.00 23.20 37 ALA C CA 1
ATOM 2396 C C . ALA C 1 37 ? 44.291 8.443 -3.599 1.00 23.65 37 ALA C C 1
ATOM 2397 O O . ALA C 1 37 ? 45.477 8.655 -3.881 1.00 24.70 37 ALA C O 1
ATOM 2399 N N . HIS C 1 38 ? 43.587 9.236 -2.791 1.00 25.04 38 HIS C N 1
ATOM 2400 C CA . HIS C 1 38 ? 44.182 10.362 -2.074 1.00 25.06 38 HIS C CA 1
ATOM 2401 C C . HIS C 1 38 ? 45.012 9.853 -0.882 1.00 26.11 38 HIS C C 1
ATOM 2402 O O . HIS C 1 38 ? 44.585 8.943 -0.182 1.00 25.80 38 HIS C O 1
ATOM 2409 N N . PRO C 1 39 ? 46.189 10.459 -0.620 1.00 26.73 39 PRO C N 1
ATOM 2410 C CA . PRO C 1 39 ? 46.782 11.629 -1.252 1.00 27.03 39 PRO C CA 1
ATOM 2411 C C . PRO C 1 39 ? 47.669 11.370 -2.454 1.00 27.12 39 PRO C C 1
ATOM 2412 O O . PRO C 1 39 ? 48.160 12.323 -3.032 1.00 27.59 39 PRO C O 1
ATOM 2416 N N . ALA C 1 40 ? 47.871 10.115 -2.846 1.00 27.12 40 ALA C N 1
ATOM 2417 C CA . ALA C 1 40 ? 48.692 9.817 -4.016 1.00 26.82 40 ALA C CA 1
ATOM 2418 C C . ALA C 1 40 ? 48.209 10.587 -5.255 1.00 26.76 40 ALA C C 1
ATOM 2419 O O . ALA C 1 40 ? 49.022 11.010 -6.076 1.00 26.04 40 ALA C O 1
ATOM 2421 N N . THR C 1 41 ? 46.891 10.776 -5.383 1.00 26.52 41 THR C N 1
ATOM 2422 C CA . THR C 1 41 ? 46.314 11.573 -6.479 1.00 26.86 41 THR C CA 1
ATOM 2423 C C . THR C 1 41 ? 46.689 13.052 -6.424 1.00 27.80 41 THR C C 1
ATOM 2424 O O . THR C 1 41 ? 46.869 13.697 -7.458 1.00 28.08 41 THR C O 1
ATOM 2428 N N . ARG C 1 42 ? 4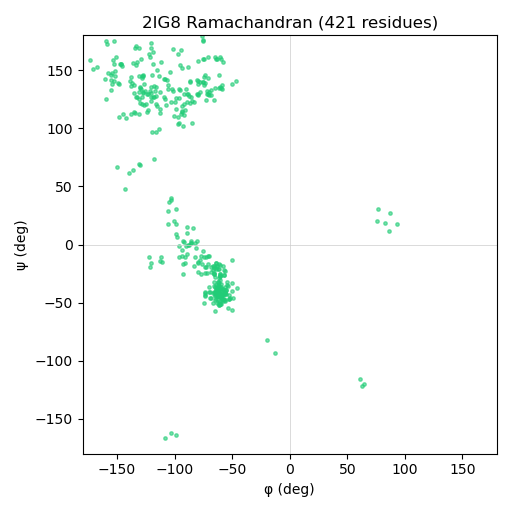6.787 13.575 -5.209 1.00 29.31 42 ARG C N 1
ATOM 2429 C CA . ARG C 1 42 ? 47.140 14.973 -4.957 1.00 29.88 42 ARG C CA 1
ATOM 2430 C C . ARG C 1 42 ? 48.569 15.236 -5.426 1.00 30.59 42 ARG C C 1
ATOM 2431 O O . ARG C 1 42 ? 48.815 16.098 -6.286 1.00 31.00 42 ARG C O 1
ATOM 2439 N N . GLN C 1 43 ? 49.510 14.471 -4.877 1.00 31.15 43 GLN C N 1
ATOM 2440 C CA . GLN C 1 43 ? 50.912 14.571 -5.276 1.00 31.20 43 GLN C CA 1
ATOM 2441 C C . GLN C 1 43 ? 51.056 14.413 -6.792 1.00 31.22 43 GLN C C 1
ATOM 2442 O O . GLN C 1 43 ? 51.617 15.284 -7.461 1.00 30.97 43 GLN C O 1
ATOM 2448 N N . ALA C 1 44 ? 50.535 13.311 -7.324 1.00 31.30 44 ALA C N 1
ATOM 2449 C CA . ALA C 1 44 ? 50.681 12.983 -8.746 1.00 31.97 44 ALA C CA 1
ATOM 2450 C C . ALA C 1 44 ? 50.135 14.056 -9.704 1.00 32.35 44 ALA C C 1
ATOM 2451 O O . ALA C 1 44 ? 50.753 14.340 -10.734 1.00 32.07 44 ALA C O 1
ATOM 2453 N N . ALA C 1 45 ? 48.992 14.646 -9.357 1.00 33.03 45 ALA C N 1
ATOM 2454 C CA . ALA C 1 45 ? 48.363 15.688 -10.172 1.00 33.53 45 ALA C CA 1
ATOM 2455 C C . ALA C 1 45 ? 49.128 17.002 -10.071 1.00 34.25 45 ALA C C 1
ATOM 2456 O O . ALA C 1 45 ? 49.320 17.690 -11.076 1.00 34.43 45 ALA C O 1
ATOM 2458 N N . GLU C 1 46 ? 49.564 17.347 -8.857 1.00 34.96 46 GLU C N 1
ATOM 2459 C CA . GLU C 1 46 ? 50.359 18.556 -8.626 1.00 35.31 46 GLU C CA 1
ATOM 2460 C C . GLU C 1 46 ? 51.665 18.534 -9.419 1.00 35.49 46 GLU C C 1
ATOM 2461 O O . GLU C 1 46 ? 52.148 19.580 -9.869 1.00 35.63 46 GLU C O 1
ATOM 2467 N N . ARG C 1 47 ? 52.229 17.338 -9.589 1.00 35.57 47 ARG C N 1
ATOM 2468 C CA . ARG C 1 47 ? 53.444 17.149 -10.383 1.00 35.26 47 ARG C CA 1
ATOM 2469 C C . ARG C 1 47 ? 53.153 17.014 -11.882 1.00 34.71 47 ARG C C 1
ATOM 2470 O O . ARG C 1 47 ? 54.025 16.607 -12.657 1.00 34.99 47 ARG C O 1
ATOM 2478 N N . GLY C 1 48 ? 51.938 17.366 -12.291 1.00 34.09 48 GLY C N 1
ATOM 2479 C CA . GLY C 1 48 ? 51.575 17.399 -13.703 1.00 33.50 48 GLY C CA 1
ATOM 2480 C C . GLY C 1 48 ? 51.327 16.048 -14.352 1.00 32.93 48 GLY C C 1
ATOM 2481 O O . GLY C 1 48 ? 51.373 15.942 -15.575 1.00 33.41 48 GLY C O 1
ATOM 2482 N N . ALA C 1 49 ? 51.058 15.018 -13.552 1.00 31.95 49 ALA C N 1
ATOM 2483 C CA . ALA C 1 49 ? 50.751 13.688 -14.094 1.00 31.10 49 ALA C CA 1
ATOM 2484 C C . ALA C 1 49 ? 49.628 12.993 -13.322 1.00 30.30 49 ALA C C 1
ATOM 2485 O O . ALA C 1 49 ? 49.827 11.922 -12.747 1.00 30.66 49 ALA C O 1
ATOM 2487 N N . ALA C 1 50 ? 48.443 13.601 -13.323 1.00 29.25 50 ALA C N 1
ATOM 2488 C CA . ALA C 1 50 ? 47.282 13.050 -12.614 1.00 27.84 50 ALA C CA 1
ATOM 2489 C C . ALA C 1 50 ? 47.102 11.559 -12.886 1.00 26.58 50 ALA C C 1
ATOM 2490 O O . ALA C 1 50 ? 47.318 11.106 -13.999 1.00 25.55 50 ALA C O 1
ATOM 2492 N N . LEU C 1 51 ? 46.728 10.802 -11.858 1.00 25.28 51 LEU C N 1
ATOM 2493 C CA . LEU C 1 51 ? 46.361 9.389 -12.020 1.00 24.90 51 LEU C CA 1
ATOM 2494 C C . LEU C 1 51 ? 45.042 9.234 -12.804 1.00 24.08 51 LEU C C 1
ATOM 2495 O O . LEU C 1 51 ? 44.021 9.854 -12.459 1.00 23.59 51 LEU C O 1
ATOM 2500 N N . ASP C 1 52 ? 45.049 8.397 -13.840 1.00 23.28 52 ASP C N 1
ATOM 2501 C CA . ASP C 1 52 ? 43.803 8.103 -14.564 1.00 23.55 52 ASP C CA 1
ATOM 2502 C C . ASP C 1 52 ? 42.959 7.155 -13.724 1.00 22.53 52 ASP C C 1
ATOM 2503 O O . ASP C 1 52 ? 43.384 6.720 -12.642 1.00 22.48 52 ASP C O 1
ATOM 2508 N N . ALA C 1 53 ? 41.756 6.841 -14.196 1.00 22.07 53 ALA C N 1
ATOM 2509 C CA . ALA C 1 53 ? 40.835 6.051 -13.398 1.00 21.69 53 ALA C CA 1
ATOM 2510 C C . ALA C 1 53 ? 41.404 4.672 -13.082 1.00 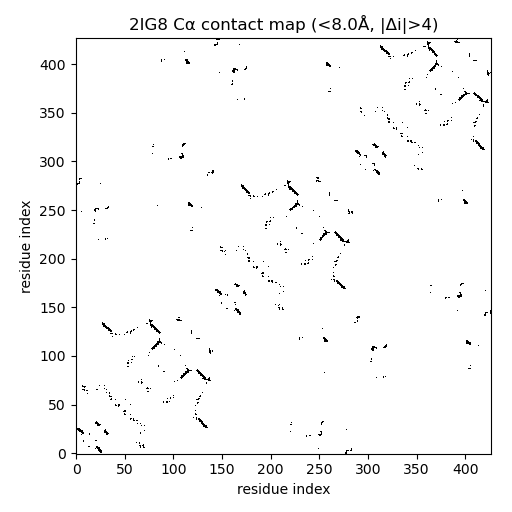20.95 53 ALA C C 1
ATOM 2511 O O . ALA C 1 53 ? 41.214 4.147 -11.985 1.00 20.08 53 ALA C O 1
ATOM 2513 N N . HIS C 1 54 ? 42.095 4.089 -14.059 1.00 21.23 54 HIS C N 1
ATOM 2514 C CA . HIS C 1 54 ? 42.685 2.761 -13.894 1.00 21.11 54 HIS C CA 1
ATOM 2515 C C . HIS C 1 54 ? 43.708 2.741 -12.741 1.00 20.87 54 HIS C C 1
ATOM 2516 O O . HIS C 1 54 ? 43.634 1.900 -11.841 1.00 20.70 54 HIS C O 1
ATOM 2523 N N . ALA C 1 55 ? 44.637 3.688 -12.766 1.00 20.40 55 ALA C N 1
ATOM 2524 C CA . ALA C 1 55 ? 45.669 3.831 -11.731 1.00 20.27 55 ALA C CA 1
ATOM 2525 C C . ALA C 1 55 ? 45.061 4.091 -10.352 1.00 19.99 55 ALA C C 1
ATOM 2526 O O . ALA C 1 55 ? 45.458 3.479 -9.370 1.00 18.99 55 ALA C O 1
ATOM 2528 N N . GLN C 1 56 ? 44.078 4.987 -10.304 1.00 20.80 56 GLN C N 1
ATOM 2529 C CA . GLN C 1 56 ? 43.342 5.295 -9.058 1.00 20.38 56 GLN C CA 1
ATOM 2530 C C . GLN C 1 56 ? 42.629 4.075 -8.480 1.00 20.36 56 GLN C C 1
ATOM 2531 O O . GLN C 1 56 ? 42.695 3.831 -7.295 1.00 20.45 56 GLN C O 1
ATOM 2537 N N . ALA C 1 57 ? 41.967 3.299 -9.329 1.00 20.65 57 ALA C N 1
ATOM 2538 C CA . ALA C 1 57 ? 41.284 2.082 -8.894 1.00 20.60 57 ALA C CA 1
ATOM 2539 C C . ALA C 1 57 ? 42.290 1.095 -8.283 1.00 20.75 57 ALA C C 1
ATOM 2540 O O . ALA C 1 57 ? 42.015 0.466 -7.274 1.00 21.40 57 ALA C O 1
ATOM 2542 N N . LEU C 1 58 ? 43.452 0.950 -8.906 1.00 20.77 58 LEU C N 1
ATOM 2543 C CA . LEU C 1 58 ? 44.472 0.053 -8.377 1.00 20.67 58 LEU C CA 1
ATOM 2544 C C . LEU C 1 58 ? 44.983 0.521 -7.013 1.00 20.31 58 LEU C C 1
ATOM 2545 O O . LEU C 1 58 ? 45.165 -0.298 -6.115 1.00 20.23 58 LEU C O 1
ATOM 2550 N N . VAL C 1 59 ? 45.210 1.828 -6.877 1.00 20.22 59 VAL C N 1
ATOM 2551 C CA . VAL C 1 59 ? 45.604 2.441 -5.603 1.00 20.19 59 VAL C CA 1
ATOM 2552 C C . VAL C 1 59 ? 44.529 2.211 -4.533 1.00 20.22 59 VAL C C 1
ATOM 2553 O O . VAL C 1 59 ? 44.831 1.855 -3.389 1.00 19.77 59 VAL C O 1
ATOM 2557 N N . VAL C 1 60 ? 43.258 2.395 -4.911 1.00 20.46 60 VAL C N 1
ATOM 2558 C CA . VAL C 1 60 ? 42.146 2.167 -4.006 1.00 20.55 60 VAL C CA 1
ATOM 2559 C C . VAL C 1 60 ? 42.081 0.686 -3.583 1.00 20.67 60 VAL C C 1
ATOM 2560 O O . VAL C 1 60 ? 41.988 0.377 -2.405 1.00 19.47 60 VAL C O 1
ATOM 2564 N N . LEU C 1 61 ? 42.130 -0.231 -4.554 1.00 21.27 61 LEU C N 1
ATOM 2565 C CA . LEU C 1 61 ? 42.081 -1.666 -4.228 1.00 21.19 61 LEU C CA 1
ATOM 2566 C C . LEU C 1 61 ? 43.291 -2.095 -3.374 1.00 21.19 61 LEU C C 1
ATOM 2567 O O . LEU C 1 61 ? 43.177 -2.981 -2.510 1.00 21.31 61 LEU C O 1
ATOM 2572 N N . GLY C 1 62 ? 44.436 -1.448 -3.588 1.00 20.42 62 GLY C N 1
ATOM 2573 C CA . GLY C 1 62 ? 45.610 -1.663 -2.745 1.00 20.36 62 GLY C CA 1
ATOM 2574 C C . GLY C 1 62 ? 45.392 -1.275 -1.287 1.00 19.62 62 GLY C C 1
ATOM 2575 O O . GLY C 1 62 ? 45.825 -1.993 -0.374 1.00 17.86 62 GLY C O 1
ATOM 2576 N N . LYS C 1 63 ? 44.683 -0.160 -1.070 1.00 20.31 63 LYS C N 1
ATOM 2577 C CA . LYS C 1 63 ? 44.297 0.255 0.293 1.00 20.48 63 LYS C CA 1
ATOM 2578 C C . LYS C 1 63 ? 43.388 -0.766 0.948 1.00 20.28 63 LYS C C 1
ATOM 2579 O O . LYS C 1 63 ? 43.572 -1.096 2.127 1.00 20.19 63 LYS C O 1
ATOM 2585 N N . VAL C 1 64 ? 42.435 -1.282 0.180 1.00 20.81 64 VAL C N 1
ATOM 2586 C CA . VAL C 1 64 ? 41.545 -2.326 0.667 1.00 20.62 64 VAL C CA 1
ATOM 2587 C C . VAL C 1 64 ? 42.364 -3.565 1.052 1.00 21.04 64 VAL C C 1
ATOM 2588 O O . VAL C 1 64 ? 42.146 -4.145 2.121 1.00 21.14 64 VAL C O 1
ATOM 2592 N N . LYS C 1 65 ? 43.355 -3.917 0.226 1.00 21.05 65 LYS C N 1
ATOM 2593 C CA . LYS C 1 65 ? 44.226 -5.060 0.510 1.00 21.01 65 LYS C CA 1
ATOM 2594 C C . LYS C 1 65 ? 44.998 -4.850 1.817 1.00 20.89 65 LYS C C 1
ATOM 2595 O O . LYS C 1 65 ? 45.177 -5.788 2.611 1.00 20.79 65 LYS C O 1
ATOM 2601 N N . ALA C 1 66 ? 45.461 -3.619 2.034 1.00 20.77 66 ALA C N 1
ATOM 2602 C CA . ALA C 1 66 ? 46.261 -3.278 3.218 1.00 20.56 66 ALA C CA 1
ATOM 2603 C C . ALA C 1 66 ? 45.429 -3.422 4.496 1.00 20.61 66 ALA C C 1
ATOM 2604 O O . ALA C 1 66 ? 45.916 -3.941 5.513 1.00 20.00 66 ALA C O 1
ATOM 2606 N N . LEU C 1 67 ? 44.192 -2.938 4.435 1.00 20.56 67 LEU C N 1
ATOM 2607 C CA . LEU C 1 67 ? 43.248 -3.068 5.542 1.00 20.79 67 LEU C CA 1
ATOM 2608 C C . LEU C 1 67 ? 42.986 -4.548 5.827 1.00 21.13 67 LEU C C 1
ATOM 2609 O O . LEU C 1 67 ? 43.171 -5.003 6.982 1.00 20.99 67 LEU C O 1
ATOM 2614 N N . LEU C 1 68 ? 42.620 -5.304 4.771 1.00 21.70 68 LEU C N 1
ATOM 2615 C CA . LEU C 1 68 ? 42.444 -6.762 4.893 1.00 22.00 68 LEU C CA 1
ATOM 2616 C C . LEU C 1 68 ? 43.637 -7.438 5.569 1.00 22.23 68 LEU C C 1
ATOM 2617 O O . LEU C 1 68 ? 43.471 -8.097 6.595 1.00 22.75 68 LEU C O 1
ATOM 2622 N N . GLU C 1 69 ? 44.840 -7.251 5.025 1.00 22.75 69 GLU C N 1
ATOM 2623 C CA . GLU C 1 69 ? 46.031 -7.871 5.598 1.00 22.83 69 GLU C CA 1
ATOM 2624 C C . GLU C 1 69 ? 46.326 -7.400 7.042 1.00 23.10 69 GLU C C 1
ATOM 2625 O O . GLU C 1 69 ? 46.844 -8.241 7.912 1.00 21.84 69 GLU C O 1
ATOM 2631 N N . ALA C 1 70 ? 46.012 -6.102 7.317 1.00 23.30 70 ALA C N 1
ATOM 2632 C CA . ALA C 1 70 ? 46.223 -5.582 8.682 1.00 24.06 70 ALA C CA 1
ATOM 2633 C C . ALA C 1 70 ? 45.288 -6.290 9.663 1.00 24.01 70 ALA C C 1
ATOM 2634 O O . ALA C 1 70 ? 45.580 -6.375 10.856 1.00 24.33 70 ALA C O 1
ATOM 2636 N N . ALA C 1 71 ? 44.176 -6.805 9.159 1.00 24.16 71 ALA C N 1
ATOM 2637 C CA . ALA C 1 71 ? 43.197 -7.519 9.982 1.00 24.55 71 ALA C CA 1
ATOM 2638 C C . ALA C 1 71 ? 43.458 -9.023 9.958 1.00 24.82 71 ALA C C 1
ATOM 2639 O O . ALA C 1 71 ? 42.776 -9.780 10.640 1.00 25.88 71 ALA C O 1
ATOM 2641 N N . GLY C 1 72 ? 44.427 -9.457 9.164 1.00 24.53 72 GLY C N 1
ATOM 2642 C CA . GLY C 1 72 ? 44.784 -10.875 9.080 1.00 25.04 72 GLY C CA 1
ATOM 2643 C C . GLY C 1 72 ? 44.067 -11.604 7.959 1.00 25.36 72 GLY C C 1
ATOM 2644 O O . GLY C 1 72 ? 44.050 -12.838 7.919 1.00 26.24 72 GLY C O 1
ATOM 2645 N N . GLY C 1 73 ? 43.527 -10.839 7.019 1.00 24.84 73 GLY C N 1
ATOM 2646 C CA . GLY C 1 73 ? 42.760 -11.387 5.910 1.00 24.79 73 GLY C CA 1
ATOM 2647 C C . GLY C 1 73 ? 43.492 -11.302 4.588 1.00 24.48 73 GLY C C 1
ATOM 2648 O O . GLY C 1 73 ? 44.703 -11.040 4.532 1.00 23.60 73 GLY C O 1
ATOM 2649 N N . HIS C 1 74 ? 42.752 -11.526 3.513 1.00 23.87 74 HIS C N 1
ATOM 2650 C CA . HIS C 1 74 ? 43.306 -11.474 2.165 1.00 24.14 74 HIS C CA 1
ATOM 2651 C C . HIS C 1 74 ? 42.192 -11.101 1.184 1.00 23.40 74 HIS C C 1
ATOM 2652 O O . HIS C 1 74 ? 41.026 -10.970 1.567 1.00 22.58 74 HIS C O 1
ATOM 2659 N N . VAL C 1 75 ? 42.584 -10.921 -0.076 1.00 23.49 75 VAL C N 1
ATOM 2660 C CA . VAL C 1 75 ? 41.713 -10.400 -1.134 1.00 23.97 75 VAL C CA 1
ATOM 2661 C C . VAL C 1 75 ? 40.482 -11.292 -1.376 1.00 23.71 75 VAL C C 1
ATOM 2662 O O . VAL C 1 75 ? 39.414 -10.807 -1.745 1.00 23.24 75 VAL C O 1
ATOM 2666 N N . GLY C 1 76 ? 40.663 -12.592 -1.142 1.00 23.84 76 GLY C N 1
ATOM 2667 C CA . GLY C 1 76 ? 39.610 -13.599 -1.228 1.00 23.92 76 GLY C CA 1
ATOM 2668 C C . GLY C 1 76 ? 38.486 -13.438 -0.220 1.00 23.93 76 GLY C C 1
ATOM 2669 O O . GLY C 1 76 ? 37.405 -14.006 -0.399 1.00 24.48 76 GLY C O 1
ATOM 2670 N N . ASN C 1 77 ? 38.721 -12.641 0.819 1.00 23.67 77 ASN C N 1
ATOM 2671 C CA . ASN C 1 77 ? 37.687 -12.336 1.811 1.00 23.63 77 ASN C CA 1
ATOM 2672 C C . ASN C 1 77 ? 36.601 -11.388 1.307 1.00 23.70 77 ASN C C 1
ATOM 2673 O O . ASN C 1 77 ? 35.516 -11.325 1.894 1.00 23.84 77 ASN C O 1
ATOM 2678 N N . LEU C 1 78 ? 36.889 -10.654 0.233 1.00 23.32 78 LEU C N 1
ATOM 2679 C CA . LEU C 1 78 ? 35.967 -9.668 -0.317 1.00 23.09 78 LEU C CA 1
ATOM 2680 C C . LEU C 1 78 ? 34.778 -10.338 -0.999 1.00 22.68 78 LEU C C 1
ATOM 2681 O O . LEU C 1 78 ? 34.953 -11.270 -1.786 1.00 22.24 78 LEU C O 1
ATOM 2686 N N . TYR C 1 79 ? 33.578 -9.875 -0.676 1.00 23.13 79 TYR C N 1
ATOM 2687 C CA . TYR C 1 79 ? 32.344 -10.390 -1.301 1.00 23.52 79 TYR C CA 1
ATOM 2688 C C . TYR C 1 79 ? 31.507 -9.336 -2.044 1.00 23.38 79 TYR C C 1
ATOM 2689 O O . TYR C 1 79 ? 30.643 -9.686 -2.864 1.00 22.38 79 TYR C O 1
ATOM 2698 N N . LYS C 1 80 ? 31.758 -8.054 -1.792 1.00 24.18 80 LYS C N 1
ATOM 2699 C CA . LYS C 1 80 ? 31.051 -6.990 -2.518 1.00 24.74 80 LYS C CA 1
ATOM 2700 C C . LYS C 1 80 ? 31.860 -5.698 -2.570 1.00 24.53 80 LYS C C 1
ATOM 2701 O O . LYS C 1 80 ? 32.463 -5.283 -1.581 1.00 24.63 80 LYS C O 1
ATOM 2707 N N . LEU C 1 81 ? 31.853 -5.071 -3.739 1.00 24.21 81 LEU C N 1
ATOM 2708 C CA . LEU C 1 81 ? 32.499 -3.788 -3.960 1.00 24.61 81 LEU C CA 1
ATOM 2709 C C . LEU C 1 81 ? 31.466 -2.815 -4.507 1.00 25.38 81 LEU C C 1
ATOM 2710 O O . LEU C 1 81 ? 30.875 -3.059 -5.579 1.00 26.06 81 LEU C O 1
ATOM 2715 N N . ASN C 1 82 ? 31.247 -1.715 -3.793 1.00 24.99 82 ASN C N 1
ATOM 2716 C CA . ASN C 1 82 ? 30.437 -0.615 -4.291 1.00 25.00 82 ASN C CA 1
ATOM 2717 C C . ASN C 1 82 ? 31.359 0.464 -4.830 1.00 24.52 82 ASN C C 1
ATOM 2718 O O . ASN C 1 82 ? 32.131 1.031 -4.078 1.00 24.01 82 ASN C O 1
ATOM 2723 N N . VAL C 1 83 ? 31.263 0.729 -6.138 1.00 23.05 83 VAL C N 1
ATOM 2724 C CA . VAL C 1 83 ? 32.147 1.654 -6.847 1.00 23.04 83 VAL C CA 1
ATOM 2725 C C . VAL C 1 83 ? 31.407 2.930 -7.223 1.00 23.19 83 VAL C C 1
ATOM 2726 O O . VAL C 1 83 ? 30.357 2.891 -7.894 1.00 23.19 83 VAL C O 1
ATOM 2730 N N . TYR C 1 84 ? 31.966 4.055 -6.800 1.00 22.92 84 TYR C N 1
ATOM 2731 C CA . TYR C 1 84 ? 31.456 5.372 -7.142 1.00 23.12 84 TYR C CA 1
ATOM 2732 C C . TYR C 1 84 ? 32.472 6.064 -8.039 1.00 22.93 84 TYR C C 1
ATOM 2733 O O . TYR C 1 84 ? 33.607 6.287 -7.619 1.00 22.62 84 TYR C O 1
ATOM 2742 N N . VAL C 1 85 ? 32.090 6.364 -9.283 1.00 21.86 85 VAL C N 1
ATOM 2743 C CA . VAL C 1 85 ? 32.968 7.062 -10.227 1.00 21.87 85 VAL C CA 1
ATOM 2744 C C . VAL C 1 85 ? 32.400 8.451 -10.492 1.00 21.63 85 VAL C C 1
ATOM 2745 O O . VAL C 1 85 ? 31.204 8.687 -10.288 1.00 20.31 85 VAL C O 1
ATOM 2749 N N . THR C 1 86 ? 33.247 9.374 -10.922 1.00 20.98 86 THR C N 1
ATOM 2750 C CA . THR C 1 86 ? 32.789 10.707 -11.336 1.00 21.96 86 THR C CA 1
ATOM 2751 C C . THR C 1 86 ? 32.476 10.763 -12.857 1.00 22.30 86 THR C C 1
ATOM 2752 O O . THR C 1 86 ? 31.801 11.678 -13.338 1.00 21.74 86 THR C O 1
ATOM 2756 N N . ARG C 1 87 ? 32.962 9.774 -13.600 1.00 22.91 87 ARG C N 1
ATOM 2757 C CA . ARG C 1 87 ? 32.738 9.696 -15.051 1.00 23.89 87 ARG C CA 1
ATOM 2758 C C . ARG C 1 87 ? 32.425 8.258 -15.415 1.00 23.21 87 ARG C C 1
ATOM 2759 O O . ARG C 1 87 ? 33.286 7.385 -15.329 1.00 22.54 87 ARG C O 1
ATOM 2767 N N . ILE C 1 88 ? 31.185 8.011 -15.830 1.00 23.33 88 ILE C N 1
ATOM 2768 C CA . ILE C 1 88 ? 30.738 6.652 -16.116 1.00 23.28 88 ILE C CA 1
ATOM 2769 C C . ILE C 1 88 ? 31.565 6.011 -17.246 1.00 22.64 88 ILE C C 1
ATOM 2770 O O . ILE C 1 88 ? 31.712 4.794 -17.300 1.00 22.27 88 ILE C O 1
ATOM 2775 N N . ALA C 1 89 ? 32.103 6.833 -18.139 1.00 23.01 89 ALA C N 1
ATOM 2776 C CA . ALA C 1 89 ? 33.009 6.361 -19.178 1.00 23.45 89 ALA C CA 1
ATOM 2777 C C . ALA C 1 89 ? 34.234 5.609 -18.621 1.00 23.60 89 ALA C C 1
ATOM 2778 O O . ALA C 1 89 ? 34.851 4.824 -19.351 1.00 24.20 89 ALA C O 1
ATOM 2780 N N . ASP C 1 90 ? 34.588 5.854 -17.358 1.00 23.38 90 ASP C N 1
ATOM 2781 C CA . ASP C 1 90 ? 35.724 5.181 -16.720 1.00 23.56 90 ASP C CA 1
ATOM 2782 C C . ASP C 1 90 ? 35.385 3.778 -16.218 1.00 23.73 90 ASP C C 1
ATOM 2783 O O . ASP C 1 90 ? 36.228 3.136 -15.616 1.00 23.33 90 ASP C O 1
ATOM 2788 N N . LYS C 1 91 ? 34.164 3.298 -16.457 1.00 23.54 91 LYS C N 1
ATOM 2789 C CA . LYS C 1 91 ? 33.767 1.990 -15.946 1.00 24.47 91 LYS C CA 1
ATOM 2790 C C . LYS C 1 91 ? 34.663 0.863 -16.466 1.00 24.36 91 LYS C C 1
ATOM 2791 O O . LYS C 1 91 ? 34.975 -0.067 -15.726 1.00 25.19 91 LYS C O 1
ATOM 2797 N N . ASP C 1 92 ? 35.100 0.958 -17.714 1.00 24.12 92 ASP C N 1
ATOM 2798 C CA . ASP C 1 92 ? 35.910 -0.102 -18.312 1.00 25.30 92 ASP C CA 1
ATOM 2799 C C . ASP C 1 92 ? 37.314 -0.167 -17.699 1.00 24.43 92 ASP C C 1
ATOM 2800 O O . ASP C 1 92 ? 37.852 -1.254 -17.513 1.00 23.54 92 ASP C O 1
ATOM 2805 N N . ALA C 1 93 ? 37.871 1.003 -17.381 1.00 24.52 93 ALA C N 1
ATOM 2806 C CA . ALA C 1 93 ? 39.160 1.114 -16.671 1.00 24.57 93 ALA C CA 1
ATOM 2807 C C . ALA C 1 93 ? 39.084 0.488 -15.282 1.00 24.27 93 ALA C C 1
ATOM 2808 O O . ALA C 1 93 ? 40.037 -0.171 -14.849 1.00 24.53 93 ALA C O 1
ATOM 2810 N N . ILE C 1 94 ? 37.968 0.705 -14.581 1.00 24.52 94 ILE C N 1
ATOM 2811 C CA . ILE C 1 94 ? 37.746 0.063 -13.286 1.00 23.89 94 ILE C CA 1
ATOM 2812 C C . ILE C 1 94 ? 37.699 -1.462 -13.453 1.00 23.61 94 ILE C C 1
ATOM 2813 O O . ILE C 1 94 ? 38.284 -2.197 -12.651 1.00 23.84 94 ILE C O 1
ATOM 2818 N N . GLY C 1 95 ? 37.024 -1.941 -14.496 1.00 23.78 95 GLY C N 1
ATOM 2819 C CA . GLY C 1 95 ? 36.960 -3.386 -14.779 1.00 23.64 95 GLY C CA 1
ATOM 2820 C C . GLY C 1 95 ? 38.348 -3.978 -14.997 1.00 23.43 95 GLY C C 1
ATOM 2821 O O . GLY C 1 95 ? 38.671 -5.064 -14.522 1.00 22.90 95 GLY C O 1
ATOM 2822 N N . ARG C 1 96 ? 39.166 -3.263 -15.748 1.00 23.86 96 ARG C N 1
ATOM 2823 C CA . ARG C 1 96 ? 40.527 -3.710 -16.029 1.00 24.35 96 ARG C CA 1
ATOM 2824 C C . ARG C 1 96 ? 41.374 -3.772 -14.752 1.00 23.21 96 ARG C C 1
ATOM 2825 O O . ARG C 1 96 ? 42.103 -4.730 -14.541 1.00 22.23 96 ARG C O 1
ATOM 2833 N N . ALA C 1 97 ? 41.235 -2.775 -13.882 1.00 22.80 97 ALA C N 1
ATOM 2834 C CA . ALA C 1 97 ? 41.911 -2.782 -12.574 1.00 21.90 97 ALA C CA 1
ATOM 2835 C C . ALA C 1 97 ? 41.483 -3.987 -11.730 1.00 21.88 97 ALA C C 1
ATOM 2836 O O . ALA C 1 97 ? 42.319 -4.650 -11.090 1.00 21.64 97 ALA C O 1
ATOM 2838 N N . ARG C 1 98 ? 40.180 -4.279 -11.728 1.00 21.26 98 ARG C N 1
ATOM 2839 C CA . ARG C 1 98 ? 39.657 -5.454 -11.042 1.00 21.89 98 ARG C CA 1
ATOM 2840 C C . ARG C 1 98 ? 40.135 -6.767 -11.615 1.00 21.73 98 ARG C C 1
ATOM 2841 O O . ARG C 1 98 ? 40.430 -7.686 -10.865 1.00 22.19 98 ARG C O 1
ATOM 2849 N N . GLN C 1 99 ? 40.241 -6.865 -12.935 1.00 22.15 99 GLN C N 1
ATOM 2850 C CA . GLN C 1 99 ? 40.790 -8.085 -13.539 1.00 23.14 99 GLN C CA 1
ATOM 2851 C C . GLN C 1 99 ? 42.235 -8.346 -13.103 1.00 23.49 99 GLN C C 1
ATOM 2852 O O . GLN C 1 99 ? 42.634 -9.492 -12.909 1.00 23.89 99 GLN C O 1
ATOM 2858 N N . GLU C 1 100 ? 43.004 -7.279 -12.930 1.00 23.78 100 GLU C N 1
ATOM 2859 C CA . GLU C 1 100 ? 44.402 -7.380 -12.476 1.00 24.58 100 GLU C CA 1
ATOM 2860 C C . GLU C 1 100 ? 44.511 -7.705 -10.987 1.00 23.98 100 GLU C C 1
ATOM 2861 O O . GLU C 1 100 ? 45.233 -8.619 -10.588 1.00 23.38 100 GLU C O 1
ATOM 2867 N N . PHE C 1 101 ? 43.792 -6.934 -10.184 1.00 23.34 101 PHE C N 1
ATOM 2868 C CA . PHE C 1 101 ? 43.726 -7.118 -8.742 1.00 23.63 101 PHE C CA 1
ATOM 2869 C C . PHE C 1 101 ? 43.276 -8.523 -8.325 1.00 23.78 101 PHE C C 1
ATOM 2870 O O . PHE C 1 101 ? 43.813 -9.088 -7.362 1.00 24.07 101 PHE C O 1
ATOM 2878 N N . PHE C 1 102 ? 42.289 -9.077 -9.030 1.00 23.86 102 PHE C N 1
ATOM 2879 C CA . PHE C 1 102 ? 41.742 -10.404 -8.711 1.00 24.26 102 PHE C CA 1
ATOM 2880 C C . PHE C 1 102 ? 42.329 -11.502 -9.605 1.00 24.92 102 PHE C C 1
ATOM 2881 O O . PHE C 1 102 ? 41.795 -12.610 -9.668 1.00 24.75 102 PHE C O 1
ATOM 2889 N N . ALA C 1 103 ? 43.458 -11.209 -10.259 1.00 26.20 103 ALA C N 1
ATOM 2890 C CA . ALA C 1 103 ? 44.082 -12.132 -11.211 1.00 26.94 103 ALA C CA 1
ATOM 2891 C C . ALA C 1 103 ? 44.266 -13.561 -10.667 1.00 27.92 103 ALA C C 1
ATOM 2892 O O . ALA C 1 103 ? 44.192 -14.507 -11.439 1.00 28.23 103 ALA C O 1
ATOM 2894 N N . GLY C 1 104 ? 44.519 -13.717 -9.366 1.00 28.80 104 GLY C N 1
ATOM 2895 C CA . GLY C 1 104 ? 44.214 -14.997 -8.652 1.00 29.48 104 GLY C CA 1
ATOM 2896 C C . GLY C 1 104 ? 43.337 -15.809 -9.595 1.00 29.87 104 GLY C C 1
ATOM 2897 O O . GLY C 1 104 ? 43.864 -16.537 -10.435 1.00 31.23 104 GLY C O 1
ATOM 2898 N N . GLN C 1 105 ? 42.016 -15.742 -9.516 1.00 29.69 105 GLN C N 1
ATOM 2899 C CA . GLN C 1 105 ? 41.134 -15.966 -8.387 1.00 29.40 105 GLN C CA 1
ATOM 2900 C C . GLN C 1 105 ? 39.948 -16.214 -9.316 1.00 29.82 105 GLN C C 1
ATOM 2901 O O . GLN C 1 105 ? 39.690 -15.386 -10.198 1.00 30.15 105 GLN C O 1
ATOM 2907 N N . GLY C 1 106 ? 39.262 -17.340 -9.211 1.00 29.61 106 GLY C N 1
ATOM 2908 C CA . GLY C 1 106 ? 38.256 -17.658 -10.244 1.00 28.50 106 GLY C CA 1
ATOM 2909 C C . GLY C 1 106 ? 36.982 -16.820 -10.206 1.00 27.79 106 GLY C C 1
ATOM 2910 O O . GLY C 1 106 ? 36.308 -16.643 -11.223 1.00 28.13 106 GLY C O 1
ATOM 2911 N N . THR C 1 107 ? 36.663 -16.286 -9.035 1.00 26.59 107 THR C N 1
ATOM 2912 C CA . THR C 1 107 ? 35.350 -15.718 -8.761 1.00 25.81 107 THR C CA 1
ATOM 2913 C C . THR C 1 107 ? 35.485 -14.305 -8.204 1.00 25.13 107 THR C C 1
ATOM 2914 O O . THR C 1 107 ? 36.218 -14.084 -7.234 1.00 25.30 107 THR C O 1
ATOM 2918 N N . PHE C 1 108 ? 34.791 -13.353 -8.825 1.00 24.17 108 PHE C N 1
ATOM 2919 C CA . PHE C 1 108 ? 34.822 -11.954 -8.393 1.00 23.95 108 PHE C CA 1
ATOM 2920 C C . PHE C 1 108 ? 33.750 -11.653 -7.340 1.00 23.71 108 PHE C C 1
ATOM 2921 O O . PHE C 1 108 ? 32.684 -12.268 -7.344 1.00 23.49 108 PHE C O 1
ATOM 2929 N N . PRO C 1 109 ? 34.003 -10.655 -6.482 1.00 23.20 109 PRO C N 1
ATOM 2930 C CA . PRO C 1 109 ? 32.944 -10.173 -5.615 1.00 23.27 109 PRO C CA 1
ATOM 2931 C C . PRO C 1 109 ? 31.756 -9.623 -6.422 1.00 23.08 109 PRO C C 1
ATOM 2932 O O . PRO C 1 109 ? 31.898 -9.303 -7.615 1.00 22.56 109 PRO C O 1
ATOM 2936 N N . ALA C 1 110 ? 30.600 -9.520 -5.773 1.00 22.88 110 ALA C N 1
ATOM 2937 C CA . ALA C 1 110 ? 29.477 -8.770 -6.340 1.00 23.39 110 ALA C CA 1
ATOM 2938 C C . ALA C 1 110 ? 29.915 -7.316 -6.463 1.00 23.52 110 ALA C C 1
ATOM 2939 O O . ALA C 1 110 ? 30.842 -6.885 -5.793 1.00 23.17 110 ALA C O 1
ATOM 2941 N N . SER C 1 111 ? 29.242 -6.559 -7.314 1.00 24.55 111 SER C N 1
ATOM 2942 C CA . SER C 1 111 ? 29.530 -5.140 -7.441 1.00 24.94 111 SER C CA 1
ATOM 2943 C C . SER C 1 111 ? 28.356 -4.291 -7.883 1.00 24.89 111 SER C C 1
ATOM 2944 O O . SER C 1 111 ? 27.505 -4.739 -8.639 1.00 24.44 111 SER C O 1
ATOM 2947 N N . THR C 1 112 ? 28.343 -3.041 -7.431 1.00 25.33 112 THR C N 1
ATOM 2948 C CA . THR C 1 112 ? 27.488 -2.005 -8.008 1.00 25.05 112 THR C CA 1
ATOM 2949 C C . THR C 1 112 ? 28.371 -0.802 -8.396 1.00 24.85 112 THR C C 1
ATOM 2950 O O . THR C 1 112 ? 29.229 -0.382 -7.622 1.00 26.14 112 THR C O 1
ATOM 2954 N N . LEU C 1 113 ? 28.196 -0.285 -9.605 1.00 23.03 113 LEU C N 1
ATOM 2955 C CA . LEU C 1 113 ? 28.971 0.841 -10.077 1.00 23.18 113 LEU C CA 1
ATOM 2956 C C . LEU C 1 113 ? 28.080 1.958 -10.580 1.00 22.50 113 LEU C C 1
ATOM 2957 O O . LEU C 1 113 ? 27.295 1.772 -11.529 1.00 22.37 113 LEU C O 1
ATOM 2962 N N . VAL C 1 114 ? 28.193 3.128 -9.954 1.00 22.09 114 VAL C N 1
ATOM 2963 C CA . VAL C 1 114 ? 27.396 4.278 -10.353 1.00 22.19 114 VAL C CA 1
ATOM 2964 C C . VAL C 1 114 ? 28.257 5.521 -10.452 1.00 21.84 114 VAL C C 1
ATOM 2965 O O . VAL C 1 114 ? 29.313 5.631 -9.822 1.00 21.37 114 VAL C O 1
ATOM 2969 N N . GLU C 1 115 ? 27.799 6.454 -11.276 1.00 22.64 115 GLU C N 1
ATOM 2970 C CA . GLU C 1 115 ? 28.435 7.740 -11.396 1.00 22.93 115 GLU C CA 1
ATOM 2971 C C . GLU C 1 115 ? 27.801 8.675 -10.372 1.00 23.48 115 GLU C C 1
ATOM 2972 O O . GLU C 1 115 ? 26.585 8.895 -10.372 1.00 22.26 115 GLU C O 1
ATOM 2978 N N . VAL C 1 116 ? 28.640 9.226 -9.499 1.00 22.56 116 VAL C N 1
ATOM 2979 C CA . VAL C 1 116 ? 28.188 10.210 -8.533 1.00 23.16 116 VAL C CA 1
ATOM 2980 C C . VAL C 1 116 ? 28.581 11.582 -9.038 1.00 23.49 116 VAL C C 1
ATOM 2981 O O . VAL C 1 116 ? 29.375 11.715 -9.991 1.00 24.53 116 VAL C O 1
ATOM 2985 N N . SER C 1 117 ? 28.037 12.601 -8.395 1.00 23.25 117 SER C N 1
ATOM 2986 C CA . SER C 1 117 ? 28.256 13.972 -8.798 1.00 24.05 117 SER C CA 1
ATOM 2987 C C . SER C 1 117 ? 29.614 14.536 -8.316 1.00 23.77 117 SER C C 1
ATOM 2988 O O . SER C 1 117 ? 30.143 15.476 -8.907 1.00 24.36 117 SER C O 1
ATOM 2991 N N . GLY C 1 118 ? 30.176 13.969 -7.248 1.00 23.32 118 GLY C N 1
ATOM 2992 C CA . GLY C 1 118 ? 31.474 14.406 -6.744 1.00 23.15 118 GLY C CA 1
ATOM 2993 C C . GLY C 1 118 ? 31.979 13.527 -5.623 1.00 23.01 118 GLY C C 1
ATOM 2994 O O . GLY C 1 118 ? 31.198 12.824 -4.973 1.00 22.07 118 GLY C O 1
ATOM 2995 N N . LEU C 1 119 ? 33.289 13.561 -5.409 1.00 22.59 119 LEU C N 1
ATOM 2996 C CA . LEU C 1 119 ? 33.929 12.842 -4.312 1.00 23.47 119 LEU C CA 1
ATOM 2997 C C . LEU C 1 119 ? 34.656 13.855 -3.430 1.00 23.51 119 LEU C C 1
ATOM 2998 O O . LEU C 1 119 ? 34.717 15.034 -3.775 1.00 23.68 119 LEU C O 1
ATOM 3003 N N . VAL C 1 120 ? 35.189 13.402 -2.293 1.00 24.49 120 VAL C N 1
ATOM 3004 C CA . VAL C 1 120 ? 35.713 14.314 -1.253 1.00 24.52 120 VAL C CA 1
ATOM 3005 C C . VAL C 1 120 ? 36.872 15.233 -1.662 1.00 24.91 120 VAL C C 1
ATOM 3006 O O . VAL C 1 120 ? 37.034 16.307 -1.073 1.00 24.07 120 VAL C O 1
ATOM 3010 N N . PHE C 1 121 ? 37.663 14.832 -2.666 1.00 24.76 121 PHE C N 1
ATOM 3011 C CA . PHE C 1 121 ? 38.678 15.706 -3.253 1.00 25.21 121 PHE C CA 1
ATOM 3012 C C . PHE C 1 121 ? 38.522 15.754 -4.773 1.00 25.11 121 PHE C C 1
ATOM 3013 O O . PHE C 1 121 ? 38.157 14.756 -5.403 1.00 23.95 121 PHE C O 1
ATOM 3021 N N . PRO C 1 122 ? 38.768 16.933 -5.364 1.00 25.43 122 PRO C N 1
ATOM 3022 C CA . PRO C 1 122 ? 38.517 17.100 -6.792 1.00 25.63 122 PRO C CA 1
ATOM 3023 C C . PRO C 1 122 ? 39.420 16.265 -7.728 1.00 25.71 122 PRO C C 1
ATOM 3024 O O . PRO C 1 122 ? 39.029 16.022 -8.858 1.00 26.47 122 PRO C O 1
ATOM 3028 N N . GLU C 1 123 ? 40.576 15.794 -7.260 1.00 25.45 123 GLU C N 1
ATOM 3029 C CA . GLU C 1 123 ? 41.447 14.923 -8.075 1.00 25.02 123 GLU C CA 1
ATOM 3030 C C . GLU C 1 123 ? 40.874 13.518 -8.276 1.00 24.68 123 GLU C C 1
ATOM 3031 O O . GLU C 1 123 ? 41.280 12.789 -9.189 1.00 24.57 123 GLU C O 1
ATOM 3037 N N . LEU C 1 124 ? 39.903 13.147 -7.444 1.00 24.15 124 LEU C N 1
ATOM 3038 C CA . LEU C 1 124 ? 39.437 11.767 -7.392 1.00 23.68 124 LEU C CA 1
ATOM 3039 C C . LEU C 1 124 ? 38.467 11.437 -8.519 1.00 23.50 124 LEU C C 1
ATOM 3040 O O . LEU C 1 124 ? 37.601 12.239 -8.867 1.00 23.60 124 LEU C O 1
ATOM 3045 N N . LEU C 1 125 ? 38.648 10.251 -9.092 1.00 23.51 125 LEU C N 1
ATOM 3046 C CA . LEU C 1 125 ? 37.776 9.720 -10.148 1.00 22.93 125 LEU C CA 1
ATOM 3047 C C . LEU C 1 125 ? 36.968 8.529 -9.683 1.00 22.45 125 LEU C C 1
ATOM 3048 O O . LEU C 1 125 ? 36.043 8.090 -10.388 1.00 21.39 125 LEU C O 1
ATOM 3053 N N . VAL C 1 126 ? 37.316 8.011 -8.504 1.00 21.87 126 VAL C N 1
ATOM 3054 C CA . VAL C 1 126 ? 36.729 6.790 -7.990 1.00 21.67 126 VAL C CA 1
ATOM 3055 C C . VAL C 1 126 ? 36.892 6.625 -6.473 1.00 21.87 126 VAL C C 1
ATOM 3056 O O . VAL C 1 126 ? 37.930 6.963 -5.895 1.00 20.69 126 VAL C O 1
ATOM 3060 N N . GLU C 1 127 ? 35.847 6.086 -5.859 1.00 21.82 127 GLU C N 1
ATOM 3061 C CA . GLU C 1 127 ? 35.880 5.663 -4.457 1.00 22.42 127 GLU C CA 1
ATOM 3062 C C . GLU C 1 127 ? 35.219 4.296 -4.377 1.00 22.36 127 GLU C C 1
ATOM 3063 O O . GLU C 1 127 ? 34.210 4.059 -5.063 1.00 22.73 127 GLU C O 1
ATOM 3069 N N . ILE C 1 128 ? 35.801 3.381 -3.604 1.00 22.42 128 ILE C N 1
ATOM 3070 C CA . ILE C 1 128 ? 35.238 2.039 -3.446 1.00 22.86 128 ILE C CA 1
ATOM 3071 C C . ILE C 1 128 ? 34.912 1.735 -1.984 1.00 23.73 128 ILE C C 1
ATOM 3072 O O . ILE C 1 128 ? 35.773 1.853 -1.108 1.00 23.78 128 ILE C O 1
ATOM 3077 N N . ASP C 1 129 ? 33.651 1.389 -1.738 1.00 24.31 129 ASP C N 1
ATOM 3078 C CA . ASP C 1 129 ? 33.211 0.862 -0.452 1.00 24.32 129 ASP C CA 1
ATOM 3079 C C . ASP C 1 129 ? 33.256 -0.672 -0.575 1.00 24.42 129 ASP C C 1
ATOM 3080 O O . ASP C 1 129 ? 32.497 -1.270 -1.360 1.00 24.70 129 ASP C O 1
ATOM 3085 N N . ALA C 1 130 ? 34.171 -1.298 0.171 1.00 23.70 130 ALA C N 1
ATOM 3086 C CA . ALA C 1 130 ? 34.381 -2.750 0.118 1.00 23.79 130 ALA C CA 1
ATOM 3087 C C . ALA C 1 130 ? 33.786 -3.467 1.323 1.00 23.39 130 ALA C C 1
ATOM 3088 O O . ALA C 1 130 ? 33.778 -2.928 2.425 1.00 23.57 130 ALA C O 1
ATOM 3090 N N . TRP C 1 131 ? 33.334 -4.698 1.103 1.00 23.59 131 TRP C N 1
ATOM 3091 C CA . TRP C 1 131 ? 32.756 -5.542 2.140 1.00 24.59 131 TRP C CA 1
ATOM 3092 C C . TRP C 1 131 ? 33.482 -6.868 2.112 1.00 24.24 131 TRP C C 1
ATOM 3093 O O . TRP C 1 131 ? 33.633 -7.485 1.038 1.00 22.13 131 TRP C O 1
ATOM 3104 N N . ALA C 1 132 ? 33.928 -7.299 3.287 1.00 23.11 132 ALA C N 1
ATOM 3105 C CA . ALA C 1 132 ? 34.684 -8.519 3.408 1.00 23.79 132 ALA C CA 1
ATOM 3106 C C . ALA C 1 132 ? 34.385 -9.210 4.704 1.00 24.34 132 ALA C C 1
ATOM 3107 O O . ALA C 1 132 ? 34.043 -8.571 5.696 1.00 23.42 132 ALA C O 1
ATOM 3109 N N . ARG C 1 133 ? 34.566 -10.525 4.697 1.00 25.71 133 ARG C N 1
ATOM 3110 C CA . ARG C 1 133 ? 34.628 -11.261 5.934 1.00 27.61 133 ARG C CA 1
ATOM 3111 C C . ARG C 1 133 ? 35.717 -12.309 5.922 1.00 27.52 133 ARG C C 1
ATOM 3112 O O . ARG C 1 133 ? 36.014 -12.943 4.898 1.00 25.97 133 ARG C O 1
ATOM 3120 N N . LEU C 1 134 ? 36.317 -12.475 7.094 1.00 28.05 134 LEU C N 1
ATOM 3121 C CA . LEU C 1 134 ? 37.541 -13.236 7.230 1.00 28.79 134 LEU C CA 1
ATOM 3122 C C . LEU C 1 134 ? 37.298 -14.741 7.196 1.00 28.81 134 LEU C C 1
ATOM 3123 O O . LEU C 1 134 ? 38.247 -15.508 7.113 1.00 29.22 134 LEU C O 1
ATOM 3128 N N . ASP C 1 135 ? 36.038 -15.171 7.260 1.00 29.37 135 ASP C N 1
ATOM 3129 C CA . ASP C 1 135 ? 35.736 -16.609 7.266 1.00 29.54 135 ASP C CA 1
ATOM 3130 C C . ASP C 1 135 ? 35.330 -17.194 5.902 1.00 29.40 135 ASP C C 1
ATOM 3131 O O . ASP C 1 135 ? 34.919 -18.352 5.821 1.00 29.83 135 ASP C O 1
ATOM 3136 N N . ILE C 1 136 ? 35.466 -16.413 4.836 1.00 28.79 136 ILE C N 1
ATOM 3137 C CA . ILE C 1 136 ? 35.201 -16.918 3.493 1.00 28.82 136 ILE C CA 1
ATOM 3138 C C . ILE C 1 136 ? 36.441 -16.751 2.629 1.00 28.97 136 ILE C C 1
ATOM 3139 O O . ILE C 1 136 ? 37.360 -16.008 2.989 1.00 28.88 136 ILE C O 1
ATOM 3144 N N . ASP C 1 137 ? 36.461 -17.459 1.504 1.00 29.18 137 ASP C N 1
ATOM 3145 C CA . ASP C 1 137 ? 37.512 -17.310 0.501 1.00 29.98 137 ASP C CA 1
ATOM 3146 C C . ASP C 1 137 ? 36.903 -17.573 -0.870 1.00 30.18 137 ASP C C 1
ATOM 3147 O O . ASP C 1 137 ? 36.545 -18.703 -1.178 1.00 29.90 137 ASP C O 1
ATOM 3152 N N . LEU C 1 138 ? 36.770 -16.527 -1.680 1.00 31.13 138 LEU C N 1
ATOM 3153 C CA . LEU C 1 138 ? 36.191 -16.674 -3.020 1.00 32.20 138 LEU C CA 1
ATOM 3154 C C . LEU C 1 138 ? 37.070 -17.516 -3.943 1.00 33.20 138 LEU C C 1
ATOM 3155 O O . LEU C 1 138 ? 36.570 -18.121 -4.887 1.00 32.49 138 LEU C O 1
ATOM 3160 N N . ALA C 1 139 ? 38.373 -17.549 -3.662 1.00 34.93 139 ALA C N 1
ATOM 3161 C CA . ALA C 1 139 ? 39.322 -18.369 -4.421 1.00 36.62 139 ALA C CA 1
ATOM 3162 C C . ALA C 1 139 ? 38.919 -19.848 -4.474 1.00 38.19 139 ALA C C 1
ATOM 3163 O O . ALA C 1 139 ? 39.216 -20.525 -5.456 1.00 38.39 139 ALA C O 1
ATOM 3165 N N . ASN C 1 140 ? 38.267 -20.348 -3.419 1.00 40.27 140 ASN C N 1
ATOM 3166 C CA . ASN C 1 140 ? 37.665 -21.699 -3.432 1.00 41.75 140 ASN C CA 1
ATOM 3167 C C . ASN C 1 140 ? 36.139 -21.657 -3.243 1.00 43.21 140 ASN C C 1
ATOM 3168 O O . ASN C 1 140 ? 35.607 -22.021 -2.187 1.00 44.35 140 ASN C O 1
ATOM 3173 N N . CYS C 1 141 ? 35.461 -21.221 -4.303 1.00 44.16 141 CYS C N 1
ATOM 3174 C CA . CYS C 1 141 ? 34.010 -21.012 -4.326 1.00 44.51 141 CYS C CA 1
ATOM 3175 C C . CYS C 1 141 ? 33.313 -22.239 -4.924 1.00 45.14 141 CYS C C 1
ATOM 3176 O O . CYS C 1 141 ? 33.731 -22.738 -5.977 1.00 45.71 141 CYS C O 1
ATOM 3179 N N . ASP C 1 142 ? 32.240 -22.699 -4.275 1.00 45.35 142 ASP C N 1
ATOM 3180 C CA . ASP C 1 142 ? 31.625 -24.006 -4.587 1.00 45.54 142 ASP C CA 1
ATOM 3181 C C . ASP C 1 142 ? 31.064 -24.115 -6.013 1.00 45.56 142 ASP C C 1
ATOM 3182 O O . ASP C 1 142 ? 30.038 -23.511 -6.351 1.00 45.58 142 ASP C O 1
#

Nearest PDB structures (foldseek):
  2ig8-assembly1_C  TM=9.982E-01  e=8.836E-29  Pseudomonas aeruginosa PAO1
  3vcz-assembly1_A  TM=8.739E-01  e=9.515E-09  Vibrio vulnificus CMCP6
  2uyk-assembly1_C  TM=8.740E-01  e=8.400E-09  Escherichia coli
  3lyb-assembly1_C  TM=8.099E-01  e=1.572E-07  Klebsiella pneumoniae subsp. pneumoniae NTUH-K2044
  2ewc-assembly1_B  TM=8.123E-01  e=2.442E-06  Streptococcus pyogenes M1 GAS

Foldseek 3Di:
DWDKDQFAFPVHGDDPVDPDGQWMCIHQKIFGDKFWLPPVQVVCVVVPHGDDPLRGLLSRVVVVQRRQVSVVHGPQQWAEKEKEFQDPVCVVSNVVNQCVSCVPAPDGHHYDYDYDNDDPDPSTGMIIRIIGGRVGGRNPPD/DWDKDQFDQPVDHDDVVDPDGQWICTRQKIFGDKFWLPPVQVVCVVVVRGDDPLRTLLSRVVVVQSRQVSVVAGPQQWAEKEKEFQDPVCVVSNVVSQCVSVVPADDDHHYDYDYDNDDDDPSTGMIIGIIGGRPGGRRVVGD/DWDKDQFDQPVDDQDDPDPDGQWICTHQKIFGDKFWLPPVQVVCVVVPHGDDQLRTLLSRVVVVQSRQVSVVAGPQQWAEKEKEFQDVVCVVSNVVSQCVSCVQAPDDHHYDYDYDNDDPDRSTGMIIGIIGGRPGGRRDPD

Secondary structure (DSSP, 8-state):
---EEE--BTTBPPPTT-SS-SEEEETTEEEE--B--TTHHHHHHHTT----HHHHHHHHHHHHHHHHHHTT--GGGEEEEEEEES-GGGHHHHHHHHHHHTTT-SSPPEEEEEE-SB-SSTT--EEEEEEEETT--GGG--/---EEE---TTSPPPTT-SS-SEEEETTEEEE--EE-TTHHHHHHHTT----HHHHHHHHHHHHHHHHHHTT--GGGEEEEEEEES-GGGHHHHHHHHHHHTTT-SPPPEEEEEE-SB-SSTT--EEEEEEEETT--GGGG--/---EEE---TTS---TT--S-SEEEETTEEEE--B--TTHHHHHHHTT----HHHHHHHHHHHHHHHHHHTT--GGGEEEEEEEES-GGGHHHHHHHHHHHTTT-S-PPEEEEEE-SB-SSTT-SEEEEEEEETT--GGG--

Organism: Pseudomonas aeruginosa (strain ATCC 15692 / DSM 22644 / CIP 104116 / JCM 14847 / LMG 12228 / 1C / PRS 101 / PAO1) (NCBI:txid208964)

CATH classification: 3.30.1330.40